Protein AF-A0A813BN35-F1 (afdb_monomer)

pLDDT: mean 71.35, std 24.79, range [21.3, 98.0]

Mean predicted aligned error: 15.93 Å

Organism: NCBI:txid1628268

Radius of gyration: 31.4 Å; Cα contacts (8 Å, |Δi|>4): 1274; chains: 1; bounding box: 65×82×82 Å

Sequence (638 aa):
ERVTLRCAPPQPWHSDVDFDDGDRAEIIQAFVALQDISETHGPTQAKPDPDELKRESLTLEAGALALMAGHAYHRGAGNMSAVPRRLLHFAFMAPGPPPVGFTYHLVNELVQSPVTLDQFPLDLGWRGFKGSRYTTSIPRGSNNTMCSVPWWDDKAGCASHAGKDDGVLEALANWAGDAPRKWFLIAGAMDPPTGSGATSRVRNSGDCGQRSGKFLEGIELDFRHMTRAVGRDLYNRVHDMRLKLHEAKSRICDFFDECKKRECIPMLYYTGHGAEGSGNWCFQDGCLSFSDVCELLPVGTEHLWILADCCFSGHWANQARNMCDKKVEVVAAVPYFMTALDTEHGGEFTMYITGNKRANDLKRPVVCSTRSVKDFPLPPLIRSYSYTQRIKGETSFGNRFVMAQHFHEDCCSMFFARIPGYDAGTGSAKWCIMSTYSSLRTWLEEDCWSKGLNVMHISCSGHRFGAYASQGFGSRQQIFAGTFEHIKSCFENNKWNDGWSITSLCPGIEHDWVAVVTQCQGDYLYGDSKGSQSLRKASSWVELRAQIGEEWKERRNITNLAVANDTWILAAQASPRSQKYRRGPKDGSFPNVRQHFWDKGFDVTLLLKDPSDTRWLLFGTGGLKAVNRGYCTQVAQI

Solvent-accessible surface area (backbone atoms only — not comparable to full-atom values): 36714 Å² total; per-residue (Å²): 117,82,48,75,46,71,61,75,80,87,72,82,82,71,94,86,66,85,86,84,73,94,76,76,69,65,38,38,36,38,44,52,42,78,69,94,73,64,101,86,66,76,69,84,50,78,48,70,64,84,84,66,76,80,55,65,55,54,76,44,50,63,42,32,36,33,68,42,79,50,86,77,82,85,88,77,93,84,80,88,65,103,55,85,58,85,50,83,43,81,57,84,73,70,100,65,83,80,82,90,72,86,84,86,81,91,80,91,80,87,76,86,80,88,86,88,83,90,87,85,89,84,91,81,90,86,84,89,89,86,89,82,91,86,89,85,89,80,88,87,89,80,93,75,88,76,86,84,78,93,88,79,69,90,58,26,29,45,81,36,56,52,32,98,58,39,61,19,60,75,44,47,52,72,71,70,51,91,64,52,61,36,33,39,42,40,42,23,15,38,63,49,46,90,86,63,46,63,44,57,46,40,36,75,52,95,86,51,90,56,62,46,60,64,62,55,78,27,50,62,42,32,51,52,44,46,51,64,61,53,49,86,43,52,73,50,73,46,78,48,49,66,37,37,46,69,57,51,52,50,56,50,34,56,50,41,54,53,22,60,78,67,71,26,44,43,32,41,35,40,36,44,29,6,15,65,92,52,21,23,45,24,15,36,80,40,67,48,44,66,64,59,58,61,69,51,51,55,91,89,66,55,54,40,37,36,38,31,42,16,17,11,14,7,35,43,9,41,52,33,51,72,42,88,90,41,56,42,41,26,40,9,35,13,34,39,56,36,66,20,50,29,44,102,77,12,30,53,45,48,34,38,30,48,62,38,77,74,30,78,77,56,82,74,54,45,15,35,12,76,71,50,63,85,83,43,63,62,36,95,80,68,60,66,66,46,54,67,59,52,48,52,20,46,45,69,50,82,56,22,43,80,47,24,57,32,38,51,67,49,27,38,38,34,27,34,30,22,46,81,94,55,74,55,58,92,88,29,63,51,71,54,77,29,71,44,65,68,58,43,49,50,44,43,52,71,66,22,52,75,71,58,24,28,75,58,43,46,25,31,37,68,64,40,39,41,39,36,25,28,29,79,53,45,80,48,76,51,79,45,72,29,50,73,66,51,50,49,49,54,54,64,71,66,38,65,85,74,18,51,41,74,54,24,41,22,42,32,74,90,34,66,26,33,40,33,34,31,28,33,90,63,50,90,87,67,41,58,39,81,38,63,66,48,79,49,78,25,73,44,72,70,51,41,54,51,50,54,53,50,38,48,75,70,41,24,34,79,60,33,63,32,68,49,93,73,31,36,41,41,30,30,29,31,24,96,52,55,66,50,71,48,74,29,48,83,86,39,45,82,57,67,53,50,84,72,24,48,81,70,54,19,45,65,51,40,47,41,70,39,84,90,65,47,24,30,38,37,32,23,35,30,81,63,74,56,41,77,78,41,60,78,46,77,35,79,33,107

Foldseek 3Di:
DKDKFFDDPADDDDPPDDDDDPDDAWEKEKEAAADDDDPPDAQPDEDDDPVVQPDRMDMDDHSYMYIHGPPHDDDDPDDDDPDHDHDYHYDDDDPDDDDDDDDDDDDDDDDDDDDDDDDDDDDDDDDDDDDDDDDDDDDDDDDDDDDDDAFDDDAQLFQPFAALCRLAVVNVCVVVDPFAAAEEEEEAALAFDPPQQWDAAFEPPPPDRPGDPSGAPQSVLLCVLCCVLCPPRYPDYHPPNQDDPVNVLVVLLVQLVVCVVVVGEYAYEYAHTAHQLFGFGTHHHHTHHLVSSVVSHDPPRQHYEYERRYALQSNSLNVQLRDPRHHYKYKYQHRNLGTWYAYPNHTLSSCSRSVNPVNVVPQAGITMRHDDCVRPPHYPRHDGDPPQSVQLRLCQGDNKHWLEWEDAAFKIKTWIFHFPPDRLDHPFKDKDKAQAPVVVVCCCVVPAVVVQWDWQEWYDHLGIIITMITHPAADDKDKDFADLVRVVVVVVVVDLQQLKDFNYKEQHNVHRIMTMIGRHPADQRFAPSNWDKDKDKDQAPVRVVVVCVVCVVVQWAFNYWYDDPSMIMTMTTRHPWDKDKDKADQVLDADSCCVVAVVVQWAWNYWYQHPVRSIIMTMTIHPRPIDPGGHTDIRNGD

Nearest PDB structures (foldseek):
  4ps1-assembly1_A  TM=6.418E-01  e=6.099E-02  Homo sapiens
  4hva-assembly1_A  TM=5.299E-01  e=2.309E-02  Homo sapiens
  2nn3-assembly1_C  TM=5.202E-01  e=3.862E-02  Spodoptera frugiperda
  4nbk-assembly1_A  TM=5.368E-01  e=9.097E-02  Homo sapiens

Structure (mmCIF, N/CA/C/O backbone):
data_AF-A0A813BN35-F1
#
_entry.id   AF-A0A813BN35-F1
#
loop_
_atom_site.group_PDB
_atom_site.id
_atom_site.type_symbol
_atom_site.label_atom_id
_atom_site.label_alt_id
_atom_site.label_comp_id
_atom_site.label_asym_id
_atom_site.label_entity_id
_atom_site.label_seq_id
_atom_site.pdbx_PDB_ins_code
_atom_site.Cartn_x
_atom_site.Cartn_y
_atom_site.Cartn_z
_atom_site.occupancy
_atom_site.B_iso_or_equiv
_atom_site.auth_seq_id
_atom_site.auth_comp_id
_atom_site.auth_asym_id
_atom_site.auth_atom_id
_atom_site.pdbx_PDB_model_num
ATOM 1 N N . GLU A 1 1 ? -2.855 32.907 -42.927 1.00 49.88 1 GLU A N 1
ATOM 2 C CA . GLU A 1 1 ? -3.934 33.437 -43.807 1.00 49.88 1 GLU A CA 1
ATOM 3 C C . GLU A 1 1 ? -4.511 34.738 -43.226 1.00 49.88 1 GLU A C 1
ATOM 5 O O . GLU A 1 1 ? -4.237 35.024 -42.067 1.00 49.88 1 GLU A O 1
ATOM 10 N N . ARG A 1 2 ? -5.244 35.562 -43.998 1.00 44.28 2 ARG A N 1
ATOM 11 C CA . ARG A 1 2 ? -5.890 36.798 -43.488 1.00 44.28 2 ARG A CA 1
ATOM 12 C C . ARG A 1 2 ? -7.302 36.494 -42.983 1.00 44.28 2 ARG A C 1
ATOM 14 O O . ARG A 1 2 ? -8.081 35.889 -43.713 1.00 44.28 2 ARG A O 1
ATOM 21 N N . VAL A 1 3 ? -7.646 36.953 -41.778 1.00 48.41 3 VAL A N 1
ATOM 22 C CA . VAL A 1 3 ? -8.974 36.744 -41.170 1.00 48.41 3 VAL A CA 1
ATOM 23 C C . VAL A 1 3 ? -9.719 38.076 -41.104 1.00 48.41 3 VAL A C 1
ATOM 25 O O . VAL A 1 3 ? -9.188 39.057 -40.590 1.00 48.41 3 VAL A O 1
ATOM 28 N N . THR A 1 4 ? -10.947 38.123 -41.629 1.00 46.12 4 THR A N 1
ATOM 29 C CA . THR A 1 4 ? -11.810 39.319 -41.585 1.00 46.12 4 THR A CA 1
ATOM 30 C C . THR A 1 4 ? -12.937 39.111 -40.578 1.00 46.12 4 THR A C 1
ATOM 32 O O . THR A 1 4 ? -13.764 38.218 -40.749 1.00 46.12 4 THR A O 1
ATOM 35 N N . LEU A 1 5 ? -12.987 39.943 -39.542 1.00 45.66 5 LEU A N 1
ATOM 36 C CA . LEU A 1 5 ? -14.040 39.967 -38.529 1.00 45.66 5 LEU A CA 1
ATOM 37 C C . LEU A 1 5 ? -15.131 40.947 -38.962 1.00 45.66 5 LEU A C 1
ATOM 39 O O . LEU A 1 5 ? -14.813 42.075 -39.326 1.00 45.66 5 LEU A O 1
ATOM 43 N N . ARG A 1 6 ? -16.407 40.549 -38.907 1.00 43.62 6 ARG A N 1
ATOM 44 C CA . ARG A 1 6 ? -17.546 41.470 -39.063 1.00 43.62 6 ARG A CA 1
ATOM 45 C C . ARG A 1 6 ? -18.108 41.818 -37.689 1.00 43.62 6 ARG A C 1
ATOM 47 O O . ARG A 1 6 ? -18.416 40.919 -36.909 1.00 43.62 6 ARG A O 1
ATOM 54 N N . CYS A 1 7 ? -18.245 43.106 -37.402 1.00 44.00 7 CYS A N 1
ATOM 55 C CA . CYS A 1 7 ? -18.874 43.591 -36.182 1.00 44.00 7 CYS A CA 1
ATOM 56 C C . CYS A 1 7 ? -20.377 43.287 -36.249 1.00 44.00 7 CYS A C 1
ATOM 58 O O . CYS A 1 7 ? -21.036 43.599 -37.241 1.00 44.00 7 CYS A O 1
ATOM 60 N N . ALA A 1 8 ? -20.928 42.654 -35.213 1.00 39.78 8 ALA A N 1
ATOM 61 C CA . ALA A 1 8 ? -22.372 42.464 -35.127 1.00 39.78 8 ALA A CA 1
ATOM 62 C C . ALA A 1 8 ? -23.077 43.806 -34.870 1.00 39.78 8 ALA A C 1
ATOM 64 O O . ALA A 1 8 ? -22.482 44.693 -34.250 1.00 39.78 8 ALA A O 1
ATOM 65 N N . PRO A 1 9 ? -24.336 43.963 -35.313 1.00 40.53 9 PRO A N 1
ATOM 66 C CA . PRO A 1 9 ? -25.105 45.162 -35.022 1.00 40.53 9 PRO A CA 1
ATOM 67 C C . PRO A 1 9 ? -25.267 45.363 -33.503 1.00 40.53 9 PRO A C 1
ATOM 69 O O . PRO A 1 9 ? -25.309 44.377 -32.758 1.00 40.53 9 PRO A O 1
ATOM 72 N N . PRO A 1 10 ? -25.381 46.620 -33.034 1.00 41.38 10 PRO A N 1
ATOM 73 C CA . PRO A 1 10 ? -25.560 46.926 -31.617 1.00 41.38 10 PRO A CA 1
ATOM 74 C C . PRO A 1 10 ? -26.795 46.206 -31.069 1.00 41.38 10 PRO A C 1
ATOM 76 O O . PRO A 1 10 ? -27.880 46.321 -31.642 1.00 41.38 10 PRO A O 1
ATOM 79 N N . GLN A 1 11 ? -26.650 45.468 -29.968 1.00 36.34 11 GLN A N 1
ATOM 80 C CA . GLN A 1 11 ? -27.810 44.891 -29.291 1.00 36.34 11 GLN A CA 1
ATOM 81 C C . GLN A 1 11 ? -28.468 45.929 -28.370 1.00 36.34 11 GLN A C 1
ATOM 83 O O . GLN A 1 11 ? -27.760 46.711 -27.732 1.00 36.34 11 GLN A O 1
ATOM 88 N N . PRO A 1 12 ? -29.809 45.956 -28.282 1.00 38.78 12 PRO A N 1
ATOM 89 C CA . PRO A 1 12 ? -30.507 46.805 -27.327 1.00 38.78 12 PRO A CA 1
ATOM 90 C C . PRO A 1 12 ? -30.248 46.341 -25.886 1.00 38.78 12 PRO A C 1
ATOM 92 O O . PRO A 1 12 ? -30.054 45.154 -25.621 1.00 38.78 12 PRO A O 1
ATOM 95 N N . TRP A 1 13 ? -30.253 47.295 -24.957 1.00 39.88 13 TRP A N 1
ATOM 96 C CA . TRP A 1 13 ? -30.006 47.059 -23.535 1.00 39.88 13 TRP A CA 1
ATOM 97 C C . TRP A 1 13 ? -31.099 46.189 -22.895 1.00 39.88 13 TRP A C 1
ATOM 99 O O . TRP A 1 13 ? -32.269 46.265 -23.271 1.00 39.88 13 TRP A O 1
ATOM 109 N N . HIS A 1 14 ? -30.711 45.364 -21.918 1.00 37.25 14 HIS A N 1
ATOM 110 C CA . HIS A 1 14 ? -31.650 44.574 -21.118 1.00 37.25 14 HIS A CA 1
ATOM 111 C C . HIS A 1 14 ? -32.411 45.485 -20.143 1.00 37.25 14 HIS A C 1
ATOM 113 O O . HIS A 1 14 ? -31.840 46.441 -19.624 1.00 37.25 14 HIS A O 1
ATOM 119 N N . SER A 1 15 ? -33.676 45.170 -19.867 1.00 35.72 15 SER A N 1
ATOM 120 C CA . SER A 1 15 ? -34.611 45.982 -19.067 1.00 35.72 15 SER A CA 1
ATOM 121 C C . SER A 1 15 ? -34.268 46.130 -17.583 1.00 35.72 15 SER A C 1
ATOM 123 O O . SER A 1 15 ? -34.942 46.877 -16.887 1.00 35.72 15 SER A O 1
ATOM 125 N N . ASP A 1 16 ? -33.249 45.424 -17.096 1.00 38.06 16 ASP A N 1
ATOM 126 C CA . ASP A 1 16 ? -33.007 45.237 -15.659 1.00 38.06 16 ASP A CA 1
ATOM 127 C C . ASP A 1 16 ? -31.838 46.108 -15.162 1.00 38.06 16 ASP A C 1
ATOM 129 O O . ASP A 1 16 ? -31.230 45.829 -14.130 1.00 38.06 16 ASP A O 1
ATOM 133 N N . VAL A 1 17 ? -31.480 47.137 -15.935 1.00 42.38 17 VAL A N 1
ATOM 134 C CA . VAL A 1 17 ? -30.418 48.094 -15.614 1.00 42.38 17 VAL A CA 1
ATOM 135 C C . VAL A 1 17 ? -31.073 49.428 -15.269 1.00 42.38 17 VAL A C 1
ATOM 137 O O . VAL A 1 17 ? -31.362 50.233 -16.154 1.00 42.38 17 VAL A O 1
ATOM 140 N N . ASP A 1 18 ? -31.321 49.651 -13.980 1.00 40.03 18 ASP A N 1
ATOM 141 C CA . ASP A 1 18 ? -31.714 50.964 -13.472 1.00 40.03 18 ASP A CA 1
ATOM 142 C C . ASP A 1 18 ? -30.507 51.911 -13.569 1.00 40.03 18 ASP A C 1
ATOM 144 O O . ASP A 1 18 ? -29.455 51.693 -12.967 1.00 40.03 18 ASP A O 1
ATOM 148 N N . PHE A 1 19 ? -30.641 52.945 -14.396 1.00 43.19 19 PHE A N 1
ATOM 149 C CA . PHE A 1 19 ? -29.650 54.003 -14.559 1.00 43.19 19 PHE A CA 1
ATOM 150 C C . PHE A 1 19 ? -29.760 54.999 -13.400 1.00 43.19 19 PHE A C 1
ATOM 152 O O . PHE A 1 19 ? -30.794 55.652 -13.316 1.00 43.19 19 PHE A O 1
ATOM 159 N N . ASP A 1 20 ? -28.703 55.166 -12.591 1.00 43.34 20 ASP A N 1
ATOM 160 C CA . ASP A 1 20 ? -28.147 56.504 -12.271 1.00 43.34 20 ASP A CA 1
ATOM 161 C C . ASP A 1 20 ? -26.788 56.507 -11.528 1.00 43.34 20 ASP A C 1
ATOM 163 O O . ASP A 1 20 ? -26.472 57.468 -10.833 1.00 43.34 20 ASP A O 1
ATOM 167 N N . ASP A 1 21 ? -25.941 55.480 -11.660 1.00 37.16 21 ASP A N 1
ATOM 168 C CA . ASP A 1 21 ? -24.580 55.556 -11.109 1.00 37.16 21 ASP A CA 1
ATOM 169 C C . ASP A 1 21 ? -23.567 55.831 -12.223 1.00 37.16 21 ASP A C 1
ATOM 171 O O . ASP A 1 21 ? -23.431 55.080 -13.191 1.00 37.16 21 ASP A O 1
ATOM 175 N N . GLY A 1 22 ? -22.836 56.941 -12.081 1.00 40.50 22 GLY A N 1
ATOM 176 C CA . GLY A 1 22 ? -21.795 57.431 -12.994 1.00 40.50 22 GLY A CA 1
ATOM 177 C C . GLY A 1 22 ? -20.571 56.518 -13.158 1.00 40.50 22 GLY A C 1
ATOM 178 O O . GLY A 1 22 ? -19.579 56.937 -13.757 1.00 40.50 22 GLY A O 1
ATOM 179 N N . ASP A 1 23 ? -20.640 55.276 -12.687 1.00 36.38 23 ASP A N 1
ATOM 180 C CA . ASP A 1 23 ? -19.561 54.298 -12.719 1.00 36.38 23 ASP A CA 1
ATOM 181 C C . ASP A 1 23 ? -19.714 53.353 -13.913 1.00 36.38 23 ASP A C 1
ATOM 183 O O . ASP A 1 23 ? -20.305 52.274 -13.866 1.00 36.38 23 ASP A O 1
ATOM 187 N N . ARG A 1 24 ? -19.132 53.783 -15.034 1.00 40.75 24 ARG A N 1
ATOM 188 C CA . ARG A 1 24 ? -19.052 52.995 -16.265 1.00 40.75 24 ARG A CA 1
ATOM 189 C C . ARG A 1 24 ? -17.868 52.031 -16.189 1.00 40.75 24 ARG A C 1
ATOM 191 O O . ARG A 1 24 ? -16.723 52.459 -16.060 1.00 40.75 24 ARG A O 1
ATOM 198 N N . ALA A 1 25 ? -18.119 50.733 -16.341 1.00 37.28 25 ALA A N 1
ATOM 199 C CA . ALA A 1 25 ? -17.069 49.759 -16.626 1.00 37.28 25 ALA A CA 1
ATOM 200 C C . ALA A 1 25 ? -16.931 49.579 -18.147 1.00 37.28 25 ALA A C 1
ATOM 202 O O . ALA A 1 25 ? -17.845 49.083 -18.804 1.00 37.28 25 ALA A O 1
ATOM 203 N N . GLU A 1 26 ? -15.786 49.968 -18.713 1.00 37.66 26 GLU A N 1
ATOM 204 C CA . GLU A 1 26 ? -15.423 49.633 -20.094 1.00 37.66 26 GLU A CA 1
ATOM 205 C C . GLU A 1 26 ? -14.731 48.267 -20.122 1.00 37.66 26 GLU A C 1
ATOM 207 O O . GLU A 1 26 ? -13.642 48.078 -19.573 1.00 37.66 26 GLU A O 1
ATOM 212 N N . ILE A 1 27 ? -15.375 47.291 -20.756 1.00 43.16 27 ILE A N 1
ATOM 213 C CA . ILE A 1 27 ? -14.772 45.985 -21.020 1.00 43.16 27 ILE A CA 1
ATOM 214 C C . ILE A 1 27 ? -13.890 46.134 -22.260 1.00 43.16 27 ILE A C 1
ATOM 216 O O . ILE A 1 27 ? -14.354 46.653 -23.269 1.00 43.16 27 ILE A O 1
ATOM 220 N N . ILE A 1 28 ? -12.641 45.665 -22.221 1.00 40.75 28 ILE A N 1
ATOM 221 C CA . ILE A 1 28 ? -11.765 45.616 -23.401 1.00 40.75 28 ILE A CA 1
ATOM 222 C C . ILE A 1 28 ? -11.554 44.145 -23.770 1.00 40.75 28 ILE A C 1
ATOM 224 O O . ILE A 1 28 ? -10.987 43.365 -23.004 1.00 40.75 28 ILE A O 1
ATOM 228 N N . GLN A 1 29 ? -12.036 43.750 -24.944 1.00 50.97 29 GLN A N 1
ATOM 229 C CA . GLN A 1 29 ? -11.874 42.412 -25.502 1.00 50.97 29 GLN A CA 1
ATOM 230 C C . GLN A 1 29 ? -10.644 42.364 -26.408 1.00 50.97 29 GLN A C 1
ATOM 232 O O . GLN A 1 29 ? -10.456 43.232 -27.258 1.00 50.97 29 GLN A O 1
ATOM 237 N N . ALA A 1 30 ? -9.810 41.343 -26.217 1.00 47.97 30 ALA A N 1
ATOM 238 C CA . ALA A 1 30 ? -8.595 41.121 -26.983 1.00 47.97 30 ALA A CA 1
ATOM 239 C C . ALA A 1 30 ? -8.765 39.909 -27.912 1.00 47.97 30 ALA A C 1
ATOM 241 O O . ALA A 1 30 ? -9.050 38.801 -27.451 1.00 47.97 30 ALA A O 1
ATOM 242 N N . PHE A 1 31 ? -8.553 40.110 -29.212 1.00 52.84 31 PHE A N 1
ATOM 243 C CA . PHE A 1 31 ? -8.555 39.053 -30.223 1.00 52.84 31 PHE A CA 1
ATOM 244 C C . PHE A 1 31 ? -7.131 38.825 -30.726 1.00 52.84 31 PHE A C 1
ATOM 246 O O . PHE A 1 31 ? -6.458 39.773 -31.135 1.00 52.84 31 PHE A O 1
ATOM 253 N N . VAL A 1 32 ? -6.678 37.569 -30.714 1.00 49.72 32 VAL A N 1
ATOM 254 C CA . VAL A 1 32 ? -5.359 37.176 -31.231 1.00 49.72 32 VAL 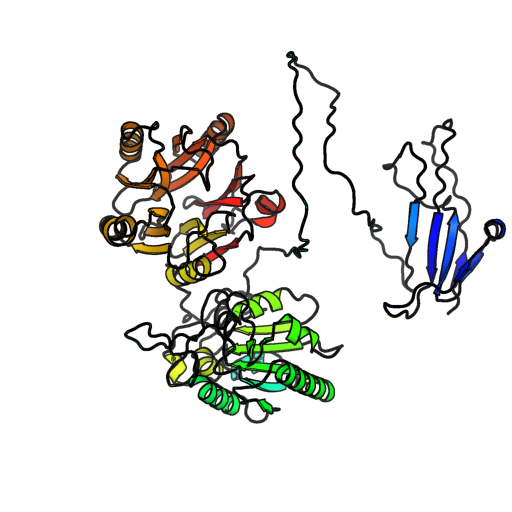A CA 1
ATOM 255 C C . VAL A 1 32 ? -5.550 36.168 -32.354 1.00 49.72 32 VAL A C 1
ATOM 257 O O . VAL A 1 32 ? -6.123 35.099 -32.143 1.00 49.72 32 VAL A O 1
ATOM 260 N N . ALA A 1 33 ? -5.073 36.505 -33.550 1.00 45.81 33 ALA A N 1
ATOM 261 C CA . ALA A 1 33 ? -5.098 35.599 -34.693 1.00 45.81 33 ALA A CA 1
ATOM 262 C C . ALA A 1 33 ? -3.853 34.699 -34.657 1.00 45.81 33 ALA A C 1
ATOM 264 O O . ALA A 1 33 ? -2.748 35.162 -34.937 1.00 45.81 33 ALA A O 1
ATOM 265 N N . LEU A 1 34 ? -4.013 33.423 -34.295 1.00 44.38 34 LEU A N 1
ATOM 266 C CA . LEU A 1 34 ? -2.905 32.471 -34.155 1.00 44.38 34 LEU A CA 1
ATOM 267 C C . LEU A 1 34 ? -2.854 31.489 -35.332 1.00 44.38 34 LEU A C 1
ATOM 269 O O . LEU A 1 34 ? -3.863 30.874 -35.669 1.00 44.38 34 LEU A O 1
ATOM 273 N N . GLN A 1 35 ? -1.664 31.304 -35.908 1.00 37.78 35 GLN A N 1
ATOM 274 C CA . GLN A 1 35 ? -1.324 30.155 -36.753 1.00 37.78 35 GLN A CA 1
ATOM 275 C C . GLN A 1 35 ? 0.178 29.865 -36.566 1.00 37.78 35 GLN A C 1
ATOM 277 O O . GLN A 1 35 ? 0.981 30.782 -36.714 1.00 37.78 35 GLN A O 1
ATOM 282 N N . ASP A 1 36 ? 0.523 28.634 -36.171 1.00 41.88 36 ASP A N 1
ATOM 283 C CA . ASP A 1 36 ? 1.887 28.096 -35.980 1.00 41.88 36 ASP A CA 1
ATOM 284 C C . ASP A 1 36 ? 2.895 29.003 -35.251 1.00 41.88 36 ASP A C 1
ATOM 286 O O . ASP A 1 36 ? 3.874 29.477 -35.827 1.00 41.88 36 ASP A O 1
ATOM 290 N N . ILE A 1 37 ? 2.699 29.202 -33.943 1.00 39.41 37 ILE A N 1
ATOM 291 C CA . ILE A 1 37 ? 3.669 29.903 -33.091 1.00 39.41 37 ILE A CA 1
ATOM 292 C C . ILE A 1 37 ? 4.258 28.905 -32.090 1.00 39.41 37 ILE A C 1
ATOM 294 O O . ILE A 1 37 ? 3.519 28.300 -31.315 1.00 39.41 37 ILE A O 1
ATOM 298 N N . SER A 1 38 ? 5.581 28.706 -32.116 1.00 42.03 38 SER A N 1
ATOM 299 C CA . SER A 1 38 ? 6.275 27.945 -31.068 1.00 42.03 38 SER A CA 1
ATOM 300 C C . SER A 1 38 ? 6.230 28.708 -2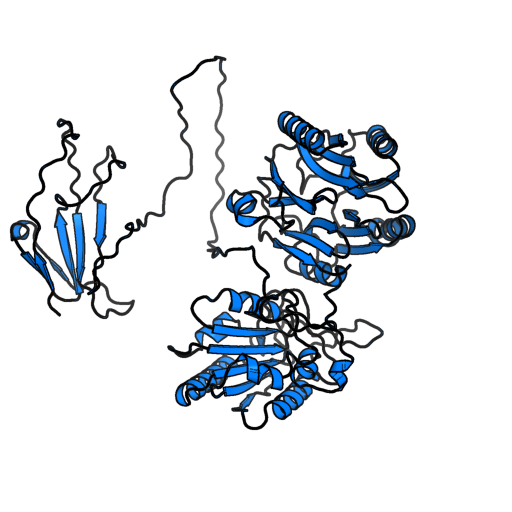9.739 1.00 42.03 38 SER A C 1
ATOM 302 O O . SER A 1 38 ? 6.053 29.927 -29.722 1.00 42.03 38 SER A O 1
ATOM 304 N N . GLU A 1 39 ? 6.421 28.000 -28.622 1.00 36.78 39 GLU A N 1
ATOM 305 C CA . GLU A 1 39 ? 6.273 28.496 -27.239 1.00 36.78 39 GLU A CA 1
ATOM 306 C C . GLU A 1 39 ? 7.098 29.756 -26.881 1.00 36.78 39 GLU A C 1
ATOM 308 O O . GLU A 1 39 ? 6.942 30.303 -25.792 1.00 36.78 39 GLU A O 1
ATOM 313 N N . THR A 1 40 ? 7.967 30.248 -27.771 1.00 37.03 40 THR A N 1
ATOM 314 C CA . THR A 1 40 ? 8.891 31.362 -27.512 1.00 37.03 40 THR A CA 1
ATOM 315 C C . THR A 1 40 ? 8.547 32.689 -28.194 1.00 37.03 40 THR A C 1
ATOM 317 O O . THR A 1 40 ? 9.274 33.659 -27.982 1.00 37.03 40 THR A O 1
ATOM 320 N N . HIS A 1 41 ? 7.468 32.792 -28.978 1.00 39.12 41 HIS A N 1
ATOM 321 C CA . HIS A 1 41 ? 7.132 34.039 -29.683 1.00 39.12 41 HIS A CA 1
ATOM 322 C C . HIS A 1 41 ? 5.783 34.633 -29.245 1.00 39.12 41 HIS A C 1
ATOM 324 O O . HIS A 1 41 ? 4.733 34.009 -29.363 1.00 39.12 41 HIS A O 1
ATOM 330 N N . GLY A 1 42 ? 5.821 35.873 -28.743 1.00 42.12 42 GLY A N 1
ATOM 331 C CA . GLY A 1 42 ? 4.645 36.714 -28.491 1.00 42.12 42 GLY A CA 1
ATOM 332 C C . GLY A 1 42 ? 4.272 37.579 -29.707 1.00 42.12 42 GLY A C 1
ATOM 333 O O . GLY A 1 42 ? 5.045 37.650 -30.666 1.00 42.12 42 GLY A O 1
ATOM 334 N N . PRO A 1 43 ? 3.101 38.246 -29.691 1.00 38.38 43 PRO A N 1
ATOM 335 C CA . PRO A 1 43 ? 2.599 39.004 -30.837 1.00 38.38 43 PRO A CA 1
ATOM 336 C C . PRO A 1 43 ? 3.553 40.144 -31.214 1.00 38.38 43 PRO A C 1
ATOM 338 O O . PRO A 1 43 ? 3.999 40.910 -30.360 1.00 38.38 43 PRO A O 1
ATOM 341 N N . THR A 1 44 ? 3.862 40.264 -32.504 1.00 40.44 44 THR A N 1
ATOM 342 C CA . THR A 1 44 ? 4.884 41.188 -33.026 1.00 40.44 44 THR A CA 1
ATOM 343 C C . THR A 1 44 ? 4.354 42.594 -33.318 1.00 40.44 44 THR A C 1
ATOM 345 O O . THR A 1 44 ? 5.150 43.528 -33.405 1.00 40.44 44 THR A O 1
ATOM 348 N N . GLN A 1 45 ? 3.030 42.785 -33.412 1.00 41.47 45 GLN A N 1
ATOM 349 C CA . GLN A 1 45 ? 2.377 44.100 -33.482 1.00 41.47 45 GLN A CA 1
ATOM 350 C C . GLN A 1 45 ? 0.977 44.091 -32.842 1.00 41.47 45 GLN A C 1
ATOM 352 O O . GLN A 1 45 ? 0.194 43.159 -33.029 1.00 41.47 45 GLN A O 1
ATOM 357 N N . ALA A 1 46 ? 0.646 45.179 -32.140 1.00 39.47 46 ALA A N 1
ATOM 358 C CA . ALA A 1 46 ? -0.698 45.484 -31.648 1.00 39.47 46 ALA A CA 1
ATOM 359 C C . ALA A 1 46 ? -1.323 46.599 -32.506 1.00 39.47 46 ALA A C 1
ATOM 361 O O . ALA A 1 46 ? -0.674 47.620 -32.747 1.00 39.47 46 ALA A O 1
ATOM 362 N N . LYS A 1 47 ? -2.567 46.421 -32.967 1.00 45.84 47 LYS A N 1
ATOM 363 C CA . LYS A 1 47 ? -3.348 47.454 -33.681 1.00 45.84 47 LYS A CA 1
ATOM 364 C C . LYS A 1 47 ? -4.840 47.392 -33.298 1.00 45.84 47 LYS A C 1
ATOM 366 O O . LYS A 1 47 ? -5.311 46.280 -33.087 1.00 45.84 47 LYS A O 1
ATOM 371 N N . PRO A 1 48 ? -5.620 48.499 -33.299 1.00 51.53 48 PRO A N 1
ATOM 372 C CA . PRO A 1 48 ? -5.258 49.871 -33.667 1.00 51.53 48 PRO A CA 1
ATOM 373 C C . PRO A 1 48 ? -5.593 50.950 -32.609 1.00 51.53 48 PRO A C 1
ATOM 375 O O . PRO A 1 48 ? -6.180 50.695 -31.560 1.00 51.53 48 PRO A O 1
ATOM 378 N N . ASP A 1 49 ? -5.172 52.164 -32.964 1.00 49.44 49 ASP A N 1
ATOM 379 C CA . ASP A 1 49 ? -5.606 53.487 -32.502 1.00 49.44 49 ASP A CA 1
ATOM 380 C C . ASP A 1 49 ? -7.129 53.556 -32.204 1.00 49.44 49 ASP A C 1
ATOM 382 O O . ASP A 1 49 ? -7.919 53.096 -33.040 1.00 49.44 49 ASP A O 1
ATOM 386 N N . PRO A 1 50 ? -7.563 54.104 -31.043 1.00 40.97 50 PRO A N 1
ATOM 387 C CA . PRO A 1 50 ? -8.968 54.180 -30.623 1.00 40.97 50 PRO A CA 1
ATOM 388 C C . PRO A 1 50 ? -9.961 54.711 -31.671 1.00 40.97 50 PRO A C 1
ATOM 390 O O . PRO A 1 50 ? -11.136 54.339 -31.635 1.00 40.97 50 PRO A O 1
ATOM 393 N N . ASP A 1 51 ? -9.510 55.529 -32.627 1.00 44.19 51 ASP A N 1
ATOM 394 C CA . ASP A 1 51 ? -10.373 56.138 -33.646 1.00 44.19 51 ASP A CA 1
ATOM 395 C C . ASP A 1 51 ? -10.740 55.202 -34.824 1.00 44.19 51 ASP A C 1
ATOM 397 O O . ASP A 1 51 ? -11.700 55.476 -35.553 1.00 44.19 51 ASP A O 1
ATOM 401 N N . GLU A 1 52 ? -10.069 54.054 -35.005 1.00 43.09 52 GLU A N 1
ATOM 402 C CA . GLU A 1 52 ? -10.392 53.087 -36.079 1.00 43.09 52 GLU A CA 1
ATOM 403 C C . GLU A 1 52 ? -11.538 52.109 -35.736 1.00 43.09 52 GLU A C 1
ATOM 405 O O . GLU A 1 52 ? -12.037 51.399 -36.615 1.00 43.09 52 GLU A O 1
ATOM 410 N N . LEU A 1 53 ? -12.025 52.103 -34.488 1.00 45.81 53 LEU A N 1
ATOM 411 C CA . LEU A 1 53 ? -13.039 51.165 -33.967 1.00 45.81 53 LEU A CA 1
ATOM 412 C C . LEU A 1 53 ? -14.479 51.397 -34.471 1.00 45.81 53 LEU A C 1
ATOM 414 O O . LEU A 1 53 ? -15.392 50.676 -34.074 1.00 45.81 53 LEU A O 1
ATOM 418 N N . LYS A 1 54 ? -14.702 52.365 -35.369 1.00 44.44 54 LYS A N 1
ATOM 419 C CA . LYS A 1 54 ? -16.020 52.645 -35.979 1.00 44.44 54 LYS A CA 1
ATOM 420 C C . LYS A 1 54 ? -16.299 51.884 -37.285 1.00 44.44 54 LYS A C 1
ATOM 422 O O . LYS A 1 54 ? -17.359 52.077 -37.874 1.00 44.44 54 LYS A O 1
ATOM 427 N N . ARG A 1 55 ? -15.375 51.051 -37.781 1.00 48.81 55 ARG A N 1
ATOM 428 C CA . ARG A 1 55 ? -15.575 50.284 -39.028 1.00 48.81 55 ARG A CA 1
ATOM 429 C C . ARG A 1 55 ? -16.378 48.995 -38.784 1.00 48.81 55 ARG A C 1
ATOM 431 O O . ARG A 1 55 ? -16.166 48.301 -37.796 1.00 48.81 55 ARG A O 1
ATOM 438 N N . GLU A 1 56 ? -17.258 48.641 -39.726 1.00 46.00 56 GLU A N 1
ATOM 439 C CA . GLU A 1 56 ? -18.120 47.438 -39.674 1.00 46.00 56 GLU A CA 1
ATOM 440 C C . GLU A 1 56 ? -17.348 46.107 -39.733 1.00 46.00 56 GLU A C 1
ATOM 442 O O . GLU A 1 56 ? -17.900 45.046 -39.438 1.00 46.00 56 GLU A O 1
ATOM 447 N N . SER A 1 57 ? -16.071 46.136 -40.115 1.00 51.25 57 SER A N 1
ATOM 448 C CA . SER A 1 57 ? -15.224 44.948 -40.163 1.00 51.25 57 SER A CA 1
ATOM 449 C C . SER A 1 57 ? -13.748 45.272 -39.950 1.00 51.25 57 SER A C 1
ATOM 451 O O . SER A 1 57 ? -13.267 46.293 -40.445 1.00 51.25 57 SER A O 1
ATOM 453 N N . LEU A 1 58 ? -13.023 44.370 -39.284 1.00 54.56 58 LEU A N 1
ATOM 454 C CA . LEU A 1 58 ? -11.589 44.470 -38.994 1.00 54.56 58 LEU A CA 1
ATOM 455 C C . LEU A 1 58 ? -10.853 43.265 -39.594 1.00 54.56 58 LEU A C 1
ATOM 457 O O . LEU A 1 58 ? -11.236 42.124 -39.350 1.00 54.56 58 LEU A O 1
ATOM 461 N N . THR A 1 59 ? -9.801 43.501 -40.383 1.00 52.53 59 THR A N 1
ATOM 462 C CA . THR A 1 59 ? -8.983 42.425 -40.976 1.00 52.53 59 THR A CA 1
ATOM 463 C C . THR A 1 59 ? -7.658 42.308 -40.237 1.00 52.53 59 THR A C 1
ATOM 465 O O . THR A 1 59 ? -6.946 43.302 -40.111 1.00 52.53 59 THR A O 1
ATOM 468 N N . LEU A 1 60 ? -7.325 41.104 -39.773 1.00 53.16 60 LEU A N 1
ATOM 469 C CA . LEU A 1 60 ? -6.107 40.818 -39.016 1.00 53.16 60 LEU A CA 1
ATOM 470 C C . LEU A 1 60 ? -5.209 39.835 -39.769 1.00 53.16 60 LEU A C 1
ATOM 472 O O . LEU A 1 60 ? -5.677 38.910 -40.443 1.00 53.16 60 LEU A O 1
ATOM 476 N N . GLU A 1 61 ? -3.904 40.055 -39.640 1.00 47.91 61 GLU A N 1
ATOM 477 C CA . GLU A 1 61 ? -2.872 39.132 -40.108 1.00 47.91 61 GLU A CA 1
ATOM 478 C C . GLU A 1 61 ? -2.473 38.165 -38.983 1.00 47.91 61 GLU A C 1
ATOM 480 O O . GLU A 1 61 ? -2.695 38.440 -37.802 1.00 47.91 61 GLU A O 1
ATOM 485 N N . ALA A 1 62 ? -1.901 37.015 -39.342 1.00 47.94 62 ALA A N 1
ATOM 486 C CA . ALA A 1 62 ? -1.450 36.025 -38.366 1.00 47.94 62 ALA A CA 1
ATOM 487 C C . ALA A 1 62 ? -0.371 36.621 -37.441 1.00 47.94 62 ALA A C 1
ATOM 489 O O . ALA A 1 62 ? 0.567 37.266 -37.907 1.00 47.94 62 ALA A O 1
ATOM 490 N N . GLY A 1 63 ? -0.524 36.420 -36.131 1.00 46.09 63 GLY A N 1
ATOM 491 C CA . GLY A 1 63 ? 0.322 37.007 -35.088 1.00 46.09 63 GLY A CA 1
ATOM 492 C C . GLY A 1 63 ? -0.106 38.404 -34.615 1.00 46.09 63 GLY A C 1
ATOM 493 O O . GLY A 1 63 ? 0.503 38.932 -33.684 1.00 46.09 63 GLY A O 1
ATOM 494 N N . ALA A 1 64 ? -1.148 39.005 -35.206 1.00 48.75 64 ALA A N 1
ATOM 495 C CA . ALA A 1 64 ? -1.654 40.312 -34.789 1.00 48.75 64 ALA A CA 1
ATOM 496 C C . ALA 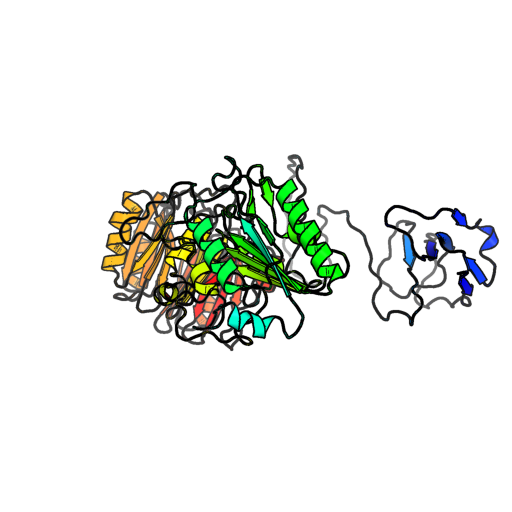A 1 64 ? -2.585 40.223 -33.563 1.00 48.75 64 ALA A C 1
ATOM 498 O O . ALA A 1 64 ? -3.414 39.313 -33.448 1.00 48.75 64 ALA A O 1
ATOM 499 N N . LEU A 1 65 ? -2.470 41.220 -32.678 1.00 48.59 65 LEU A N 1
ATOM 500 C CA . LEU A 1 65 ? -3.361 41.457 -31.538 1.00 48.59 65 LEU A CA 1
ATOM 501 C C . LEU A 1 65 ? -4.259 42.667 -31.823 1.00 48.59 65 LEU A C 1
ATOM 503 O O . LEU A 1 65 ? -3.748 43.756 -32.101 1.00 48.59 65 LEU A O 1
ATOM 507 N N . ALA A 1 66 ? -5.572 42.485 -31.674 1.00 52.31 66 ALA A N 1
ATOM 508 C CA . ALA A 1 66 ? -6.555 43.562 -31.707 1.00 52.31 66 ALA A CA 1
ATOM 509 C C . ALA A 1 66 ? -7.254 43.745 -30.362 1.00 52.31 66 ALA A C 1
ATOM 511 O O . ALA A 1 66 ? -7.672 42.770 -29.740 1.00 52.31 66 ALA A O 1
ATOM 512 N N . LEU A 1 67 ? -7.404 44.999 -29.932 1.00 47.06 67 LEU A N 1
ATOM 513 C CA . LEU A 1 67 ? -8.127 45.387 -28.720 1.00 47.06 67 LEU A CA 1
ATOM 514 C C . LEU A 1 67 ? -9.405 46.132 -29.118 1.00 47.06 67 LEU A C 1
ATOM 516 O O . LEU A 1 67 ? -9.348 47.096 -29.877 1.00 47.06 67 LEU A O 1
ATOM 520 N N . MET A 1 68 ? -10.556 45.691 -28.614 1.00 48.94 68 MET A N 1
ATOM 521 C CA . MET A 1 68 ? -11.865 46.284 -28.899 1.00 48.94 68 MET A CA 1
ATOM 522 C C . MET A 1 68 ? -12.621 46.601 -27.610 1.00 48.94 68 MET A C 1
ATOM 524 O O . MET A 1 68 ? -12.584 45.822 -26.662 1.00 48.94 68 MET A O 1
ATOM 528 N N . ALA A 1 69 ? -13.366 47.706 -27.577 1.00 45.53 69 ALA A N 1
ATOM 529 C CA . ALA A 1 69 ? -14.285 47.999 -26.479 1.00 45.53 69 ALA A CA 1
ATOM 530 C C . ALA A 1 69 ? -15.509 47.063 -26.555 1.00 45.53 69 ALA A C 1
ATOM 532 O O . ALA A 1 69 ? -16.328 47.131 -27.473 1.00 45.53 69 ALA A O 1
ATOM 533 N N . GLY A 1 70 ? -15.614 46.141 -25.604 1.00 46.00 70 GLY A N 1
ATOM 534 C CA . GLY A 1 70 ? -16.647 45.120 -25.491 1.00 46.00 70 GLY A CA 1
ATOM 535 C C . GLY A 1 70 ? -17.963 45.675 -24.961 1.00 46.00 70 GLY A C 1
ATOM 536 O O . GLY A 1 70 ? -18.374 45.333 -23.859 1.00 46.00 70 GLY A O 1
ATOM 537 N N . HIS A 1 71 ? -18.658 46.488 -25.754 1.00 40.03 71 HIS A N 1
ATOM 538 C CA . HIS A 1 71 ? -20.042 46.881 -25.453 1.00 40.03 71 HIS A CA 1
ATOM 539 C C . HIS A 1 71 ? -21.083 45.843 -25.916 1.00 40.03 71 HIS A C 1
ATOM 541 O O . HIS A 1 71 ? -22.272 46.039 -25.698 1.00 40.03 71 HIS A O 1
ATOM 547 N N . ALA A 1 72 ? -20.668 44.744 -26.559 1.00 41.22 72 ALA A N 1
ATOM 548 C CA . ALA A 1 72 ? -21.581 43.925 -27.362 1.00 41.22 72 ALA A CA 1
ATOM 549 C C . ALA A 1 72 ? -21.818 42.478 -26.888 1.00 41.22 72 ALA A C 1
ATOM 551 O O . ALA A 1 72 ? -22.674 41.813 -27.462 1.00 41.22 72 ALA A O 1
ATOM 552 N N . TYR A 1 73 ? -21.119 41.954 -25.872 1.00 40.62 73 TYR A N 1
ATOM 553 C CA . TYR A 1 73 ? -21.218 40.518 -25.563 1.00 40.62 73 TYR A CA 1
ATOM 554 C C . TYR A 1 73 ? -21.015 40.182 -24.084 1.00 40.62 73 TYR A C 1
ATOM 556 O O . TYR A 1 73 ? -19.908 39.837 -23.678 1.00 40.62 73 TYR A O 1
ATOM 564 N N . HIS A 1 74 ? -22.089 40.209 -23.289 1.00 36.44 74 HIS A N 1
ATOM 565 C CA . HIS A 1 74 ? -22.230 39.273 -22.168 1.00 36.44 74 HIS A CA 1
ATOM 566 C C . HIS A 1 74 ? -23.685 39.153 -21.683 1.00 36.44 74 HIS A C 1
ATOM 568 O O . HIS A 1 74 ? -24.346 40.151 -21.411 1.00 36.44 74 HIS A O 1
ATOM 574 N N . ARG A 1 75 ? -24.157 37.911 -21.505 1.00 34.91 75 ARG A N 1
ATOM 575 C CA . ARG A 1 75 ? -25.232 37.556 -20.563 1.00 34.91 75 ARG A CA 1
ATOM 576 C C . ARG A 1 75 ? -24.572 36.926 -19.339 1.00 34.91 75 ARG A C 1
ATOM 578 O O . ARG A 1 75 ? -23.689 36.086 -19.491 1.00 34.91 75 ARG A O 1
ATOM 585 N N . GLY A 1 76 ? -24.982 37.333 -18.145 1.00 36.84 76 GLY A N 1
ATOM 586 C CA . GLY A 1 76 ? -24.496 36.762 -16.889 1.00 36.84 76 GLY A CA 1
ATOM 587 C C . GLY A 1 76 ? -24.498 37.788 -15.766 1.00 36.84 76 GLY A C 1
ATOM 588 O O . GLY A 1 76 ? -23.460 38.359 -15.448 1.00 36.84 76 GLY A O 1
ATOM 589 N N . ALA A 1 77 ? -25.673 38.033 -15.186 1.00 35.97 77 ALA A N 1
ATOM 590 C CA . ALA A 1 77 ? -25.807 38.787 -13.947 1.00 35.97 77 ALA A CA 1
ATOM 591 C C . ALA A 1 77 ? -25.155 37.984 -12.808 1.00 35.97 77 ALA A C 1
ATOM 593 O O . ALA A 1 77 ? -25.562 36.858 -12.530 1.00 35.97 77 ALA A O 1
ATOM 594 N N . GLY A 1 78 ? -24.114 38.535 -12.186 1.00 35.25 78 GLY A N 1
ATOM 595 C CA . GLY A 1 78 ? -23.456 37.882 -11.052 1.00 35.25 78 GLY A CA 1
ATOM 596 C C . GLY A 1 78 ? -22.174 38.536 -10.548 1.00 35.25 78 GLY A C 1
ATOM 597 O O . GLY A 1 78 ? -21.766 38.242 -9.434 1.00 35.25 78 GLY A O 1
ATOM 598 N N . ASN A 1 79 ? -21.559 39.448 -11.306 1.00 36.88 79 ASN A N 1
ATOM 599 C CA . ASN A 1 79 ? -20.337 40.136 -10.885 1.00 36.88 79 ASN A CA 1
ATOM 600 C C . ASN A 1 79 ? -20.486 41.653 -11.017 1.00 36.88 79 ASN A C 1
ATOM 602 O O . ASN A 1 79 ? -19.964 42.261 -11.948 1.00 36.88 79 ASN A O 1
ATOM 606 N N . MET A 1 80 ? -21.191 42.269 -10.070 1.00 36.66 80 MET A N 1
ATOM 607 C CA . MET A 1 80 ? -21.101 43.713 -9.868 1.00 36.66 80 MET A CA 1
ATOM 608 C C . MET A 1 80 ? -19.964 44.006 -8.885 1.00 36.66 80 MET A C 1
ATOM 610 O O . MET A 1 80 ? -19.956 43.520 -7.758 1.00 36.66 80 MET A O 1
ATOM 614 N N . SER A 1 81 ? -18.981 44.784 -9.333 1.00 36.53 81 SER A N 1
ATOM 615 C CA . SER A 1 81 ? -17.874 45.300 -8.522 1.00 36.53 81 SER A CA 1
ATOM 616 C C . SER A 1 81 ? -18.040 46.811 -8.420 1.00 36.53 81 SER A C 1
ATOM 618 O O . SER A 1 81 ? -18.035 47.474 -9.450 1.00 36.53 81 SER A O 1
ATOM 620 N N . ALA A 1 82 ? -18.104 47.362 -7.205 1.00 33.28 82 ALA A N 1
ATOM 621 C CA . ALA A 1 82 ? -18.158 48.810 -6.935 1.00 33.28 82 ALA A CA 1
ATOM 622 C C . ALA A 1 82 ? -16.828 49.550 -7.219 1.00 33.28 82 ALA A C 1
ATOM 624 O O . ALA A 1 82 ? -16.560 50.620 -6.689 1.00 33.28 82 ALA A O 1
ATOM 625 N N . VAL A 1 83 ? -15.937 48.933 -7.992 1.00 33.06 83 VAL A N 1
ATOM 626 C CA . VAL A 1 83 ? -14.618 49.464 -8.335 1.00 33.06 83 VAL A CA 1
ATOM 627 C C . VAL A 1 83 ? -14.442 49.292 -9.840 1.00 33.06 83 VAL A C 1
ATOM 629 O O . VAL A 1 83 ? -14.595 48.153 -10.306 1.00 33.06 83 VAL A O 1
ATOM 632 N N . PRO A 1 84 ? -14.088 50.354 -10.589 1.00 33.97 84 PRO A N 1
ATOM 633 C CA . PRO A 1 84 ? -13.757 50.250 -12.003 1.00 33.97 84 PRO A CA 1
ATOM 634 C C . PRO A 1 84 ? -12.604 49.263 -12.189 1.00 33.97 84 PRO A C 1
ATOM 636 O O . PRO A 1 84 ? -11.518 49.441 -11.634 1.00 33.97 84 PRO A O 1
ATOM 639 N N . ARG A 1 85 ? -12.823 48.197 -12.961 1.00 35.06 85 ARG A N 1
ATOM 640 C CA . ARG A 1 85 ? -11.777 47.226 -13.297 1.00 35.06 85 ARG A CA 1
ATOM 641 C C . ARG A 1 85 ? -11.662 47.111 -14.804 1.00 35.06 85 ARG A C 1
ATOM 643 O O . ARG A 1 85 ? -12.651 46.877 -15.489 1.00 35.06 85 ARG A O 1
ATOM 650 N N . ARG A 1 86 ? -10.433 47.214 -15.308 1.00 32.56 86 ARG A N 1
ATOM 651 C CA . ARG A 1 86 ? -10.108 46.825 -16.681 1.00 32.56 86 ARG A CA 1
ATOM 652 C C . ARG A 1 86 ? -10.042 45.302 -16.722 1.00 32.56 86 ARG A C 1
ATOM 654 O O . ARG A 1 86 ? -9.097 44.710 -16.208 1.00 32.56 86 ARG A O 1
ATOM 661 N N . LEU A 1 87 ? -11.077 44.676 -17.267 1.00 33.97 87 LEU A N 1
ATOM 662 C CA . LEU A 1 87 ? -11.114 43.238 -17.513 1.00 33.97 87 LEU A CA 1
ATOM 663 C C . LEU A 1 87 ? -10.547 42.971 -18.905 1.00 33.97 87 LEU A C 1
ATOM 665 O O . LEU A 1 87 ? -11.095 43.456 -19.891 1.00 33.97 87 LEU A O 1
ATOM 669 N N . LEU A 1 88 ? -9.450 42.214 -18.963 1.00 35.16 88 LEU A N 1
ATOM 670 C CA . LEU A 1 88 ? -8.863 41.743 -20.211 1.00 35.16 88 LEU A CA 1
ATOM 671 C C . LEU A 1 88 ? -9.395 40.336 -20.492 1.00 35.16 88 LEU A C 1
ATOM 673 O O . LEU A 1 88 ? -9.137 39.406 -19.728 1.00 35.16 88 LEU A O 1
ATOM 677 N N . HIS A 1 89 ? -10.169 40.199 -21.563 1.00 39.69 89 HIS A N 1
ATOM 678 C CA . HIS A 1 89 ? -10.790 38.937 -21.959 1.00 39.69 89 HIS A CA 1
ATOM 679 C C . HIS A 1 89 ? -10.126 38.414 -23.235 1.00 39.69 89 HIS A C 1
ATOM 681 O O . HIS A 1 89 ? -10.022 39.157 -24.212 1.00 39.69 89 HIS A O 1
ATOM 687 N N . PHE A 1 90 ? -9.686 37.153 -23.226 1.00 38.00 90 PHE A N 1
ATOM 688 C CA . PHE A 1 90 ? -9.056 36.499 -24.375 1.00 38.00 90 PHE A CA 1
ATOM 689 C C . PHE A 1 90 ? -10.032 35.508 -25.007 1.00 38.00 90 PHE A C 1
ATOM 691 O O . PHE A 1 90 ? -10.555 34.632 -24.321 1.00 38.00 90 PHE A O 1
ATOM 698 N N . ALA A 1 91 ? -10.250 35.623 -26.315 1.00 42.38 91 ALA A N 1
ATOM 699 C CA . ALA A 1 91 ? -10.983 34.634 -27.096 1.00 42.38 91 ALA A CA 1
ATOM 700 C C . ALA A 1 91 ? -10.055 34.042 -28.163 1.00 42.38 91 ALA A C 1
ATOM 702 O O . ALA A 1 91 ? -9.482 34.772 -28.972 1.00 42.38 91 ALA A O 1
ATOM 703 N N . PHE A 1 92 ? -9.908 32.717 -28.157 1.00 39.56 92 PHE A N 1
ATOM 704 C CA . PHE A 1 92 ? -9.120 31.981 -29.143 1.00 39.56 92 PHE A CA 1
ATOM 705 C C . PHE A 1 92 ? -10.059 31.409 -30.202 1.00 39.56 92 PHE A C 1
ATOM 707 O O . PHE A 1 92 ? -11.057 30.775 -29.859 1.00 39.56 92 PHE A O 1
ATOM 714 N N . MET A 1 93 ? -9.753 31.622 -31.482 1.00 40.59 93 MET A N 1
ATOM 715 C CA . MET A 1 93 ? -10.521 31.033 -32.580 1.00 40.59 93 MET A CA 1
ATOM 716 C C . MET A 1 93 ? -9.689 29.971 -33.295 1.00 40.59 93 MET A C 1
ATOM 718 O O . MET A 1 93 ? -8.573 30.249 -33.726 1.00 40.59 93 MET A O 1
ATOM 722 N N . ALA A 1 94 ? -10.257 28.777 -33.449 1.00 35.88 94 ALA A N 1
ATOM 723 C CA . ALA A 1 94 ? -9.767 27.735 -34.344 1.00 35.88 94 ALA A CA 1
ATOM 724 C C . ALA A 1 94 ? -10.730 27.613 -35.542 1.00 35.88 94 ALA A C 1
ATOM 726 O O . ALA A 1 94 ? -11.930 27.847 -35.371 1.00 35.88 94 ALA A O 1
ATOM 727 N N . PRO A 1 95 ? -10.255 27.262 -36.749 1.00 29.97 95 PRO A N 1
ATOM 728 C CA . PRO A 1 95 ? -11.127 27.051 -37.900 1.00 29.97 95 PRO A CA 1
ATOM 729 C C . PRO A 1 95 ? -11.967 25.779 -37.687 1.00 29.97 95 PRO A C 1
ATOM 731 O O . PRO A 1 95 ? -11.491 24.662 -37.857 1.00 29.97 95 PRO A O 1
ATOM 734 N N . GLY A 1 96 ? -13.220 25.949 -37.267 1.00 42.91 96 GLY A N 1
ATOM 735 C CA . GLY A 1 96 ? -14.171 24.872 -36.984 1.00 42.91 96 GLY A CA 1
ATOM 736 C C . GLY A 1 96 ? -15.483 25.417 -36.400 1.00 42.91 96 GLY A C 1
ATOM 737 O O . GLY A 1 96 ? -15.568 26.614 -36.116 1.00 42.91 96 GLY A O 1
ATOM 738 N N . PRO A 1 97 ? -16.534 24.587 -36.244 1.00 30.56 97 PRO A N 1
ATOM 739 C CA . PRO A 1 97 ? -17.776 25.028 -35.616 1.00 30.56 97 PRO A CA 1
ATOM 740 C C . PRO A 1 97 ? -17.524 25.484 -34.164 1.00 30.56 97 PRO A C 1
ATOM 742 O O . PRO A 1 97 ? -16.683 24.897 -33.479 1.00 30.56 97 PRO A O 1
ATOM 745 N N . PRO A 1 98 ? -18.230 26.528 -33.690 1.00 33.59 98 PRO A N 1
ATOM 746 C CA . PRO A 1 98 ? -17.971 27.143 -32.393 1.00 33.59 98 PRO A CA 1
ATOM 747 C C . PRO A 1 98 ? -18.146 26.130 -31.250 1.00 33.59 98 PRO A C 1
ATOM 749 O O . PRO A 1 98 ? -19.118 25.368 -31.257 1.00 33.59 98 PRO A O 1
ATOM 752 N N . PRO A 1 99 ? -17.246 26.116 -30.250 1.00 33.12 99 PRO A N 1
ATOM 753 C CA . PRO A 1 99 ? -17.398 25.242 -29.098 1.00 33.12 99 PRO A CA 1
ATOM 754 C C . PRO A 1 99 ? -18.642 25.643 -28.295 1.00 33.12 99 PRO A C 1
ATOM 756 O O . PRO A 1 99 ? -18.806 26.796 -27.900 1.00 33.12 99 PRO A O 1
ATOM 759 N N . VAL A 1 100 ? -19.519 24.673 -28.033 1.00 29.30 100 VAL A N 1
ATOM 760 C CA . VAL A 1 100 ? -20.629 24.819 -27.086 1.00 29.30 100 VAL A CA 1
ATOM 761 C C . VAL A 1 100 ? -20.102 24.422 -25.706 1.00 29.30 100 VAL A C 1
ATOM 763 O O . VAL A 1 100 ? -19.989 23.239 -25.399 1.00 29.30 100 VAL A O 1
ATOM 766 N N . GLY A 1 101 ? -19.727 25.405 -24.886 1.00 28.09 101 GLY A N 1
ATOM 767 C CA . GLY A 1 101 ? -19.203 25.171 -23.538 1.00 28.09 101 GLY A CA 1
ATOM 768 C C . GLY A 1 101 ? -18.676 26.439 -22.862 1.00 28.09 101 GLY A C 1
ATOM 769 O O . GLY A 1 101 ? -18.369 27.423 -23.529 1.00 28.09 101 GLY A O 1
ATOM 770 N N . PHE A 1 102 ? -18.615 26.420 -21.528 1.00 23.98 102 PHE A N 1
ATOM 771 C CA . PHE A 1 102 ? -18.254 27.569 -20.692 1.00 23.98 102 PHE A CA 1
ATOM 772 C C . PHE A 1 102 ? -16.804 28.040 -20.894 1.00 23.98 102 PHE A C 1
ATOM 774 O O . PHE A 1 102 ? -15.873 27.239 -20.943 1.00 23.98 102 PHE A O 1
ATOM 781 N N . THR A 1 103 ? -16.632 29.361 -20.939 1.00 28.11 103 THR A N 1
ATOM 782 C CA . THR A 1 103 ? -15.353 30.081 -20.967 1.00 28.11 103 THR A CA 1
ATOM 783 C C . THR A 1 103 ? -14.590 29.898 -19.648 1.00 28.11 103 THR A C 1
ATOM 785 O O . THR A 1 103 ? -15.166 30.040 -18.569 1.00 28.11 103 THR A O 1
ATOM 788 N N . TYR A 1 104 ? -13.289 29.604 -19.710 1.00 23.73 104 TYR A N 1
ATOM 789 C CA . TYR A 1 104 ? -12.432 29.483 -18.525 1.00 23.73 104 TYR A CA 1
ATOM 790 C C . TYR A 1 104 ? -11.949 30.860 -18.040 1.00 23.73 104 TYR A C 1
ATOM 792 O O . TYR A 1 104 ? -11.453 31.663 -18.828 1.00 23.73 104 TYR A O 1
ATOM 800 N N . HIS A 1 105 ? -12.026 31.106 -16.728 1.00 26.14 105 HIS A N 1
ATOM 801 C CA . HIS A 1 105 ? -11.387 32.244 -16.061 1.00 26.14 105 HIS A CA 1
ATOM 802 C C . HIS A 1 105 ? -10.115 31.782 -15.336 1.00 26.14 105 HIS A C 1
ATOM 804 O O . HIS A 1 105 ? -10.168 30.885 -14.498 1.00 26.14 105 HIS A O 1
ATOM 810 N N . LEU A 1 106 ? -8.981 32.429 -15.612 1.00 25.02 106 LEU A N 1
ATOM 811 C CA . LEU A 1 106 ? -7.765 32.324 -14.804 1.00 25.02 106 LEU A CA 1
ATOM 812 C C . LEU A 1 106 ? -7.705 33.521 -13.853 1.00 25.02 106 LEU A C 1
ATOM 814 O O . LEU A 1 106 ? -7.364 34.624 -14.268 1.00 25.02 106 LEU A O 1
ATOM 818 N N . VAL A 1 107 ? -8.012 33.301 -12.575 1.00 26.27 107 VAL A N 1
ATOM 819 C CA . VAL A 1 107 ? -7.591 34.207 -11.498 1.00 26.27 107 VAL A CA 1
ATOM 820 C C . VAL A 1 107 ? -7.113 33.355 -10.326 1.00 26.27 107 VAL A C 1
ATOM 822 O O . VAL A 1 107 ? -7.915 32.832 -9.559 1.00 26.27 107 VAL A O 1
ATOM 825 N N . ASN A 1 108 ? -5.796 33.212 -10.196 1.00 24.14 108 ASN A N 1
ATOM 826 C CA . ASN A 1 108 ? -5.165 32.877 -8.926 1.00 24.14 108 ASN A CA 1
ATOM 827 C C . ASN A 1 108 ? -4.640 34.185 -8.340 1.00 24.14 108 ASN A C 1
ATOM 829 O O . ASN A 1 108 ? -3.730 34.772 -8.913 1.00 24.14 108 ASN A O 1
ATOM 833 N N . GLU A 1 109 ? -5.244 34.628 -7.238 1.00 25.91 109 GLU A N 1
ATOM 834 C CA . GLU A 1 109 ? -4.606 35.161 -6.022 1.00 25.91 109 GLU A CA 1
ATOM 835 C C . GLU A 1 109 ? -5.541 36.124 -5.276 1.00 25.91 109 GLU A C 1
ATOM 837 O O . GLU A 1 109 ? -6.286 36.887 -5.884 1.00 25.91 109 GLU A O 1
ATOM 842 N N . LEU A 1 110 ? -5.422 36.089 -3.940 1.00 23.89 110 LEU A N 1
ATOM 843 C CA . LEU A 1 110 ? -6.228 36.744 -2.896 1.00 23.89 110 LEU A CA 1
ATOM 844 C C . LEU A 1 110 ? -7.480 35.915 -2.543 1.00 23.89 110 LEU A C 1
ATOM 846 O O . LEU A 1 110 ? -8.344 35.672 -3.368 1.00 23.89 110 LEU A O 1
ATOM 850 N N . VAL A 1 111 ? -7.654 35.409 -1.322 1.00 26.98 111 VAL A N 1
ATOM 851 C CA . VAL A 1 111 ? -7.534 36.131 -0.052 1.00 26.98 111 VAL A CA 1
ATOM 852 C C . VAL A 1 111 ? -7.274 35.135 1.091 1.00 26.98 111 VAL A C 1
ATOM 854 O O . VAL A 1 111 ? -8.001 34.158 1.269 1.00 26.98 111 VAL A O 1
ATOM 857 N N . GLN A 1 112 ? -6.253 35.425 1.904 1.00 25.94 112 GLN A N 1
ATOM 858 C CA . GLN A 1 112 ? -6.201 35.007 3.306 1.00 25.94 112 GLN A CA 1
ATOM 859 C C . GLN A 1 112 ? -7.398 35.647 4.033 1.00 25.94 112 GLN A C 1
ATOM 861 O O . GLN A 1 112 ? -7.513 36.867 4.036 1.00 25.94 112 GLN A O 1
ATOM 866 N N . SER A 1 113 ? -8.296 34.838 4.602 1.00 25.84 113 SER A N 1
ATOM 867 C CA . SER A 1 113 ? -9.484 35.253 5.382 1.00 25.84 113 SER A CA 1
ATOM 868 C C . SER A 1 113 ? -9.149 36.261 6.510 1.00 25.84 113 SER A C 1
ATOM 870 O O . SER A 1 113 ? -7.969 36.346 6.858 1.00 25.84 113 SER A O 1
ATOM 872 N N . PRO A 1 114 ? -10.114 36.937 7.192 1.00 37.75 114 PRO A N 1
ATOM 873 C CA . PRO A 1 114 ? -11.573 36.698 7.227 1.00 37.75 114 PRO A CA 1
ATOM 874 C C . PRO A 1 114 ? -12.472 37.964 7.287 1.00 37.75 114 PRO A C 1
ATOM 876 O O . PRO A 1 114 ? -12.116 38.952 7.920 1.00 37.75 114 PRO A O 1
ATOM 879 N N . VAL A 1 115 ? -13.708 37.904 6.771 1.00 23.70 115 VAL A N 1
ATOM 880 C CA . VAL A 1 115 ? -14.804 38.779 7.246 1.00 23.70 115 VAL A CA 1
ATOM 881 C C . VAL A 1 115 ? -16.121 37.999 7.249 1.00 23.70 115 VAL A C 1
ATOM 883 O O . VAL A 1 115 ? -16.571 37.507 6.220 1.00 23.70 115 VAL A O 1
ATOM 886 N N . THR A 1 116 ? -16.711 37.882 8.434 1.00 30.67 116 THR A N 1
ATOM 887 C CA . THR A 1 116 ? -18.103 37.496 8.709 1.00 30.67 116 THR A CA 1
ATOM 888 C C . THR A 1 116 ? -19.009 38.723 8.677 1.00 30.67 116 THR A C 1
ATOM 890 O O . THR A 1 116 ? -18.631 39.736 9.265 1.00 30.67 116 THR A O 1
ATOM 893 N N . LEU A 1 117 ? -20.224 38.595 8.132 1.00 23.66 117 LEU A N 1
ATOM 894 C CA . LEU A 1 117 ? -21.439 39.194 8.704 1.00 23.66 117 LEU A CA 1
ATOM 895 C C . LEU A 1 117 ? -22.698 38.602 8.053 1.00 23.66 117 LEU A C 1
ATOM 897 O O . LEU A 1 117 ? -22.923 38.749 6.855 1.00 23.66 117 LEU A O 1
ATOM 901 N N . ASP A 1 118 ? -23.480 37.923 8.891 1.00 26.34 118 ASP A N 1
ATOM 902 C CA . ASP A 1 118 ? -24.862 37.501 8.663 1.00 26.34 118 ASP A CA 1
ATOM 903 C C . ASP A 1 118 ? -25.824 38.693 8.712 1.00 26.34 118 ASP A C 1
ATOM 905 O O . ASP A 1 118 ? -25.574 39.622 9.483 1.00 26.34 118 ASP A O 1
ATOM 909 N N . GLN A 1 119 ? -26.948 38.583 7.982 1.00 30.23 119 GLN A N 1
ATOM 910 C CA . GLN A 1 119 ? -28.346 38.867 8.394 1.00 30.23 119 GLN A CA 1
ATOM 911 C C . GLN A 1 119 ? -29.254 38.978 7.143 1.00 30.23 119 GLN A C 1
ATOM 913 O O . GLN A 1 119 ? -28.837 39.586 6.165 1.00 30.23 119 GLN A O 1
ATOM 918 N N . PHE A 1 120 ? -30.480 38.430 7.035 1.00 24.75 120 PHE A N 1
ATOM 919 C CA . PHE A 1 120 ? -31.546 38.008 7.982 1.00 24.75 120 PHE A CA 1
ATOM 920 C C . PHE A 1 120 ? -32.603 37.123 7.237 1.00 24.75 120 PHE A C 1
ATOM 922 O O . PHE A 1 120 ? -32.537 37.078 6.007 1.00 24.75 120 PHE A O 1
ATOM 929 N N . PRO A 1 121 ? -33.665 36.553 7.876 1.00 36.47 121 PRO A N 1
ATOM 930 C CA . PRO A 1 121 ? -33.901 36.319 9.312 1.00 36.47 121 PRO A CA 1
ATOM 931 C C . PRO A 1 121 ? -34.409 34.906 9.702 1.00 36.47 121 PRO A C 1
ATOM 933 O O . PRO A 1 121 ? -35.068 34.233 8.915 1.00 36.47 121 PRO A O 1
ATOM 936 N N . LEU A 1 122 ? -34.190 34.518 10.974 1.00 26.98 122 LEU A N 1
ATOM 937 C CA . LEU A 1 122 ? -35.252 34.214 11.962 1.00 26.98 122 LEU A CA 1
ATOM 938 C C . LEU A 1 122 ? -34.673 33.942 13.376 1.00 26.98 122 LEU A C 1
ATOM 940 O O . LEU A 1 122 ? -33.672 33.252 13.538 1.00 26.98 122 LEU A O 1
ATOM 944 N N . ASP A 1 123 ? -35.332 34.563 14.356 1.00 26.59 123 ASP A N 1
ATOM 945 C CA . ASP A 1 123 ? -35.180 34.608 15.821 1.00 26.59 123 ASP A CA 1
ATOM 946 C C . ASP A 1 123 ? -34.433 33.491 16.581 1.00 26.59 123 ASP A C 1
ATOM 948 O O . ASP A 1 123 ? -34.756 32.311 16.483 1.00 26.59 123 ASP A O 1
ATOM 952 N N . LEU A 1 124 ? -33.543 33.901 17.499 1.00 27.44 124 LEU A N 1
ATOM 953 C CA . LEU A 1 124 ? -33.730 33.861 18.968 1.00 27.44 124 LEU A CA 1
ATOM 954 C C . LEU A 1 124 ? -32.425 34.328 19.649 1.00 27.44 124 LEU A C 1
ATOM 956 O O . LEU A 1 124 ? -31.330 33.890 19.306 1.00 27.44 124 LEU A O 1
ATOM 960 N N . GLY A 1 125 ? -32.541 35.291 20.569 1.00 28.02 125 GLY A N 1
ATOM 961 C CA . GLY A 1 125 ? -31.420 36.077 21.097 1.00 28.02 125 GLY A CA 1
ATOM 962 C C . GLY A 1 125 ? -30.389 35.316 21.939 1.00 28.02 125 GLY A C 1
ATOM 963 O O . GLY A 1 125 ? -30.618 34.183 22.331 1.00 28.02 125 GLY A O 1
ATOM 964 N N . TRP A 1 126 ? -29.260 35.976 22.227 1.00 25.91 126 TRP A N 1
ATOM 965 C CA . TRP A 1 126 ? -28.592 36.082 23.540 1.00 25.91 126 TRP A CA 1
ATOM 966 C C . TRP A 1 126 ? -27.277 36.893 23.410 1.00 25.91 126 TRP A C 1
ATOM 968 O O . TRP A 1 126 ? -26.683 36.988 22.339 1.00 25.91 126 TRP A O 1
ATOM 978 N N . ARG A 1 127 ? -26.878 37.574 24.495 1.00 26.41 127 ARG A N 1
ATOM 979 C CA . ARG A 1 127 ? -25.902 38.686 24.550 1.00 26.41 127 ARG A CA 1
ATOM 980 C C . ARG A 1 127 ? -24.432 38.246 24.715 1.00 26.41 127 ARG A C 1
ATOM 982 O O . ARG A 1 127 ? -24.136 37.503 25.637 1.00 26.41 127 ARG A O 1
ATOM 989 N N . GLY A 1 128 ? -23.544 38.870 23.925 1.00 26.28 128 GLY A N 1
ATOM 990 C CA . GLY A 1 128 ? -22.287 39.551 24.317 1.00 26.28 128 GLY A CA 1
ATOM 991 C C . GLY A 1 128 ? -21.074 38.760 24.845 1.00 26.28 128 GLY A C 1
ATOM 992 O O . GLY A 1 128 ? -21.186 38.088 25.855 1.00 26.28 128 GLY A O 1
ATOM 993 N N . PHE A 1 129 ? -19.881 38.979 24.255 1.00 24.56 129 PHE A N 1
ATOM 994 C CA . PHE A 1 129 ? -18.647 39.436 24.945 1.00 24.56 129 PHE A CA 1
ATOM 995 C C . PHE A 1 129 ? -17.474 39.715 23.967 1.00 24.56 129 PHE A C 1
ATOM 997 O O . PHE A 1 129 ? -17.439 39.198 22.854 1.00 24.56 129 PHE A O 1
ATOM 1004 N N . LYS A 1 130 ? -16.544 40.588 24.395 1.00 25.16 130 LYS A N 1
ATOM 1005 C CA . LYS A 1 130 ? -15.412 41.214 23.666 1.00 25.16 130 LYS A CA 1
ATOM 1006 C C . LYS A 1 130 ? -14.061 40.479 23.836 1.00 25.16 130 LYS A C 1
ATOM 1008 O O . LYS A 1 130 ? -13.813 39.931 24.902 1.00 25.16 130 LYS A O 1
ATOM 1013 N N . GLY A 1 131 ? -13.140 40.713 22.883 1.00 25.44 131 GLY A N 1
ATOM 1014 C CA . GLY A 1 131 ? -11.661 40.678 23.040 1.00 25.44 131 GLY A CA 1
ATOM 1015 C C . GLY A 1 131 ? -10.985 39.426 22.456 1.00 25.44 131 GLY A C 1
ATOM 1016 O O . GLY A 1 131 ? -11.585 38.366 22.464 1.00 25.44 131 GLY A O 1
ATOM 1017 N N . SER A 1 132 ? -9.759 39.409 21.920 1.00 24.98 132 SER A N 1
ATOM 1018 C CA . SER A 1 132 ? -8.684 40.393 21.697 1.00 24.98 132 SER A CA 1
ATOM 1019 C C . SER A 1 132 ? -7.626 39.748 20.771 1.00 24.98 132 SER A C 1
ATOM 1021 O O . SER A 1 132 ? -7.492 38.527 20.738 1.00 24.98 132 SER A O 1
ATOM 1023 N N . ARG A 1 133 ? -6.881 40.570 20.019 1.00 24.47 133 ARG A N 1
ATOM 1024 C CA . ARG A 1 133 ? -5.834 40.197 19.042 1.00 24.47 133 ARG A CA 1
ATOM 1025 C C . ARG A 1 133 ? -4.590 39.568 19.688 1.00 24.47 133 ARG A C 1
ATOM 1027 O O . ARG A 1 133 ? -4.134 40.097 20.691 1.00 24.47 133 ARG A O 1
ATOM 1034 N N . TYR A 1 134 ? -3.963 38.603 19.006 1.00 25.58 134 TYR A N 1
ATOM 1035 C CA . TYR A 1 134 ? -2.500 38.444 18.945 1.00 25.58 134 TYR A CA 1
ATOM 1036 C C . TYR A 1 134 ? -2.089 37.875 17.578 1.00 25.58 134 TYR A C 1
ATOM 1038 O O . TYR A 1 134 ? -2.590 36.844 17.138 1.00 25.58 134 TYR A O 1
ATOM 1046 N N . THR A 1 135 ? -1.184 38.583 16.906 1.00 23.56 135 THR A N 1
ATOM 1047 C CA . THR A 1 135 ? -0.510 38.207 15.656 1.00 23.56 135 THR A CA 1
ATOM 1048 C C . THR A 1 135 ? 0.927 37.804 15.964 1.00 23.56 135 THR A C 1
ATOM 1050 O O . THR A 1 135 ? 1.645 38.588 16.583 1.00 23.56 135 THR A O 1
ATOM 1053 N N . THR A 1 136 ? 1.375 36.658 15.457 1.00 25.08 136 THR A N 1
ATOM 1054 C CA . THR A 1 136 ? 2.800 36.351 15.273 1.00 25.08 136 THR A CA 1
ATOM 1055 C C . THR A 1 136 ? 3.015 35.705 13.906 1.00 25.08 136 THR A C 1
ATOM 1057 O O . THR A 1 136 ? 2.319 34.775 13.503 1.00 25.08 136 THR A O 1
ATOM 1060 N N . SER A 1 137 ? 3.956 36.281 13.167 1.00 23.67 137 SER A N 1
ATOM 1061 C CA . SER A 1 137 ? 4.410 35.915 11.830 1.00 23.67 137 SER A CA 1
ATOM 1062 C C . SER A 1 137 ? 5.472 34.810 11.888 1.00 23.67 137 SER A C 1
ATOM 1064 O O . SER A 1 137 ? 6.338 34.826 12.758 1.00 23.67 137 SER A O 1
ATOM 1066 N N . ILE A 1 138 ? 5.440 33.877 10.928 1.00 25.53 138 ILE A N 1
ATOM 1067 C CA . ILE A 1 138 ? 6.519 32.912 10.633 1.00 25.53 138 ILE A CA 1
ATOM 1068 C C . ILE A 1 138 ? 6.668 32.820 9.094 1.00 25.53 138 ILE A C 1
ATOM 1070 O O . ILE A 1 138 ? 5.652 32.930 8.399 1.00 25.53 138 ILE A O 1
ATOM 1074 N N . PRO A 1 139 ? 7.888 32.670 8.530 1.00 27.44 139 PRO A N 1
ATOM 1075 C CA . PRO A 1 139 ? 8.155 32.886 7.107 1.00 27.44 139 PRO A CA 1
ATOM 1076 C C . PRO A 1 139 ? 7.763 31.704 6.210 1.00 27.44 139 PRO A C 1
ATOM 1078 O O . PRO A 1 139 ? 7.820 30.540 6.605 1.00 27.44 139 PRO A O 1
ATOM 1081 N N . ARG A 1 140 ? 7.418 32.038 4.960 1.00 25.33 140 ARG A N 1
ATOM 1082 C CA . ARG A 1 140 ? 7.194 31.120 3.833 1.00 25.33 140 ARG A CA 1
ATOM 1083 C C . ARG A 1 140 ? 8.523 30.584 3.288 1.00 25.33 140 ARG A C 1
ATOM 1085 O O . ARG A 1 140 ? 9.471 31.348 3.140 1.00 25.33 140 ARG A O 1
ATOM 1092 N N . GLY A 1 141 ? 8.535 29.316 2.876 1.00 22.55 141 GLY A N 1
ATOM 1093 C CA . GLY A 1 141 ? 9.608 28.751 2.058 1.00 22.55 141 GLY A CA 1
ATOM 1094 C C . GLY A 1 141 ? 9.405 27.278 1.699 1.00 22.55 141 GLY A C 1
ATOM 1095 O O . GLY A 1 141 ? 9.835 26.407 2.445 1.00 22.55 141 GLY A O 1
ATOM 1096 N N . SER A 1 142 ? 8.739 27.023 0.567 1.00 23.39 142 SER A N 1
ATOM 1097 C CA . SER A 1 142 ? 8.998 25.974 -0.448 1.00 23.39 142 SER A CA 1
ATOM 1098 C C . SER A 1 142 ? 7.692 25.536 -1.128 1.00 23.39 142 SER A C 1
ATOM 1100 O O . SER A 1 142 ? 6.793 24.960 -0.518 1.00 23.39 142 SER A O 1
ATOM 1102 N N . ASN A 1 143 ? 7.589 25.872 -2.415 1.00 24.30 143 ASN A N 1
ATOM 1103 C CA . ASN A 1 143 ? 6.517 25.462 -3.313 1.00 24.30 143 ASN A CA 1
ATOM 1104 C C . ASN A 1 143 ? 6.759 24.011 -3.741 1.00 24.30 143 ASN A C 1
ATOM 1106 O O . ASN A 1 143 ? 7.728 23.747 -4.444 1.00 24.30 143 ASN A O 1
ATOM 1110 N N . ASN A 1 144 ? 5.861 23.099 -3.368 1.00 23.69 144 ASN A N 1
ATOM 1111 C CA . ASN A 1 144 ? 5.704 21.810 -4.038 1.00 23.69 144 ASN A CA 1
ATOM 1112 C C . ASN A 1 144 ? 4.274 21.729 -4.574 1.00 23.69 144 ASN A C 1
ATOM 1114 O O . ASN A 1 144 ? 3.312 21.548 -3.827 1.00 23.69 144 ASN A O 1
ATOM 1118 N N . THR A 1 145 ? 4.144 21.891 -5.885 1.00 21.89 145 THR A N 1
ATOM 1119 C CA . THR A 1 145 ? 2.930 21.661 -6.665 1.00 21.89 145 THR A CA 1
ATOM 1120 C C . THR A 1 145 ? 2.630 20.160 -6.692 1.00 21.89 145 THR A C 1
ATOM 1122 O O . THR A 1 145 ? 3.192 19.406 -7.480 1.00 21.89 145 THR A O 1
ATOM 1125 N N . MET A 1 146 ? 1.745 19.695 -5.804 1.00 22.09 146 MET A N 1
ATOM 1126 C CA . MET A 1 146 ? 1.201 18.335 -5.871 1.00 22.09 146 MET A CA 1
ATOM 1127 C C . MET A 1 146 ? 0.147 18.256 -6.981 1.00 22.09 146 MET A C 1
ATOM 1129 O O . MET A 1 146 ? -0.942 18.813 -6.849 1.00 22.09 146 MET A O 1
ATOM 1133 N N . CYS A 1 147 ? 0.455 17.524 -8.055 1.00 21.41 147 CYS A N 1
ATOM 1134 C CA . CYS A 1 147 ? -0.551 17.058 -9.007 1.00 21.41 147 CYS A CA 1
ATOM 1135 C C . CYS A 1 147 ? -1.580 16.167 -8.297 1.00 21.41 147 CYS A C 1
ATOM 1137 O O . CYS A 1 147 ? -1.243 15.270 -7.522 1.00 21.41 147 CYS A O 1
ATOM 1139 N N . SER A 1 148 ? -2.854 16.432 -8.568 1.00 21.30 148 SER A N 1
ATOM 1140 C CA . SER A 1 148 ? -3.997 15.763 -7.954 1.00 21.30 148 SER A CA 1
ATOM 1141 C C . SER A 1 148 ? -4.511 14.644 -8.875 1.00 21.30 148 SER A C 1
ATOM 1143 O O . SER A 1 148 ? -4.688 14.870 -10.065 1.00 21.30 148 SER A O 1
ATOM 1145 N N . VAL A 1 149 ? -4.735 13.431 -8.351 1.00 23.33 149 VAL A N 1
ATOM 1146 C CA . VAL A 1 149 ? -5.058 12.214 -9.144 1.00 23.33 149 VAL A CA 1
ATOM 1147 C C . VAL A 1 149 ? -6.276 11.497 -8.535 1.00 23.33 149 VAL A C 1
ATOM 1149 O O . VAL A 1 149 ? -6.418 11.569 -7.324 1.00 23.33 149 VAL A O 1
ATOM 1152 N N . PRO A 1 150 ? -7.199 10.843 -9.268 1.00 22.70 150 PRO A N 1
ATOM 1153 C CA . PRO A 1 150 ? -8.360 10.127 -8.705 1.00 22.70 150 PRO A CA 1
ATOM 1154 C C . PRO A 1 150 ? -7.941 8.781 -8.071 1.00 22.70 150 PRO A C 1
ATOM 1156 O O . PRO A 1 150 ? -7.090 8.078 -8.611 1.00 22.70 150 PRO A O 1
ATOM 1159 N N . TRP A 1 151 ? -8.487 8.415 -6.900 1.00 31.75 151 TRP A N 1
ATOM 1160 C CA . TRP A 1 151 ? -7.862 7.414 -6.002 1.00 31.75 151 TRP A CA 1
ATOM 1161 C C . TRP A 1 151 ? -8.721 6.203 -5.628 1.00 31.75 151 TRP A C 1
ATOM 1163 O O . TRP A 1 151 ? -8.508 5.627 -4.566 1.00 31.75 151 TRP A O 1
ATOM 1173 N N . TRP A 1 152 ? -9.648 5.792 -6.489 1.00 24.59 152 TRP A N 1
ATOM 1174 C CA . TRP A 1 152 ? -10.501 4.629 -6.254 1.00 24.59 152 TRP A CA 1
ATOM 1175 C C . TRP A 1 152 ? -10.754 3.849 -7.534 1.00 24.59 152 TRP A C 1
ATOM 1177 O O . TRP A 1 152 ? -11.720 4.125 -8.228 1.00 24.59 152 TRP A O 1
ATOM 1187 N N . ASP A 1 153 ? -9.833 2.942 -7.850 1.00 31.55 153 ASP A N 1
ATOM 1188 C CA . ASP A 1 153 ? -10.088 1.745 -8.655 1.00 31.55 153 ASP A CA 1
ATOM 1189 C C . ASP A 1 153 ? -8.812 0.895 -8.688 1.00 31.55 153 ASP A C 1
ATOM 1191 O O . ASP A 1 153 ? -7.728 1.450 -8.892 1.00 31.55 153 ASP A O 1
ATOM 1195 N N . ASP A 1 154 ? -8.945 -0.412 -8.452 1.00 36.44 154 ASP A N 1
ATOM 1196 C CA . ASP A 1 154 ? -7.984 -1.514 -8.648 1.00 36.44 154 ASP A CA 1
ATOM 1197 C C . ASP A 1 154 ? -6.595 -1.119 -9.168 1.00 36.44 154 ASP A C 1
ATOM 1199 O O . ASP A 1 154 ? -6.305 -1.329 -10.344 1.00 36.44 154 ASP A O 1
ATOM 1203 N N . LYS A 1 155 ? -5.718 -0.517 -8.349 1.00 42.50 155 LYS A N 1
ATOM 1204 C CA . LYS A 1 155 ? -4.430 -0.002 -8.845 1.00 42.50 155 LYS A CA 1
ATOM 1205 C C . LYS A 1 155 ? -3.461 -1.120 -9.212 1.00 42.50 155 LYS A C 1
ATOM 1207 O O . LYS A 1 155 ? -3.059 -1.921 -8.367 1.00 42.50 155 LYS A O 1
ATOM 1212 N N . ALA A 1 156 ? -2.989 -1.061 -10.450 1.00 39.53 156 ALA A N 1
ATOM 1213 C CA . ALA A 1 156 ? -1.744 -1.660 -10.888 1.00 39.53 156 ALA A CA 1
ATOM 1214 C C . ALA A 1 156 ? -0.581 -1.181 -10.016 1.00 39.53 156 ALA A C 1
ATOM 1216 O O . ALA A 1 156 ? -0.389 0.020 -9.868 1.00 39.53 156 ALA A O 1
ATOM 1217 N N . GLY A 1 157 ? 0.152 -2.108 -9.402 1.00 37.12 157 GLY A N 1
ATOM 1218 C CA . GLY A 1 157 ? 1.023 -1.821 -8.256 1.00 37.12 157 GLY A CA 1
ATOM 1219 C C . GLY A 1 157 ? 0.687 -2.702 -7.049 1.00 37.12 157 GLY A C 1
ATOM 1220 O O . GLY A 1 157 ? 1.565 -3.018 -6.246 1.00 37.12 157 GLY A O 1
ATOM 1221 N N . CYS A 1 158 ? -0.575 -3.126 -6.940 1.00 39.75 158 CYS A N 1
ATOM 1222 C CA . CYS A 1 158 ? -0.972 -4.325 -6.201 1.00 39.75 158 CYS A CA 1
ATOM 1223 C C . CYS A 1 158 ? -0.635 -5.560 -7.058 1.00 39.75 158 CYS A C 1
ATOM 1225 O O . CYS A 1 158 ? -0.443 -5.401 -8.261 1.00 39.75 158 CYS A O 1
ATOM 1227 N N . ALA A 1 159 ? -0.533 -6.767 -6.482 1.00 37.16 159 ALA A N 1
ATOM 1228 C CA . ALA A 1 159 ? -0.405 -7.994 -7.286 1.00 37.16 159 ALA A CA 1
ATOM 1229 C C . ALA A 1 159 ? -1.559 -8.069 -8.301 1.00 37.16 159 ALA A C 1
ATOM 1231 O O . ALA A 1 159 ? -2.668 -8.473 -7.961 1.00 37.16 159 ALA A O 1
ATOM 1232 N N . SER A 1 160 ? -1.322 -7.650 -9.538 1.00 41.41 160 SER A N 1
ATOM 1233 C CA . SER A 1 160 ? -2.189 -7.955 -10.669 1.00 41.41 160 SER A CA 1
ATOM 1234 C C . SER A 1 160 ? -1.790 -9.346 -11.120 1.00 41.41 160 SER A C 1
ATOM 1236 O O . SER A 1 160 ? -0.608 -9.604 -11.338 1.00 41.41 160 SER A O 1
ATOM 1238 N N . HIS A 1 161 ? -2.742 -10.261 -11.166 1.00 44.03 161 HIS A N 1
ATOM 1239 C CA . HIS A 1 161 ? -2.396 -11.659 -11.278 1.00 44.03 161 HIS A CA 1
ATOM 1240 C C . HIS A 1 161 ? -2.049 -11.984 -12.735 1.00 44.03 161 HIS A C 1
ATOM 1242 O O . HIS A 1 161 ? -2.715 -11.526 -13.656 1.00 44.03 161 HIS A O 1
ATOM 1248 N N . ALA A 1 162 ? -0.989 -12.754 -12.928 1.00 40.22 162 ALA A N 1
ATOM 1249 C CA . ALA A 1 162 ? -0.535 -13.246 -14.214 1.00 40.22 162 ALA A CA 1
ATOM 1250 C C . ALA A 1 162 ? -0.618 -14.779 -14.167 1.00 40.22 162 ALA A C 1
ATOM 1252 O O . ALA A 1 162 ? -0.091 -15.361 -13.223 1.00 40.22 162 ALA A O 1
ATOM 1253 N N . GLY A 1 163 ? -1.366 -15.397 -15.090 1.00 40.91 163 GLY A N 1
ATOM 1254 C CA . GLY A 1 163 ? -1.520 -16.829 -15.367 1.00 40.91 163 GLY A CA 1
ATOM 1255 C C . GLY A 1 163 ? -0.366 -17.748 -14.975 1.00 40.91 163 GLY A C 1
ATOM 1256 O O . GLY A 1 163 ? 0.782 -17.332 -14.880 1.00 40.91 163 GLY A O 1
ATOM 1257 N N . LYS A 1 164 ? -0.630 -19.059 -14.874 1.00 39.78 164 LYS A N 1
ATOM 1258 C CA . LYS A 1 164 ? 0.475 -20.039 -14.878 1.00 39.78 164 LYS A CA 1
ATOM 1259 C C . LYS A 1 164 ? 1.378 -19.842 -16.111 1.00 39.78 164 LYS A C 1
ATOM 1261 O O . LYS A 1 164 ? 2.584 -20.022 -16.001 1.00 39.78 164 LYS A O 1
ATOM 1266 N N . ASP A 1 165 ? 0.776 -19.391 -17.214 1.00 47.28 165 ASP A N 1
ATOM 1267 C CA . ASP A 1 165 ? 1.450 -19.085 -18.474 1.00 47.28 165 ASP A CA 1
ATOM 1268 C C . ASP A 1 165 ? 1.358 -17.589 -18.865 1.00 47.28 165 ASP A C 1
ATOM 1270 O O . ASP A 1 165 ? 2.106 -17.133 -19.733 1.00 47.28 165 ASP A O 1
ATOM 1274 N N . ASP A 1 166 ? 0.496 -16.787 -18.219 1.00 45.59 166 ASP A N 1
ATOM 1275 C CA . ASP A 1 166 ? 0.405 -15.350 -18.509 1.00 45.59 166 ASP A CA 1
ATOM 1276 C C . ASP A 1 166 ? 1.547 -14.637 -17.796 1.00 45.59 166 ASP A C 1
ATOM 1278 O O . ASP A 1 166 ? 1.663 -14.696 -16.581 1.00 45.59 166 ASP A O 1
ATOM 1282 N N . GLY A 1 167 ? 2.401 -13.964 -18.554 1.00 50.94 167 GLY A N 1
ATOM 1283 C CA . GLY A 1 167 ? 3.629 -13.368 -18.042 1.00 50.94 167 GLY A CA 1
ATOM 1284 C C . GLY A 1 167 ? 4.871 -14.031 -18.606 1.00 50.94 167 GLY A C 1
ATOM 1285 O O . GLY A 1 167 ? 5.909 -13.393 -18.580 1.00 50.94 167 GLY A O 1
ATOM 1286 N N . VAL A 1 168 ? 4.772 -15.221 -19.206 1.00 67.00 168 VAL A N 1
ATOM 1287 C CA . VAL A 1 168 ? 5.830 -15.730 -20.086 1.00 67.00 168 VAL A CA 1
ATOM 1288 C C . VAL A 1 168 ? 5.872 -14.850 -21.344 1.00 67.00 168 VAL A C 1
ATOM 1290 O O . VAL A 1 168 ? 4.828 -14.431 -21.844 1.00 67.00 168 VAL A O 1
ATOM 1293 N N . LEU A 1 169 ? 7.060 -14.557 -21.882 1.00 73.94 169 LEU A N 1
ATOM 1294 C CA . LEU A 1 169 ? 7.239 -13.763 -23.107 1.00 73.94 169 LEU A CA 1
ATOM 1295 C C . LEU A 1 169 ? 6.365 -14.257 -24.275 1.00 73.94 169 LEU A C 1
ATOM 1297 O O . LEU A 1 169 ? 5.927 -13.457 -25.099 1.00 73.94 169 LEU A O 1
ATOM 1301 N N . GLU A 1 170 ? 6.062 -15.553 -24.321 1.00 70.38 170 GLU A N 1
ATOM 1302 C CA . GLU A 1 170 ? 5.144 -16.139 -25.301 1.00 70.38 170 GLU A CA 1
ATOM 1303 C C . GLU A 1 170 ? 3.711 -15.598 -25.157 1.00 70.38 170 GLU A C 1
ATOM 1305 O O . GLU A 1 170 ? 3.076 -15.267 -26.154 1.00 70.38 170 GLU A O 1
ATOM 1310 N N . ALA A 1 171 ? 3.210 -15.407 -23.934 1.00 66.12 171 ALA A N 1
ATOM 1311 C CA . ALA A 1 171 ? 1.901 -14.800 -23.694 1.00 66.12 171 ALA A CA 1
ATOM 1312 C C . ALA A 1 171 ? 1.902 -13.285 -23.963 1.00 66.12 171 ALA A C 1
ATOM 1314 O O . ALA A 1 171 ? 0.895 -12.740 -24.415 1.00 66.12 171 ALA A O 1
ATOM 1315 N N . LEU A 1 172 ? 3.042 -12.607 -23.774 1.00 65.62 172 LEU A N 1
ATOM 1316 C CA . LEU A 1 172 ? 3.215 -11.195 -24.142 1.00 65.62 172 LEU A CA 1
ATOM 1317 C C . LEU A 1 172 ? 3.015 -10.956 -25.647 1.00 65.62 172 LEU A C 1
ATOM 1319 O O . LEU A 1 172 ? 2.599 -9.863 -26.045 1.00 65.62 172 LEU A O 1
ATOM 1323 N N . ALA A 1 173 ? 3.265 -11.960 -26.499 1.00 63.53 173 ALA A N 1
ATOM 1324 C CA . ALA A 1 173 ? 2.901 -11.931 -27.920 1.00 63.53 173 ALA A CA 1
ATOM 1325 C C . ALA A 1 173 ? 1.406 -11.638 -28.113 1.00 63.53 173 ALA A C 1
ATOM 1327 O O . ALA A 1 173 ? 1.040 -10.770 -28.897 1.00 63.53 173 ALA A O 1
ATOM 1328 N N . ASN A 1 174 ? 0.543 -12.226 -27.294 1.00 66.88 174 ASN A N 1
ATOM 1329 C CA . ASN A 1 174 ? -0.894 -11.984 -27.378 1.00 66.88 174 ASN A CA 1
ATOM 1330 C C . ASN A 1 174 ? -1.294 -10.602 -26.832 1.00 66.88 174 ASN A C 1
ATOM 1332 O O . ASN A 1 174 ? -2.366 -10.094 -27.148 1.00 66.88 174 ASN A O 1
ATOM 1336 N N . TRP A 1 175 ? -0.455 -9.969 -26.004 1.00 63.34 175 TRP A N 1
ATOM 1337 C CA . TRP A 1 175 ? -0.832 -8.741 -25.298 1.00 63.34 175 TRP A CA 1
ATOM 1338 C C . TRP A 1 175 ? -0.603 -7.462 -26.093 1.00 63.34 175 TRP A C 1
ATOM 1340 O O . TRP A 1 175 ? -1.386 -6.525 -25.931 1.00 63.34 175 TRP A O 1
ATOM 1350 N N . ALA A 1 176 ? 0.455 -7.401 -26.902 1.00 64.31 176 ALA A N 1
ATOM 1351 C CA . ALA A 1 176 ? 0.800 -6.200 -27.669 1.00 64.31 176 ALA A CA 1
ATOM 1352 C C . ALA A 1 176 ? 0.264 -6.214 -29.116 1.00 64.31 176 ALA A C 1
ATOM 1354 O O . ALA A 1 176 ? 0.570 -5.305 -29.883 1.00 64.31 176 ALA A O 1
ATOM 1355 N N . GLY A 1 177 ? -0.544 -7.220 -29.478 1.00 74.25 177 GLY A N 1
ATOM 1356 C CA . GLY A 1 177 ? -1.101 -7.390 -30.825 1.00 74.25 177 GLY A CA 1
ATOM 1357 C C . GLY A 1 177 ? -0.057 -7.776 -31.880 1.00 74.25 177 GLY A C 1
ATOM 1358 O O . GLY A 1 177 ? 1.083 -8.114 -31.552 1.00 74.25 177 GLY A O 1
ATOM 1359 N N . ASP A 1 178 ? -0.444 -7.701 -33.153 1.00 81.94 178 ASP A N 1
ATOM 1360 C CA . ASP A 1 178 ? 0.368 -8.168 -34.291 1.00 81.94 178 ASP A CA 1
ATOM 1361 C C . ASP A 1 178 ? 1.466 -7.183 -34.733 1.00 81.94 178 ASP A C 1
ATOM 1363 O O . ASP A 1 178 ? 2.225 -7.460 -35.662 1.00 81.94 178 ASP A O 1
ATOM 1367 N N . ALA A 1 179 ? 1.561 -6.017 -34.089 1.00 84.44 179 ALA A N 1
ATOM 1368 C CA . ALA A 1 179 ? 2.552 -5.009 -34.442 1.00 84.44 179 ALA A CA 1
ATOM 1369 C C . ALA A 1 179 ? 3.988 -5.533 -34.219 1.00 84.44 179 ALA A C 1
ATOM 1371 O O . ALA A 1 179 ? 4.260 -6.173 -33.191 1.00 84.44 179 ALA A O 1
ATOM 1372 N N . PRO A 1 180 ? 4.927 -5.248 -35.146 1.00 90.75 180 PRO A N 1
ATOM 1373 C CA . PRO A 1 180 ? 6.312 -5.682 -35.024 1.00 90.75 180 PRO A CA 1
ATOM 1374 C C . PRO A 1 180 ? 6.963 -5.043 -33.799 1.00 90.75 180 PRO A C 1
ATOM 1376 O O . PRO A 1 180 ? 6.627 -3.930 -33.396 1.00 90.75 180 PRO A O 1
ATOM 1379 N N . ARG A 1 181 ? 7.922 -5.747 -33.197 1.00 90.69 181 ARG A N 1
ATOM 1380 C CA . ARG A 1 181 ? 8.514 -5.372 -31.908 1.00 90.69 181 ARG A CA 1
ATOM 1381 C C . ARG A 1 181 ? 10.017 -5.427 -31.991 1.00 90.69 181 ARG A C 1
ATOM 1383 O O . ARG A 1 181 ? 10.573 -6.228 -32.740 1.00 90.69 181 ARG A O 1
ATOM 1390 N N . LYS A 1 182 ? 10.672 -4.625 -31.162 1.00 95.00 182 LYS A N 1
ATOM 1391 C CA . LYS A 1 182 ? 12.100 -4.781 -30.915 1.00 95.00 182 LYS A CA 1
ATOM 1392 C C . LYS A 1 182 ? 12.416 -4.665 -29.448 1.00 95.00 182 LYS A C 1
ATOM 1394 O O . LYS A 1 182 ? 11.803 -3.883 -28.732 1.00 95.00 182 LYS A O 1
ATOM 1399 N N . TRP A 1 183 ? 13.402 -5.444 -29.034 1.00 95.56 183 TRP A N 1
ATOM 1400 C CA . TRP A 1 183 ? 13.818 -5.538 -27.648 1.00 95.56 183 TRP A CA 1
ATOM 1401 C C . TRP A 1 183 ? 15.155 -4.864 -27.409 1.00 95.56 183 TRP A C 1
ATOM 1403 O O . TRP A 1 183 ? 16.104 -5.050 -28.173 1.00 95.56 183 TRP A O 1
ATOM 1413 N N . PHE A 1 184 ? 15.244 -4.155 -26.293 1.00 97.31 184 PHE A N 1
ATOM 1414 C CA . PHE A 1 184 ? 16.482 -3.606 -25.770 1.00 97.31 184 PHE A CA 1
ATOM 1415 C C . PHE A 1 184 ? 16.648 -4.011 -24.309 1.00 97.31 184 PHE A C 1
ATOM 1417 O O . PHE A 1 184 ? 15.788 -3.735 -23.471 1.00 97.31 184 PHE A O 1
ATOM 1424 N N . LEU A 1 185 ? 17.754 -4.699 -24.023 1.00 96.94 185 LEU A N 1
ATOM 1425 C CA . LEU A 1 185 ? 18.077 -5.193 -22.686 1.00 96.94 185 LEU A CA 1
ATOM 1426 C C . LEU A 1 185 ? 19.166 -4.306 -22.079 1.00 96.94 185 LEU A C 1
ATOM 1428 O O . LEU A 1 185 ? 20.223 -4.134 -22.691 1.00 96.94 185 LEU A O 1
ATOM 1432 N N . ILE A 1 186 ? 18.950 -3.777 -20.878 1.00 96.81 186 ILE A N 1
ATOM 1433 C CA . ILE A 1 186 ? 19.899 -2.878 -20.212 1.00 96.81 186 ILE A CA 1
ATOM 1434 C C . ILE A 1 186 ? 20.119 -3.264 -18.746 1.00 96.81 186 ILE A C 1
ATOM 1436 O O . ILE A 1 186 ? 19.176 -3.516 -17.997 1.00 96.81 186 ILE A O 1
ATOM 1440 N N . ALA A 1 187 ? 21.392 -3.352 -18.356 1.00 94.88 187 ALA A N 1
ATOM 1441 C CA . ALA A 1 187 ? 21.810 -3.666 -17.000 1.00 94.88 187 ALA A CA 1
ATOM 1442 C C . ALA A 1 187 ? 21.967 -2.377 -16.194 1.00 94.88 187 ALA A C 1
ATOM 1444 O O . ALA A 1 187 ? 22.482 -1.376 -16.696 1.00 94.88 187 ALA A O 1
ATOM 1445 N N . GLY A 1 188 ? 21.552 -2.417 -14.932 1.00 91.62 188 GLY A N 1
ATOM 1446 C CA . GLY A 1 188 ? 21.948 -1.420 -13.946 1.00 91.62 188 GLY A CA 1
ATOM 1447 C C . GLY A 1 188 ? 23.400 -1.584 -13.501 1.00 91.62 188 GLY A C 1
ATOM 1448 O O . GLY A 1 188 ? 24.070 -2.566 -13.819 1.00 91.62 188 GLY A O 1
ATOM 1449 N N . ALA A 1 189 ? 23.875 -0.630 -12.702 1.00 87.06 189 ALA A N 1
ATOM 1450 C CA . ALA A 1 189 ? 25.186 -0.759 -12.074 1.00 87.06 189 ALA A CA 1
ATOM 1451 C C . ALA A 1 189 ? 25.198 -1.907 -11.052 1.00 87.06 189 ALA A C 1
ATOM 1453 O O . ALA A 1 189 ? 24.267 -2.024 -10.261 1.00 87.06 189 ALA A O 1
ATOM 1454 N N . MET A 1 190 ? 26.266 -2.712 -11.017 1.00 82.56 190 MET A N 1
ATOM 1455 C CA . MET A 1 190 ? 26.444 -3.749 -9.978 1.00 82.56 190 MET A CA 1
ATOM 1456 C C . MET A 1 190 ? 26.792 -3.170 -8.602 1.00 82.56 190 MET A C 1
ATOM 1458 O O . MET A 1 190 ? 26.605 -3.836 -7.589 1.00 82.56 190 MET A O 1
ATOM 1462 N N . ASP A 1 191 ? 27.357 -1.964 -8.567 1.00 81.12 191 ASP A N 1
ATOM 1463 C CA . ASP A 1 191 ? 27.633 -1.231 -7.332 1.00 81.12 191 ASP A CA 1
ATOM 1464 C C . ASP A 1 191 ? 27.232 0.235 -7.534 1.00 81.12 191 ASP A C 1
ATOM 1466 O O . ASP A 1 191 ? 28.034 1.056 -7.989 1.00 81.12 191 ASP A O 1
ATOM 1470 N N . PRO A 1 192 ? 25.949 0.560 -7.315 1.00 76.88 192 PRO A N 1
ATOM 1471 C CA . PRO A 1 192 ? 25.447 1.909 -7.500 1.00 76.88 192 PRO A CA 1
ATOM 1472 C C . PRO A 1 192 ? 26.032 2.856 -6.440 1.00 76.88 192 PRO A C 1
ATOM 1474 O O . PRO A 1 192 ? 26.342 2.439 -5.313 1.00 76.88 192 PRO A O 1
ATOM 1477 N N . PRO A 1 193 ? 26.149 4.155 -6.765 1.00 75.44 193 PRO A N 1
ATOM 1478 C CA . PRO A 1 193 ? 26.840 5.116 -5.925 1.00 75.44 193 PRO A CA 1
ATOM 1479 C C . PRO A 1 193 ? 26.148 5.241 -4.568 1.00 75.44 193 PRO A C 1
ATOM 1481 O O . PRO A 1 193 ? 24.917 5.178 -4.451 1.00 75.44 193 PRO A O 1
ATOM 1484 N N . THR A 1 194 ? 26.944 5.419 -3.515 1.00 75.38 194 THR A N 1
ATOM 1485 C CA . THR A 1 194 ? 26.435 5.619 -2.155 1.00 75.38 194 THR A CA 1
ATOM 1486 C C . THR A 1 194 ? 25.519 6.844 -2.118 1.00 75.38 194 THR A C 1
ATOM 1488 O O . THR A 1 194 ? 25.890 7.909 -2.598 1.00 75.38 194 THR A O 1
ATOM 1491 N N . GLY A 1 195 ? 24.315 6.693 -1.558 1.00 72.75 195 GLY A N 1
ATOM 1492 C CA . GLY A 1 195 ? 23.319 7.772 -1.486 1.00 72.75 195 GLY A CA 1
ATOM 1493 C C . GLY A 1 195 ? 22.304 7.810 -2.636 1.00 72.75 195 GLY A C 1
ATOM 1494 O O . GLY A 1 195 ? 21.350 8.572 -2.556 1.00 72.75 195 GLY A O 1
ATOM 1495 N N . SER A 1 196 ? 22.424 6.942 -3.647 1.00 69.69 196 SER A N 1
ATOM 1496 C CA . SER A 1 196 ? 21.424 6.787 -4.726 1.00 69.69 196 SER A CA 1
ATOM 1497 C C . SER A 1 196 ? 20.069 6.217 -4.273 1.00 69.69 196 SER A C 1
ATOM 1499 O O . SER A 1 196 ? 19.151 6.079 -5.080 1.00 69.69 196 SER A O 1
ATOM 1501 N N . GLY A 1 197 ? 19.949 5.825 -3.000 1.00 73.50 197 GLY A N 1
ATOM 1502 C CA . GLY A 1 197 ? 18.815 5.048 -2.497 1.00 73.50 197 GLY A CA 1
ATOM 1503 C C . GLY A 1 197 ? 18.771 3.622 -3.053 1.00 73.50 197 GLY A C 1
ATOM 1504 O O . GLY A 1 197 ? 17.765 2.940 -2.895 1.00 73.50 197 GLY A O 1
ATOM 1505 N N . ALA A 1 198 ? 19.824 3.156 -3.731 1.00 74.50 198 ALA A N 1
ATOM 1506 C CA . ALA A 1 198 ? 19.856 1.812 -4.280 1.00 74.50 198 ALA A CA 1
ATOM 1507 C C . ALA A 1 198 ? 19.774 0.748 -3.181 1.00 74.50 198 ALA A C 1
ATOM 1509 O O . ALA A 1 198 ? 20.502 0.788 -2.186 1.00 74.50 198 ALA A O 1
ATOM 1510 N N . THR A 1 199 ? 18.914 -0.243 -3.402 1.00 67.56 199 THR A N 1
ATOM 1511 C CA . THR A 1 199 ? 18.724 -1.361 -2.475 1.00 67.56 199 THR A CA 1
ATOM 1512 C C . THR A 1 199 ? 19.224 -2.661 -3.078 1.00 67.56 199 THR A C 1
ATOM 1514 O O . THR A 1 199 ? 18.957 -2.958 -4.243 1.00 67.56 199 THR A O 1
ATOM 1517 N N . SER A 1 200 ? 19.940 -3.462 -2.287 1.00 67.00 200 SER A N 1
ATOM 1518 C CA . SER A 1 200 ? 20.298 -4.827 -2.682 1.00 67.00 200 SER A CA 1
ATOM 1519 C C . SER A 1 200 ? 19.043 -5.678 -2.844 1.00 67.00 200 SER A C 1
ATOM 1521 O O . SER A 1 200 ? 18.138 -5.605 -2.009 1.00 67.00 200 SER A O 1
ATOM 1523 N N . ARG A 1 201 ? 19.018 -6.527 -3.877 1.00 67.81 201 ARG A N 1
ATOM 1524 C CA . ARG A 1 201 ? 18.040 -7.616 -3.961 1.00 67.81 201 ARG A CA 1
ATOM 1525 C C . ARG A 1 201 ? 18.203 -8.550 -2.759 1.00 67.81 201 ARG A C 1
ATOM 1527 O O . ARG A 1 201 ? 19.290 -8.669 -2.189 1.00 67.81 201 ARG A O 1
ATOM 1534 N N . VAL A 1 202 ? 17.118 -9.200 -2.351 1.00 64.06 202 VAL A N 1
ATOM 1535 C CA . VAL A 1 202 ? 17.175 -10.206 -1.281 1.00 64.06 202 VAL A CA 1
ATOM 1536 C C . VAL A 1 202 ? 17.413 -11.567 -1.928 1.00 64.06 202 VAL A C 1
ATOM 1538 O O . VAL A 1 202 ? 16.619 -11.982 -2.772 1.00 64.06 202 VAL A O 1
ATOM 1541 N N . ARG A 1 203 ? 18.484 -12.268 -1.533 1.00 62.34 203 ARG A N 1
ATOM 1542 C CA . ARG A 1 203 ? 18.683 -13.665 -1.932 1.00 62.34 203 ARG A CA 1
ATOM 1543 C C . ARG A 1 203 ? 17.723 -14.555 -1.160 1.00 62.34 203 ARG A C 1
ATOM 1545 O O . ARG A 1 203 ? 17.657 -14.491 0.066 1.00 62.34 203 ARG A O 1
ATOM 1552 N N . ASN A 1 204 ? 16.995 -15.399 -1.879 1.00 56.28 204 ASN A N 1
ATOM 1553 C CA . ASN A 1 204 ? 16.099 -16.388 -1.291 1.00 56.28 204 ASN A CA 1
ATOM 1554 C C . ASN A 1 204 ? 16.887 -17.651 -0.879 1.00 56.28 204 ASN A C 1
ATOM 1556 O O . ASN A 1 204 ? 16.625 -18.748 -1.359 1.00 56.28 204 ASN A O 1
ATOM 1560 N N . SER A 1 205 ? 17.920 -17.499 -0.042 1.00 51.75 205 SER A N 1
ATOM 1561 C CA . SER A 1 205 ? 18.629 -18.635 0.558 1.00 51.75 205 SER A CA 1
ATOM 1562 C C . SER A 1 205 ? 17.811 -19.119 1.749 1.00 51.75 205 SER A C 1
ATOM 1564 O O . SER A 1 205 ? 17.751 -18.424 2.762 1.00 51.75 205 SER A O 1
ATOM 1566 N N . GLY A 1 206 ? 17.156 -20.271 1.604 1.00 46.78 206 GLY A N 1
ATOM 1567 C CA . GLY A 1 206 ? 16.066 -20.781 2.446 1.00 46.78 206 GLY A CA 1
ATOM 1568 C C . GLY A 1 206 ? 16.253 -20.884 3.968 1.00 46.78 206 GLY A C 1
ATOM 1569 O O . GLY A 1 206 ? 15.354 -21.423 4.592 1.00 46.78 206 GLY A O 1
ATOM 1570 N N . ASP A 1 207 ? 17.321 -20.359 4.578 1.00 40.19 207 ASP A N 1
ATOM 1571 C CA . ASP A 1 207 ? 17.536 -20.436 6.034 1.00 40.19 207 ASP A CA 1
ATOM 1572 C C . ASP A 1 207 ? 18.105 -19.189 6.727 1.00 40.19 207 ASP A C 1
ATOM 1574 O O . ASP A 1 207 ? 18.236 -19.156 7.948 1.00 40.19 207 ASP A O 1
ATOM 1578 N N . CYS A 1 208 ? 18.396 -18.099 6.026 1.00 39.84 208 CYS A N 1
ATOM 1579 C CA . CYS A 1 208 ? 18.704 -16.842 6.706 1.00 39.84 208 CYS A CA 1
ATOM 1580 C C . CYS A 1 208 ? 18.543 -15.692 5.727 1.00 39.84 208 CYS A C 1
ATOM 1582 O O . CYS A 1 208 ? 19.006 -15.769 4.595 1.00 39.84 208 CYS A O 1
ATOM 1584 N N . GLY A 1 209 ? 17.901 -14.603 6.153 1.00 50.19 209 GLY A N 1
ATOM 1585 C CA . GLY A 1 209 ? 17.751 -13.373 5.371 1.00 50.19 209 GLY A CA 1
ATOM 1586 C C . GLY A 1 209 ? 19.071 -12.628 5.131 1.00 50.19 209 GLY A C 1
ATOM 1587 O O . GLY A 1 209 ? 19.111 -11.406 5.283 1.00 50.19 209 GLY A O 1
ATOM 1588 N N . GLN A 1 210 ? 20.151 -13.342 4.801 1.00 47.16 210 GLN A N 1
ATOM 1589 C CA . GLN A 1 210 ? 21.400 -12.777 4.331 1.00 47.16 210 GLN A CA 1
ATOM 1590 C C . GLN A 1 210 ? 21.106 -11.995 3.057 1.00 47.16 210 GLN A C 1
ATOM 1592 O O . GLN A 1 210 ? 20.845 -12.536 1.983 1.00 47.16 210 GLN A O 1
ATOM 1597 N N . ARG A 1 211 ? 21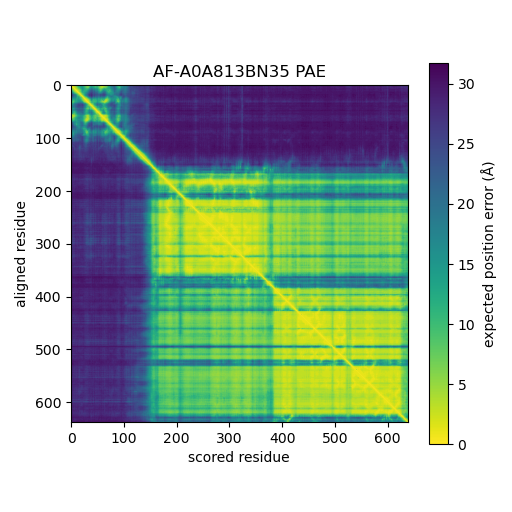.132 -10.671 3.199 1.00 52.47 211 ARG A N 1
ATOM 1598 C CA . ARG A 1 211 ? 21.226 -9.774 2.057 1.00 52.47 211 ARG A CA 1
ATOM 1599 C C . ARG A 1 211 ? 22.490 -10.184 1.310 1.00 52.47 211 ARG A C 1
ATOM 1601 O O . ARG A 1 211 ? 23.568 -10.179 1.907 1.00 52.47 211 ARG A O 1
ATOM 1608 N N . SER A 1 212 ? 22.375 -10.533 0.030 1.00 50.03 212 SER A N 1
ATOM 1609 C CA . SER A 1 212 ? 23.559 -10.496 -0.820 1.00 50.03 212 SER A CA 1
ATOM 1610 C C . SER A 1 212 ? 24.151 -9.099 -0.707 1.00 50.03 212 SER A C 1
ATOM 1612 O O . SER A 1 212 ? 23.413 -8.119 -0.535 1.00 50.03 212 SER A O 1
ATOM 1614 N N . GLY A 1 213 ? 25.476 -8.988 -0.767 1.00 56.59 213 GLY A N 1
ATOM 1615 C CA . GLY A 1 213 ? 26.115 -7.683 -0.912 1.00 56.59 213 GLY A CA 1
ATOM 1616 C C . GLY A 1 213 ? 25.498 -6.893 -2.076 1.00 56.59 213 GLY A C 1
ATOM 1617 O O . GLY A 1 213 ? 24.658 -7.392 -2.825 1.00 56.59 213 GLY A O 1
ATOM 1618 N N . LYS A 1 214 ? 25.902 -5.635 -2.256 1.00 58.16 214 LYS A N 1
ATOM 1619 C CA . LYS A 1 214 ? 25.425 -4.828 -3.396 1.00 58.16 214 LYS A CA 1
ATOM 1620 C C . LYS A 1 214 ? 25.645 -5.515 -4.752 1.00 58.16 214 LYS A C 1
ATOM 1622 O O . LYS A 1 214 ? 24.896 -5.275 -5.678 1.00 58.16 214 LYS A O 1
ATOM 1627 N N . PHE A 1 215 ? 26.601 -6.434 -4.825 1.00 64.44 215 PHE A N 1
ATOM 1628 C CA . PHE A 1 215 ? 26.902 -7.227 -6.004 1.00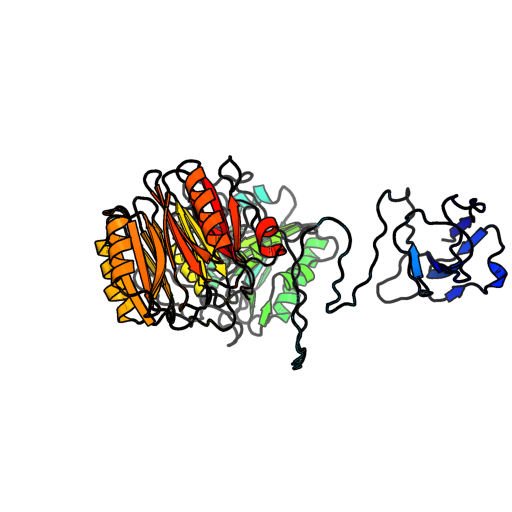 64.44 215 PHE A CA 1
ATOM 1629 C C . PHE A 1 215 ? 25.747 -8.158 -6.433 1.00 64.44 215 PHE A C 1
ATOM 1631 O O . PHE A 1 215 ? 25.365 -9.081 -5.707 1.00 64.44 215 PHE A O 1
ATOM 1638 N N . LEU A 1 216 ? 25.218 -7.931 -7.639 1.00 69.50 216 LEU A N 1
ATOM 1639 C CA . LEU A 1 216 ? 24.120 -8.695 -8.240 1.00 69.50 216 LEU A CA 1
ATOM 1640 C C . LEU A 1 216 ? 24.626 -9.682 -9.308 1.00 69.50 216 LEU A C 1
ATOM 1642 O O . LEU A 1 216 ? 24.483 -9.449 -10.505 1.00 69.50 216 LEU A O 1
ATOM 1646 N N . GLU A 1 217 ? 25.178 -10.820 -8.875 1.00 73.81 217 GLU A N 1
ATOM 1647 C CA . GLU A 1 217 ? 25.602 -11.922 -9.773 1.00 73.81 217 GLU A CA 1
ATOM 1648 C C . GLU A 1 217 ? 24.474 -12.428 -10.687 1.00 73.81 217 GLU A C 1
ATOM 1650 O O . GLU A 1 217 ? 24.732 -12.907 -11.791 1.00 73.81 217 GLU A O 1
ATOM 1655 N N . GLY A 1 218 ? 23.219 -12.289 -10.246 1.00 84.56 218 GLY A N 1
ATOM 1656 C CA . GLY A 1 218 ? 22.036 -12.719 -10.986 1.00 84.56 218 GLY A CA 1
ATOM 1657 C C . GLY A 1 218 ? 21.805 -11.969 -12.300 1.00 84.56 218 GLY A C 1
ATOM 1658 O O . GLY A 1 218 ? 21.204 -12.540 -13.206 1.00 84.56 218 GLY A O 1
ATOM 1659 N N . ILE A 1 219 ? 22.340 -10.749 -12.469 1.00 88.31 219 ILE A N 1
ATOM 1660 C CA . ILE A 1 219 ? 22.105 -9.937 -13.678 1.00 88.31 219 ILE A CA 1
ATOM 1661 C C . ILE A 1 219 ? 22.612 -10.648 -14.941 1.00 88.31 219 ILE A C 1
ATOM 1663 O O . ILE A 1 219 ? 21.955 -10.612 -15.981 1.00 88.31 219 ILE A O 1
ATOM 1667 N N . GLU A 1 220 ? 23.762 -11.323 -14.883 1.00 88.75 220 GLU A N 1
ATOM 1668 C CA . GLU A 1 220 ? 24.286 -12.020 -16.066 1.00 88.75 220 GLU A CA 1
ATOM 1669 C C . GLU A 1 220 ? 23.360 -13.172 -16.488 1.00 88.75 220 GLU A C 1
ATOM 1671 O O . GLU A 1 220 ? 23.104 -13.397 -17.677 1.00 88.75 220 GLU A O 1
ATOM 1676 N N . LEU A 1 221 ? 22.823 -13.893 -15.502 1.00 90.94 221 LEU A N 1
ATOM 1677 C CA . LEU A 1 221 ? 21.871 -14.976 -15.722 1.00 90.94 221 LEU A CA 1
ATOM 1678 C C . LEU A 1 221 ? 20.557 -14.432 -16.279 1.00 90.94 221 LEU A C 1
ATOM 1680 O O . LEU A 1 221 ? 20.042 -14.982 -17.251 1.00 90.94 221 LEU A O 1
ATOM 1684 N N . ASP A 1 222 ? 20.083 -13.308 -15.747 1.00 92.25 222 ASP A N 1
ATOM 1685 C CA . ASP A 1 222 ? 18.906 -12.599 -16.236 1.00 92.25 222 ASP A CA 1
ATOM 1686 C C . ASP A 1 222 ? 19.038 -12.242 -17.720 1.00 92.25 222 ASP A C 1
ATOM 1688 O O . ASP A 1 222 ? 18.174 -12.567 -18.539 1.00 92.25 222 ASP A O 1
ATOM 1692 N N . PHE A 1 223 ? 20.168 -11.640 -18.100 1.00 90.81 223 PHE A N 1
ATOM 1693 C CA . PHE A 1 223 ? 20.470 -11.327 -19.495 1.00 90.81 223 PHE A CA 1
ATOM 1694 C C . PHE A 1 223 ? 20.509 -12.569 -20.370 1.00 90.81 223 PHE A C 1
ATOM 1696 O O . PHE A 1 223 ? 20.029 -12.533 -21.504 1.00 90.81 223 PHE A O 1
ATOM 1703 N N . ARG A 1 224 ? 21.092 -13.663 -19.878 1.00 90.75 224 ARG A N 1
ATOM 1704 C CA . ARG A 1 224 ? 21.177 -14.923 -20.618 1.00 90.75 224 ARG A CA 1
ATOM 1705 C C . ARG A 1 224 ? 19.790 -15.504 -20.875 1.00 90.75 224 ARG A C 1
ATOM 1707 O O . ARG A 1 224 ? 19.512 -15.891 -22.011 1.00 90.75 224 ARG A O 1
ATOM 1714 N N . HIS A 1 225 ? 18.928 -15.526 -19.859 1.00 91.31 225 HIS A N 1
ATOM 1715 C CA . HIS A 1 225 ? 17.549 -15.998 -19.982 1.00 91.31 225 HIS A CA 1
ATOM 1716 C C . HIS A 1 225 ? 16.754 -15.119 -20.947 1.00 91.31 225 HIS A C 1
ATOM 1718 O O . HIS A 1 225 ? 16.178 -15.641 -21.900 1.00 91.31 225 HIS A O 1
ATOM 1724 N N . MET A 1 226 ? 16.798 -13.793 -20.780 1.00 92.69 226 MET A N 1
ATOM 1725 C CA . MET A 1 226 ? 16.077 -12.861 -21.655 1.00 92.69 226 MET A CA 1
ATOM 1726 C C . MET A 1 226 ? 16.596 -12.880 -23.090 1.00 92.69 226 MET A C 1
ATOM 1728 O O . MET A 1 226 ? 15.801 -12.925 -24.020 1.00 92.69 226 MET A O 1
ATOM 1732 N N . THR A 1 227 ? 17.915 -12.916 -23.300 1.00 92.25 227 THR A N 1
ATOM 1733 C CA . THR A 1 227 ? 18.502 -13.018 -24.649 1.00 92.25 227 THR A CA 1
ATOM 1734 C C . THR A 1 227 ? 18.019 -14.287 -25.347 1.00 92.25 227 THR A C 1
ATOM 1736 O O . THR A 1 227 ? 17.652 -14.248 -26.519 1.00 92.25 227 THR A O 1
ATOM 1739 N N . ARG A 1 228 ? 18.003 -15.418 -24.630 1.00 91.12 228 ARG A N 1
ATOM 1740 C CA . ARG A 1 228 ? 17.525 -16.692 -25.172 1.00 91.12 228 ARG A CA 1
ATOM 1741 C C . ARG A 1 228 ? 16.040 -16.635 -25.522 1.00 91.12 228 ARG A C 1
ATOM 1743 O O . ARG A 1 228 ? 15.664 -17.157 -26.565 1.00 91.12 228 ARG A O 1
ATOM 1750 N N . ALA A 1 229 ? 15.229 -16.044 -24.651 1.00 89.31 229 ALA A N 1
ATOM 1751 C CA . ALA A 1 229 ? 13.782 -16.020 -24.803 1.00 89.31 229 ALA A CA 1
ATOM 1752 C C . ALA A 1 229 ? 13.316 -15.012 -25.874 1.00 89.31 229 ALA A C 1
ATOM 1754 O O . ALA A 1 229 ? 12.403 -15.310 -26.632 1.00 89.31 229 ALA A O 1
ATOM 1755 N N . VAL A 1 230 ? 13.985 -13.862 -25.996 1.00 90.19 230 VAL A N 1
ATOM 1756 C CA . VAL A 1 230 ? 13.714 -12.848 -27.032 1.00 90.19 230 VAL A CA 1
ATOM 1757 C C . VAL A 1 230 ? 14.236 -13.276 -28.410 1.00 90.19 230 VAL A C 1
ATOM 1759 O O . VAL A 1 230 ? 13.630 -12.980 -29.438 1.00 90.19 230 VAL A O 1
ATOM 1762 N N . GLY A 1 231 ? 15.378 -13.967 -28.462 1.00 90.56 231 GLY A N 1
ATOM 1763 C CA . GLY A 1 231 ? 15.925 -14.500 -29.706 1.00 90.56 231 GLY A CA 1
ATOM 1764 C C . GLY A 1 231 ? 16.243 -13.420 -30.747 1.00 90.56 231 GLY A C 1
ATOM 1765 O O . GLY A 1 231 ? 17.080 -12.547 -30.521 1.00 90.56 231 GLY A O 1
ATOM 1766 N N . ARG A 1 232 ? 15.623 -13.520 -31.929 1.00 85.75 232 ARG A N 1
ATOM 1767 C CA . ARG A 1 232 ? 15.952 -12.690 -33.107 1.00 85.75 232 ARG A CA 1
ATOM 1768 C C . ARG A 1 232 ? 15.417 -11.258 -33.034 1.00 85.75 232 ARG A C 1
ATOM 1770 O O . ARG A 1 232 ? 15.906 -10.413 -33.778 1.00 85.75 232 ARG A O 1
ATOM 1777 N N . ASP A 1 233 ? 14.483 -10.977 -32.129 1.00 84.62 233 ASP A N 1
ATOM 1778 C CA . ASP A 1 233 ? 13.874 -9.647 -31.980 1.00 84.62 233 ASP A CA 1
ATOM 1779 C C . ASP A 1 233 ? 14.724 -8.696 -31.117 1.00 84.62 233 ASP A C 1
ATOM 1781 O O . ASP A 1 233 ? 14.364 -7.536 -30.887 1.00 84.62 233 ASP A O 1
ATOM 1785 N N . LEU A 1 234 ? 15.875 -9.176 -30.639 1.00 90.06 234 LEU A N 1
ATOM 1786 C CA . LEU A 1 234 ? 16.836 -8.400 -29.872 1.00 90.06 234 LEU A CA 1
ATOM 1787 C C . LEU A 1 234 ? 17.548 -7.383 -30.772 1.00 90.06 234 LEU A C 1
ATOM 1789 O O . LEU A 1 234 ? 18.325 -7.749 -31.652 1.00 90.06 234 LEU A O 1
ATOM 1793 N N . TYR A 1 235 ? 17.327 -6.093 -30.513 1.00 88.00 235 TYR A N 1
ATOM 1794 C CA . TYR A 1 235 ? 18.094 -5.018 -31.139 1.00 88.00 235 TYR A CA 1
ATOM 1795 C C . TYR A 1 235 ? 19.513 -4.967 -30.581 1.00 88.00 235 TYR A C 1
ATOM 1797 O O . TYR A 1 235 ? 20.489 -5.032 -31.326 1.00 88.00 235 TYR A O 1
ATOM 1805 N N . ASN A 1 236 ? 19.618 -4.819 -29.261 1.00 87.94 236 ASN A N 1
ATOM 1806 C CA . ASN A 1 236 ? 20.890 -4.665 -28.580 1.00 87.94 236 ASN A CA 1
ATOM 1807 C C . ASN A 1 236 ? 20.763 -5.050 -27.101 1.00 87.94 236 ASN A C 1
ATOM 1809 O O . ASN A 1 236 ? 19.673 -5.044 -26.523 1.00 87.94 236 ASN A O 1
ATOM 1813 N N . ARG A 1 237 ? 21.904 -5.362 -26.491 1.00 87.88 237 ARG A N 1
ATOM 1814 C CA . ARG A 1 237 ? 22.042 -5.614 -25.062 1.00 87.88 237 ARG A CA 1
ATOM 1815 C C . ARG A 1 237 ? 23.204 -4.793 -24.510 1.00 87.88 237 ARG A C 1
ATOM 1817 O O . ARG A 1 237 ? 24.324 -4.890 -25.006 1.00 87.88 237 ARG A O 1
ATOM 1824 N N . VAL A 1 238 ? 22.949 -4.006 -23.473 1.00 88.56 238 VAL A N 1
ATOM 1825 C CA . VAL A 1 238 ? 23.979 -3.240 -22.766 1.00 88.56 238 VAL A CA 1
ATOM 1826 C C . VAL A 1 238 ? 24.220 -3.902 -21.419 1.00 88.56 238 VAL A C 1
ATOM 1828 O O . VAL A 1 238 ? 23.469 -3.708 -20.469 1.00 88.56 238 VAL A O 1
ATOM 1831 N N . HIS A 1 239 ? 25.272 -4.716 -21.374 1.00 86.81 239 HIS A N 1
ATOM 1832 C CA . HIS A 1 239 ? 25.703 -5.475 -20.196 1.00 86.81 239 HIS A CA 1
ATOM 1833 C C . HIS A 1 239 ? 26.857 -4.774 -19.450 1.00 86.81 239 HIS A C 1
ATOM 1835 O O . HIS A 1 239 ? 27.638 -5.405 -18.739 1.00 86.81 239 HIS A O 1
ATOM 1841 N N . ASP A 1 240 ? 27.022 -3.466 -19.661 1.00 86.50 240 ASP A N 1
ATOM 1842 C CA . ASP A 1 240 ? 28.023 -2.694 -18.936 1.00 86.50 240 ASP A CA 1
ATOM 1843 C C . ASP A 1 240 ? 27.533 -2.427 -17.510 1.00 86.50 240 ASP A C 1
ATOM 1845 O O . ASP A 1 240 ? 26.693 -1.569 -17.255 1.00 86.50 240 ASP A O 1
ATOM 1849 N N . MET A 1 241 ? 28.092 -3.170 -16.561 1.00 83.00 241 MET A N 1
ATOM 1850 C CA . MET A 1 241 ? 27.762 -3.079 -15.138 1.00 83.00 241 MET A CA 1
ATOM 1851 C C . MET A 1 241 ? 28.276 -1.805 -14.457 1.00 83.00 241 MET A C 1
ATOM 1853 O O . MET A 1 241 ? 28.134 -1.647 -13.240 1.00 83.00 241 MET A O 1
ATOM 1857 N N . ARG A 1 242 ? 28.926 -0.922 -15.216 1.00 88.31 242 ARG A N 1
ATOM 1858 C CA . ARG A 1 242 ? 29.369 0.411 -14.805 1.00 88.31 242 ARG A CA 1
ATOM 1859 C C . ARG A 1 242 ? 28.802 1.492 -15.725 1.00 88.31 242 ARG A C 1
ATOM 1861 O O . ARG A 1 242 ? 29.315 2.604 -15.715 1.00 88.31 242 ARG A O 1
ATOM 1868 N N . LEU A 1 243 ? 27.746 1.181 -16.479 1.00 92.69 243 LEU A N 1
ATOM 1869 C CA . LEU A 1 243 ? 27.100 2.136 -17.367 1.00 92.69 243 LEU A CA 1
ATOM 1870 C C . LEU A 1 243 ? 26.693 3.392 -16.593 1.00 92.69 243 LEU A C 1
ATOM 1872 O O . LEU A 1 243 ? 26.058 3.312 -15.532 1.00 92.69 243 LEU A O 1
ATOM 1876 N N . LYS A 1 244 ? 27.056 4.552 -17.135 1.00 94.94 244 LYS A N 1
ATOM 1877 C CA . LYS A 1 244 ? 26.644 5.844 -16.589 1.00 94.94 244 LYS A CA 1
ATOM 1878 C C . LYS A 1 244 ? 25.251 6.214 -17.076 1.00 94.94 244 LYS A C 1
ATOM 1880 O O . LYS A 1 244 ? 24.813 5.808 -18.150 1.00 94.94 244 LYS A O 1
ATOM 1885 N N . LEU A 1 245 ? 24.552 7.042 -16.311 1.00 95.38 245 LEU A N 1
ATOM 1886 C CA . LEU A 1 245 ? 23.188 7.475 -16.590 1.00 95.38 245 LEU A CA 1
ATOM 1887 C C . LEU A 1 245 ? 23.068 8.155 -17.959 1.00 95.38 245 LEU A C 1
ATOM 1889 O O . LEU A 1 245 ? 22.141 7.865 -18.710 1.00 95.38 245 LEU A O 1
ATOM 1893 N N . HIS A 1 246 ? 23.996 9.050 -18.304 1.00 96.56 246 HIS A N 1
ATOM 1894 C CA . HIS A 1 246 ? 23.952 9.750 -19.592 1.00 96.56 246 HIS A CA 1
ATOM 1895 C C . HIS A 1 246 ? 24.181 8.797 -20.778 1.00 96.56 246 HIS A C 1
ATOM 1897 O O . HIS A 1 246 ? 23.530 8.937 -21.812 1.00 96.56 246 HIS A O 1
ATOM 1903 N N . GLU A 1 247 ? 25.042 7.790 -20.610 1.00 96.94 247 GLU A N 1
ATOM 1904 C CA . GLU A 1 247 ? 25.261 6.737 -21.604 1.00 96.94 247 GLU A CA 1
ATOM 1905 C C . GLU A 1 247 ? 24.001 5.878 -21.743 1.00 96.94 247 GLU A C 1
ATOM 1907 O O . GLU A 1 247 ? 23.546 5.642 -22.859 1.00 96.94 247 GLU A O 1
ATOM 1912 N N . ALA A 1 248 ? 23.378 5.482 -20.628 1.00 97.00 248 ALA A N 1
ATOM 1913 C CA . ALA A 1 248 ? 22.108 4.760 -20.627 1.00 97.00 248 ALA A CA 1
ATOM 1914 C C . ALA A 1 248 ? 21.011 5.531 -21.380 1.00 97.00 248 ALA A C 1
ATOM 1916 O O . ALA A 1 248 ? 20.365 4.963 -22.261 1.00 97.00 248 ALA A O 1
ATOM 1917 N N . LYS A 1 249 ? 20.847 6.833 -21.094 1.00 97.81 249 LYS A N 1
ATOM 1918 C CA . LYS A 1 249 ? 19.899 7.711 -21.803 1.00 97.81 249 LYS A CA 1
ATOM 1919 C C . LYS A 1 249 ? 20.183 7.750 -23.303 1.00 97.81 249 LYS A C 1
ATOM 1921 O O . LYS A 1 249 ? 19.261 7.559 -24.089 1.00 97.81 249 LYS A O 1
ATOM 1926 N N . SER A 1 250 ? 21.446 7.932 -23.694 1.00 97.50 250 SER A N 1
ATOM 1927 C CA . SER A 1 250 ? 21.853 7.933 -25.105 1.00 97.50 250 SER A CA 1
ATOM 1928 C C . SER A 1 250 ? 21.490 6.618 -25.798 1.00 97.50 250 SER A C 1
ATOM 1930 O O . SER A 1 250 ? 20.879 6.643 -26.859 1.00 97.50 250 SER A O 1
ATOM 1932 N N . ARG A 1 251 ? 21.791 5.464 -25.186 1.00 97.62 251 ARG A N 1
ATOM 1933 C CA . ARG A 1 251 ? 21.493 4.148 -25.779 1.00 97.62 251 ARG A CA 1
ATOM 1934 C C . ARG A 1 251 ? 19.995 3.877 -25.911 1.00 97.62 251 ARG A C 1
ATOM 1936 O O . ARG A 1 251 ? 19.580 3.252 -26.884 1.00 97.62 251 ARG A O 1
ATOM 1943 N N . ILE A 1 252 ? 19.199 4.320 -24.937 1.00 97.69 252 ILE A N 1
ATOM 1944 C CA . ILE A 1 252 ? 17.736 4.209 -24.982 1.00 97.69 252 ILE A CA 1
ATOM 1945 C C . ILE A 1 252 ? 17.171 5.114 -26.084 1.00 97.69 252 ILE A C 1
ATOM 1947 O O . ILE A 1 252 ? 16.311 4.668 -26.839 1.00 97.69 252 ILE A O 1
ATOM 1951 N N . CYS A 1 253 ? 17.688 6.339 -26.217 1.00 97.50 253 CYS A N 1
ATOM 1952 C CA . CYS A 1 253 ? 17.309 7.262 -27.287 1.00 97.50 253 CYS A CA 1
ATOM 1953 C C . CYS A 1 253 ? 17.583 6.651 -28.670 1.00 97.50 253 CYS A C 1
ATOM 1955 O O . CYS A 1 253 ? 16.660 6.523 -29.471 1.00 97.50 253 CYS A O 1
ATOM 1957 N N . ASP A 1 254 ? 18.808 6.156 -28.901 1.00 97.25 254 ASP A N 1
ATOM 1958 C CA . ASP A 1 254 ? 19.192 5.499 -30.160 1.00 97.25 254 ASP A CA 1
ATOM 1959 C C . ASP A 1 254 ? 18.266 4.316 -30.493 1.00 97.25 254 ASP A C 1
ATOM 1961 O O . ASP A 1 254 ? 17.900 4.083 -31.647 1.00 97.25 254 ASP A O 1
ATOM 1965 N N . PHE A 1 255 ? 17.887 3.536 -29.475 1.00 97.75 255 PHE A N 1
ATOM 1966 C CA . PHE A 1 255 ? 16.968 2.413 -29.630 1.00 97.75 255 PHE A CA 1
ATOM 1967 C C . PHE A 1 255 ? 15.557 2.866 -30.016 1.00 97.75 255 PHE A C 1
ATOM 1969 O O . PHE A 1 255 ? 14.941 2.261 -30.897 1.00 97.75 255 PHE A O 1
ATOM 1976 N N . PHE A 1 256 ? 15.035 3.912 -29.379 1.00 97.44 256 PHE A N 1
ATOM 1977 C CA . PHE A 1 256 ? 13.714 4.429 -29.709 1.00 97.44 256 PHE A CA 1
ATOM 1978 C C . PHE A 1 256 ? 13.661 5.042 -31.110 1.00 97.44 256 PHE A C 1
ATOM 1980 O O . PHE A 1 256 ? 12.691 4.800 -31.830 1.00 97.44 256 PHE A O 1
ATOM 1987 N N . ASP A 1 257 ? 14.704 5.756 -31.532 1.00 96.25 257 ASP A N 1
ATOM 1988 C CA . ASP A 1 257 ? 14.803 6.294 -32.892 1.00 96.25 257 ASP A CA 1
ATOM 1989 C C . ASP A 1 257 ? 14.814 5.176 -33.941 1.00 96.25 257 ASP A C 1
ATOM 1991 O O . ASP A 1 257 ? 14.101 5.247 -34.948 1.00 96.25 257 ASP A O 1
ATOM 1995 N N . GLU A 1 258 ? 15.553 4.094 -33.684 1.00 96.12 258 GLU A N 1
ATOM 1996 C CA . GLU A 1 258 ? 15.543 2.914 -34.549 1.00 96.12 258 GLU A CA 1
ATOM 1997 C C . GLU A 1 258 ? 14.163 2.238 -34.578 1.00 96.12 258 GLU A C 1
ATOM 1999 O O . GLU A 1 258 ? 13.723 1.782 -35.638 1.00 96.12 258 GLU A O 1
ATOM 2004 N N . CYS A 1 259 ? 13.457 2.188 -33.443 1.00 96.12 259 CYS A N 1
ATOM 2005 C CA . CYS A 1 259 ? 12.109 1.630 -33.395 1.00 96.12 259 CYS A CA 1
ATOM 2006 C C . CYS A 1 259 ? 11.121 2.454 -34.217 1.00 96.12 259 CYS A C 1
ATOM 2008 O O . CYS A 1 259 ? 10.379 1.894 -35.023 1.00 96.12 259 CYS A O 1
ATOM 2010 N N . LYS A 1 260 ? 11.168 3.782 -34.078 1.00 95.06 260 LYS A N 1
ATOM 2011 C CA . LYS A 1 260 ? 10.357 4.705 -34.874 1.00 95.06 260 LYS A CA 1
ATOM 2012 C C . LYS A 1 260 ? 10.649 4.563 -36.365 1.00 95.06 260 LYS A C 1
ATOM 2014 O O . LYS A 1 260 ? 9.720 4.463 -37.157 1.00 95.06 260 LYS A O 1
ATOM 2019 N N . LYS A 1 261 ? 11.926 4.488 -36.751 1.00 95.50 261 LYS A N 1
ATOM 2020 C CA . LYS A 1 261 ? 12.344 4.305 -38.150 1.00 95.50 261 LYS A CA 1
ATOM 2021 C C . LYS A 1 261 ? 11.804 3.014 -38.775 1.00 95.50 261 LYS A C 1
ATOM 2023 O O . LYS A 1 261 ? 11.602 2.965 -39.984 1.00 95.50 261 LYS A O 1
ATOM 2028 N N . ARG A 1 262 ? 11.621 1.965 -37.972 1.00 94.50 262 ARG A N 1
ATOM 2029 C CA . ARG A 1 262 ? 11.114 0.657 -38.416 1.00 94.50 262 ARG A CA 1
ATOM 2030 C C . ARG A 1 262 ? 9.640 0.424 -38.107 1.00 94.50 262 ARG A C 1
ATOM 2032 O O . ARG A 1 262 ? 9.177 -0.693 -38.316 1.00 94.50 262 ARG A O 1
ATOM 2039 N N . GLU A 1 263 ? 8.949 1.435 -37.585 1.00 93.31 263 GLU A N 1
ATOM 2040 C CA . GLU A 1 263 ? 7.544 1.350 -37.178 1.00 93.31 263 GLU A CA 1
ATOM 2041 C C . GLU A 1 263 ? 7.268 0.165 -36.232 1.00 93.31 263 GLU A C 1
ATOM 2043 O O . GLU A 1 263 ? 6.250 -0.515 -36.335 1.00 93.31 263 GLU A O 1
ATOM 2048 N N . CYS A 1 264 ? 8.192 -0.113 -35.304 1.00 93.56 264 CYS A N 1
ATOM 2049 C CA . CYS A 1 264 ? 8.040 -1.195 -34.334 1.00 93.56 264 CYS A CA 1
ATOM 2050 C C . CYS A 1 264 ? 7.806 -0.680 -32.912 1.00 93.56 264 CYS A C 1
ATOM 2052 O O . CYS A 1 264 ? 8.303 0.376 -32.521 1.00 93.56 264 CYS A O 1
ATOM 2054 N N . ILE A 1 265 ? 7.095 -1.472 -32.110 1.00 93.31 265 ILE A N 1
ATOM 2055 C CA . ILE A 1 265 ? 6.849 -1.182 -30.698 1.00 93.31 265 ILE A CA 1
ATOM 2056 C C . ILE A 1 265 ? 8.152 -1.390 -29.905 1.00 93.31 265 ILE A C 1
ATOM 2058 O O . ILE A 1 265 ? 8.713 -2.496 -29.938 1.00 93.31 265 ILE A O 1
ATOM 2062 N N . PRO A 1 266 ? 8.637 -0.368 -29.174 1.00 96.38 266 PRO A N 1
ATOM 2063 C CA . PRO A 1 266 ? 9.803 -0.510 -28.319 1.00 96.38 266 PRO A CA 1
ATOM 2064 C C . PRO A 1 266 ? 9.479 -1.347 -27.072 1.00 96.38 266 PRO A C 1
ATOM 2066 O O . PRO A 1 266 ? 8.554 -1.037 -26.317 1.00 96.38 266 PRO A O 1
ATOM 2069 N N . MET A 1 267 ? 10.285 -2.386 -26.840 1.00 95.25 267 MET A N 1
ATOM 2070 C CA . MET A 1 267 ? 10.260 -3.234 -25.647 1.00 95.25 267 MET A CA 1
ATOM 2071 C C . MET A 1 267 ? 11.559 -3.033 -24.853 1.00 95.25 267 MET A C 1
ATOM 2073 O O . MET A 1 267 ? 12.634 -3.472 -25.270 1.00 95.25 267 MET A O 1
ATOM 2077 N N . LEU A 1 268 ? 11.474 -2.374 -23.702 1.00 96.94 268 LEU A N 1
ATOM 2078 C CA . LEU A 1 268 ? 12.586 -2.221 -22.770 1.00 96.94 268 LEU A CA 1
ATOM 2079 C C . LEU A 1 268 ? 12.557 -3.328 -21.727 1.00 96.94 268 LEU A C 1
ATOM 2081 O O . LEU A 1 268 ? 11.520 -3.609 -21.135 1.00 96.94 268 LEU A O 1
ATOM 2085 N N . TYR A 1 269 ? 13.717 -3.901 -21.444 1.00 96.88 269 TYR A N 1
ATOM 2086 C CA . TYR A 1 269 ? 13.920 -4.759 -20.291 1.00 96.88 269 TYR A CA 1
ATOM 2087 C C . TYR A 1 269 ? 15.101 -4.244 -19.474 1.00 96.88 269 TYR A C 1
ATOM 2089 O O . TYR A 1 269 ? 16.204 -4.074 -19.999 1.00 96.88 269 TYR A O 1
ATOM 2097 N N . TYR A 1 270 ? 14.863 -4.020 -18.188 1.00 97.31 270 TYR A N 1
ATOM 2098 C CA . TYR A 1 270 ? 15.880 -3.633 -17.224 1.00 97.31 270 TYR A CA 1
ATOM 2099 C C . TYR A 1 270 ? 16.041 -4.699 -16.156 1.00 97.31 270 TYR A C 1
ATOM 2101 O O . TYR A 1 270 ? 15.052 -5.187 -15.612 1.00 97.31 270 TYR A O 1
ATOM 2109 N N . THR A 1 271 ? 17.290 -4.984 -15.801 1.00 95.38 271 THR A N 1
ATOM 2110 C CA . THR A 1 271 ? 17.632 -5.753 -14.603 1.00 95.38 271 THR A CA 1
ATOM 2111 C C . THR A 1 271 ? 18.741 -5.054 -13.830 1.00 95.38 271 THR A C 1
ATOM 2113 O O . THR A 1 271 ? 19.735 -4.596 -14.399 1.00 95.38 271 THR A O 1
ATOM 2116 N N . GLY A 1 272 ? 18.552 -4.918 -12.522 1.00 93.88 272 GLY A N 1
ATOM 2117 C CA . GLY A 1 272 ? 19.504 -4.257 -11.640 1.00 93.88 272 GLY A CA 1
ATOM 2118 C C . GLY A 1 272 ? 18.871 -3.782 -10.339 1.00 93.88 272 GLY A C 1
ATOM 2119 O O . GLY A 1 272 ? 17.880 -4.342 -9.852 1.00 93.88 272 GLY A O 1
ATOM 2120 N N . HIS A 1 273 ? 19.454 -2.734 -9.761 1.00 92.94 273 HIS A N 1
ATOM 2121 C CA . HIS A 1 273 ? 18.915 -2.099 -8.564 1.00 92.94 273 HIS A CA 1
ATOM 2122 C C . HIS A 1 273 ? 17.786 -1.132 -8.901 1.00 92.94 273 HIS A C 1
ATOM 2124 O O . HIS A 1 273 ? 17.841 -0.380 -9.870 1.00 92.94 273 HIS A O 1
ATOM 2130 N N . GLY A 1 274 ? 16.781 -1.117 -8.033 1.00 93.38 274 GLY A N 1
ATOM 2131 C CA . GLY A 1 274 ? 15.785 -0.059 -8.013 1.00 93.38 274 GLY A CA 1
ATOM 2132 C C . GLY A 1 274 ? 15.992 0.821 -6.789 1.00 93.38 274 GLY A C 1
ATOM 2133 O O . GLY A 1 274 ? 16.234 0.317 -5.682 1.00 93.38 274 GLY A O 1
ATOM 2134 N N . ALA A 1 275 ? 15.915 2.131 -6.996 1.00 91.62 275 ALA A N 1
ATOM 2135 C CA . ALA A 1 275 ? 16.035 3.109 -5.930 1.00 91.62 275 ALA A CA 1
ATOM 2136 C C . ALA A 1 275 ? 14.815 3.054 -4.999 1.00 91.62 275 ALA A C 1
ATOM 2138 O O . ALA A 1 275 ? 13.660 3.012 -5.437 1.00 91.62 275 ALA A O 1
ATOM 2139 N N . GLU A 1 276 ? 15.079 3.073 -3.699 1.00 85.69 276 GLU A N 1
ATOM 2140 C CA . GLU A 1 276 ? 14.079 3.034 -2.640 1.00 85.69 276 GLU A CA 1
ATOM 2141 C C . GLU A 1 276 ? 13.029 4.140 -2.795 1.00 85.69 276 GLU A C 1
ATOM 2143 O O . GLU A 1 276 ? 13.348 5.295 -3.077 1.00 85.69 276 GLU A O 1
ATOM 2148 N N . GLY A 1 277 ? 11.753 3.768 -2.660 1.00 81.38 277 GLY A N 1
ATOM 2149 C CA . GLY A 1 277 ? 10.615 4.690 -2.749 1.00 81.38 277 GLY A CA 1
ATOM 2150 C C . GLY A 1 277 ? 10.278 5.221 -4.150 1.00 81.38 277 GLY A C 1
ATOM 2151 O O . GLY A 1 277 ? 9.338 6.006 -4.275 1.00 81.38 277 GLY A O 1
ATOM 2152 N N . SER A 1 278 ? 11.011 4.819 -5.195 1.00 88.06 278 SER A N 1
ATOM 2153 C CA . SER A 1 278 ? 10.749 5.253 -6.579 1.00 88.06 278 SER A CA 1
ATOM 2154 C C . SER A 1 278 ? 10.815 4.139 -7.622 1.00 88.06 278 SER A C 1
ATOM 2156 O O . SER A 1 278 ? 10.191 4.264 -8.671 1.00 88.06 278 SER A O 1
ATOM 2158 N N . GLY A 1 279 ? 11.571 3.067 -7.368 1.00 92.12 279 GLY A N 1
ATOM 2159 C CA . GLY A 1 279 ? 11.856 2.034 -8.367 1.00 92.12 279 GLY A CA 1
ATOM 2160 C C . GLY A 1 279 ? 12.761 2.508 -9.507 1.00 92.12 279 GLY A C 1
ATOM 2161 O O . GLY A 1 279 ? 12.929 1.779 -10.480 1.00 92.12 279 GLY A O 1
ATOM 2162 N N . ASN A 1 280 ? 13.340 3.713 -9.409 1.00 95.94 280 ASN A N 1
ATOM 2163 C CA . ASN A 1 280 ? 14.196 4.272 -10.453 1.00 95.94 280 ASN A CA 1
ATOM 2164 C C . ASN A 1 280 ? 15.412 3.378 -10.697 1.00 95.94 280 ASN A C 1
ATOM 2166 O O . ASN A 1 280 ? 16.018 2.870 -9.753 1.00 95.94 280 ASN A O 1
ATOM 2170 N N . TRP A 1 281 ? 15.773 3.212 -11.962 1.00 96.94 281 TRP A N 1
ATOM 2171 C CA . TRP A 1 281 ? 16.856 2.334 -12.383 1.00 96.94 281 TRP A CA 1
ATOM 2172 C C . TRP A 1 281 ? 18.197 2.936 -11.996 1.00 96.94 281 TRP A C 1
ATOM 2174 O O . TRP A 1 281 ? 18.518 4.050 -12.412 1.00 96.94 281 TRP A O 1
ATOM 2184 N N . CYS A 1 282 ? 18.980 2.222 -11.193 1.00 94.94 282 CYS A N 1
ATOM 2185 C CA . CYS A 1 282 ? 20.263 2.726 -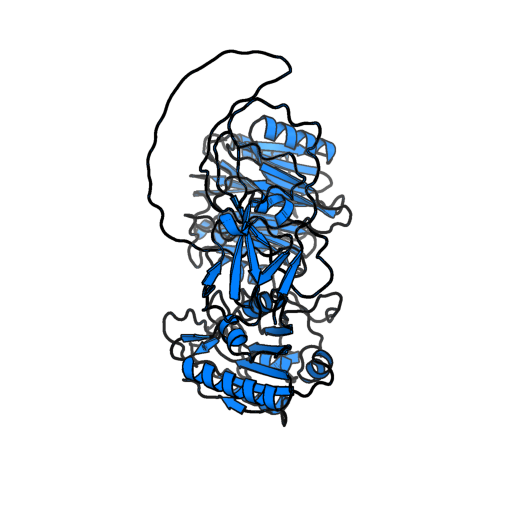10.719 1.00 94.94 282 CYS A CA 1
ATOM 2186 C C . CYS A 1 282 ? 21.394 2.410 -11.708 1.00 94.94 282 CYS A C 1
ATOM 2188 O O . CYS A 1 282 ? 21.574 1.265 -12.135 1.00 94.94 282 CYS A O 1
ATOM 2190 N N . PHE A 1 283 ? 22.189 3.434 -11.997 1.00 94.69 283 PHE A N 1
ATOM 2191 C CA . PHE A 1 283 ? 23.396 3.421 -12.822 1.00 94.69 283 PHE A CA 1
ATOM 2192 C C . PHE A 1 283 ? 24.594 3.920 -11.998 1.00 94.69 283 PHE A C 1
ATOM 2194 O O . PHE A 1 283 ? 24.451 4.232 -10.814 1.00 94.69 283 PHE A O 1
ATOM 2201 N N . GLN A 1 284 ? 25.792 3.960 -12.589 1.00 93.25 284 GLN A N 1
ATOM 2202 C CA . GLN A 1 284 ? 27.030 4.219 -11.842 1.00 93.25 284 GLN A CA 1
ATOM 2203 C C . GLN A 1 284 ? 27.076 5.609 -11.182 1.00 93.25 284 GLN A C 1
ATOM 2205 O O . GLN A 1 284 ? 27.670 5.770 -10.117 1.00 93.25 284 GLN A O 1
ATOM 2210 N N . ASP A 1 285 ? 26.478 6.616 -11.810 1.00 93.00 285 ASP A N 1
ATOM 2211 C CA . ASP A 1 285 ? 26.553 8.027 -11.412 1.00 93.00 285 ASP A CA 1
ATOM 2212 C C . ASP A 1 285 ? 25.174 8.658 -11.151 1.00 93.00 285 ASP A C 1
ATOM 2214 O O . ASP A 1 285 ? 25.081 9.858 -10.897 1.00 93.00 285 ASP A O 1
ATOM 2218 N N . GLY A 1 286 ? 24.096 7.869 -11.171 1.00 94.00 286 GLY A N 1
ATOM 2219 C CA . GLY A 1 286 ? 22.751 8.383 -10.942 1.00 94.00 286 GLY A CA 1
ATOM 2220 C C . GLY A 1 286 ? 21.649 7.349 -11.128 1.00 94.00 286 GLY A C 1
ATOM 2221 O O . GLY A 1 286 ? 21.905 6.162 -11.326 1.00 94.00 286 GLY A O 1
ATOM 2222 N N . CYS A 1 287 ? 20.404 7.815 -11.069 1.00 96.12 287 CYS A N 1
ATOM 2223 C CA . CYS A 1 287 ? 19.219 6.997 -11.301 1.00 96.12 287 CYS A CA 1
ATOM 2224 C C . CYS A 1 287 ? 18.427 7.548 -12.489 1.00 96.12 287 CYS A C 1
ATOM 2226 O O . CYS A 1 287 ? 18.292 8.761 -12.629 1.00 96.12 287 CYS A O 1
ATOM 2228 N N . LEU A 1 288 ? 17.880 6.658 -13.315 1.00 96.94 288 LEU A N 1
ATOM 2229 C CA . LEU A 1 288 ? 16.946 6.992 -14.387 1.00 96.94 288 LEU A CA 1
ATOM 2230 C C . LEU A 1 288 ? 15.522 6.804 -13.871 1.00 96.94 288 LEU A C 1
ATOM 2232 O O . LEU A 1 288 ? 15.195 5.728 -13.370 1.00 96.94 288 LEU A O 1
ATOM 2236 N N . SER A 1 289 ? 14.685 7.831 -13.961 1.00 96.88 289 SER A N 1
ATOM 2237 C CA . SER A 1 289 ? 13.280 7.748 -13.568 1.00 96.88 289 SER A CA 1
ATOM 2238 C C . SER A 1 289 ? 12.377 7.279 -14.707 1.00 96.88 289 SER A C 1
ATOM 2240 O O . SER A 1 289 ? 12.745 7.314 -15.880 1.00 96.88 289 SER A O 1
ATOM 2242 N N . PHE A 1 290 ? 11.153 6.883 -14.364 1.00 95.56 290 PHE A N 1
ATOM 2243 C CA . PHE A 1 290 ? 10.119 6.582 -15.353 1.00 95.56 290 PHE A CA 1
ATOM 2244 C C . PHE A 1 290 ? 9.816 7.781 -16.274 1.00 95.56 290 PHE A C 1
ATOM 2246 O O . PHE A 1 290 ? 9.638 7.597 -17.478 1.00 95.56 290 PHE A O 1
ATOM 2253 N N . SER A 1 291 ? 9.798 9.007 -15.724 1.00 94.88 291 SER A N 1
ATOM 2254 C CA . SER A 1 291 ? 9.595 10.238 -16.510 1.00 94.88 291 SER A CA 1
ATOM 2255 C C . SER A 1 291 ? 10.724 10.431 -17.512 1.00 94.88 291 SER A C 1
ATOM 2257 O O . SER A 1 291 ? 10.447 10.637 -18.688 1.00 94.88 291 SER A O 1
ATOM 2259 N N . ASP A 1 292 ? 11.979 10.243 -17.078 1.00 96.69 292 ASP A N 1
ATOM 2260 C CA . ASP A 1 292 ? 13.137 10.340 -17.970 1.00 96.69 292 ASP A CA 1
ATOM 2261 C C . ASP A 1 292 ? 12.994 9.392 -19.171 1.00 96.69 292 ASP A C 1
ATOM 2263 O O . ASP A 1 292 ? 13.233 9.796 -20.302 1.00 96.69 292 ASP A O 1
ATOM 2267 N N . VAL A 1 293 ? 12.573 8.138 -18.954 1.00 96.88 293 VAL A N 1
ATOM 2268 C CA . VAL A 1 293 ? 12.353 7.178 -20.053 1.00 96.88 293 VAL A CA 1
ATOM 2269 C C . VAL A 1 293 ? 11.241 7.652 -20.992 1.00 96.88 293 VAL A C 1
ATOM 2271 O O . VAL A 1 293 ? 11.382 7.563 -22.210 1.00 96.88 293 VAL A O 1
ATOM 2274 N N . CYS A 1 294 ? 10.141 8.172 -20.448 1.00 94.81 294 CYS A N 1
ATOM 2275 C CA . CYS A 1 294 ? 9.008 8.646 -21.244 1.00 94.81 294 CYS A CA 1
ATOM 2276 C C . CYS A 1 294 ? 9.305 9.932 -22.031 1.00 94.81 294 CYS A C 1
ATOM 2278 O O . CYS A 1 294 ? 8.685 10.153 -23.075 1.00 94.81 294 CYS A O 1
ATOM 2280 N N . GLU A 1 295 ? 10.211 10.772 -21.531 1.00 95.12 295 GLU A N 1
ATOM 2281 C CA . GLU A 1 295 ? 10.707 11.988 -22.186 1.00 95.12 295 GLU A CA 1
ATOM 2282 C C . GLU A 1 295 ? 11.660 11.670 -23.342 1.00 95.12 295 GLU A C 1
ATOM 2284 O O . GLU A 1 295 ? 11.699 12.411 -24.319 1.00 95.12 295 GLU A O 1
ATOM 2289 N N . LEU A 1 296 ? 12.376 10.542 -23.274 1.00 96.44 296 LEU A N 1
ATOM 2290 C CA . LEU A 1 296 ? 13.216 10.061 -24.375 1.00 96.44 296 LEU A CA 1
ATOM 2291 C C . LEU A 1 296 ? 12.404 9.506 -25.555 1.00 96.44 296 LEU A C 1
ATOM 2293 O O . LEU A 1 296 ? 12.963 9.320 -26.633 1.00 96.44 296 LEU A O 1
ATOM 2297 N N . LEU A 1 297 ? 11.109 9.211 -25.378 1.00 94.56 297 LEU A N 1
ATOM 2298 C CA . LEU A 1 297 ? 10.275 8.674 -26.455 1.00 94.56 297 LEU A CA 1
ATOM 2299 C C . LEU A 1 297 ? 10.122 9.695 -27.596 1.00 94.56 297 LEU A C 1
ATOM 2301 O O . LEU A 1 297 ? 9.616 10.796 -27.358 1.00 94.56 297 LEU A O 1
ATOM 2305 N N . PRO A 1 298 ? 10.435 9.321 -28.849 1.00 93.31 298 PRO A N 1
ATOM 2306 C CA . PRO A 1 298 ? 10.234 10.181 -30.001 1.00 93.31 298 PRO A CA 1
ATOM 2307 C C . PRO A 1 298 ? 8.775 10.622 -30.137 1.00 93.31 298 PRO A C 1
ATOM 2309 O O . PRO A 1 298 ? 7.848 9.828 -29.938 1.00 93.31 298 PRO A O 1
ATOM 2312 N N . VAL A 1 299 ? 8.565 11.871 -30.563 1.00 90.75 299 VAL A N 1
ATOM 2313 C CA . VAL A 1 299 ? 7.228 12.410 -30.864 1.00 90.75 299 VAL A CA 1
ATOM 2314 C C . VAL A 1 299 ? 6.497 11.487 -31.845 1.00 90.75 299 VAL A C 1
ATOM 2316 O O . VAL A 1 299 ? 7.079 11.069 -32.852 1.00 90.75 299 VAL A O 1
ATOM 2319 N N . GLY A 1 300 ? 5.235 11.174 -31.543 1.00 85.88 300 GLY A N 1
ATOM 2320 C CA . GLY A 1 300 ? 4.396 10.251 -32.317 1.00 85.88 300 GLY A CA 1
ATOM 2321 C C . GLY A 1 300 ? 4.492 8.780 -31.894 1.00 85.88 300 GLY A C 1
ATOM 2322 O O . GLY A 1 300 ? 3.779 7.952 -32.446 1.00 85.88 300 GLY A O 1
ATOM 2323 N N . THR A 1 301 ? 5.334 8.431 -30.915 1.00 87.69 301 THR A N 1
ATOM 2324 C CA . THR A 1 301 ? 5.363 7.065 -30.367 1.00 87.69 301 THR A CA 1
ATOM 2325 C C . THR A 1 301 ? 4.178 6.855 -29.424 1.00 87.69 301 THR A C 1
ATOM 2327 O O . THR A 1 301 ? 4.153 7.407 -28.324 1.00 87.69 301 THR A O 1
ATOM 2330 N N . GLU A 1 302 ? 3.199 6.053 -29.846 1.00 85.25 302 GLU A N 1
ATOM 2331 C CA . GLU A 1 302 ? 1.970 5.807 -29.073 1.00 85.25 302 GLU A CA 1
ATOM 2332 C C . GLU A 1 302 ? 2.118 4.712 -28.006 1.00 85.25 302 GLU A C 1
ATOM 2334 O O . GLU A 1 302 ? 1.385 4.712 -27.015 1.00 85.25 302 GLU A O 1
ATOM 2339 N N . HIS A 1 303 ? 3.062 3.785 -28.202 1.00 90.44 303 HIS A N 1
ATOM 2340 C CA . HIS A 1 303 ? 3.186 2.553 -27.426 1.00 90.44 303 HIS A CA 1
ATOM 2341 C C . HIS A 1 303 ? 4.611 2.339 -26.901 1.00 90.44 303 HIS A C 1
ATOM 2343 O O . HIS A 1 303 ? 5.577 2.493 -27.645 1.00 90.44 303 HIS A O 1
ATOM 2349 N N . LEU A 1 304 ? 4.741 1.920 -25.640 1.00 92.94 304 LEU A N 1
ATOM 2350 C CA . LEU A 1 304 ? 6.004 1.500 -25.022 1.00 92.94 304 LEU A CA 1
ATOM 2351 C C . LEU A 1 304 ? 5.739 0.353 -24.049 1.00 92.94 304 LEU A C 1
ATOM 2353 O O . LEU A 1 304 ? 4.799 0.429 -23.264 1.00 92.94 304 LEU A O 1
ATOM 2357 N N . TRP A 1 305 ? 6.604 -0.658 -24.050 1.00 92.44 305 TRP A N 1
ATOM 2358 C CA . TRP A 1 305 ? 6.616 -1.706 -23.032 1.00 92.44 305 TRP A CA 1
ATOM 2359 C C . TRP A 1 305 ? 7.897 -1.659 -22.210 1.00 92.44 305 TRP A C 1
ATOM 2361 O O . TRP A 1 305 ? 8.989 -1.512 -22.754 1.00 92.44 305 TRP A O 1
ATOM 2371 N N . ILE A 1 306 ? 7.765 -1.831 -20.899 1.00 94.38 306 ILE A N 1
ATOM 2372 C CA . ILE A 1 306 ? 8.868 -1.855 -19.945 1.00 94.38 306 ILE A CA 1
ATOM 2373 C C . ILE A 1 306 ? 8.727 -3.083 -19.050 1.00 94.38 306 ILE A C 1
ATOM 2375 O O . ILE A 1 306 ? 7.753 -3.221 -18.319 1.00 94.38 306 ILE A O 1
ATOM 2379 N N . LEU A 1 307 ? 9.724 -3.955 -19.053 1.00 93.81 307 LEU A N 1
ATOM 2380 C CA . LEU A 1 307 ? 9.874 -5.037 -18.090 1.00 93.81 307 LEU A CA 1
ATOM 2381 C C . LEU A 1 307 ? 10.962 -4.621 -17.096 1.00 93.81 307 LEU A C 1
ATOM 2383 O O . LEU A 1 307 ? 12.114 -4.428 -17.480 1.00 93.81 307 LEU A O 1
ATOM 2387 N N . ALA A 1 308 ? 10.598 -4.441 -15.831 1.00 94.50 308 ALA A N 1
ATOM 2388 C CA . ALA A 1 308 ? 11.484 -3.910 -14.801 1.00 94.50 308 ALA A CA 1
ATOM 2389 C C . ALA A 1 308 ? 11.784 -4.972 -13.735 1.00 94.50 308 ALA A C 1
ATOM 2391 O O . ALA A 1 308 ? 11.051 -5.103 -12.748 1.00 94.50 308 ALA A O 1
ATOM 2392 N N . ASP A 1 309 ? 12.894 -5.692 -13.913 1.00 94.12 309 ASP A N 1
ATOM 2393 C CA . ASP A 1 309 ? 13.465 -6.567 -12.893 1.00 94.12 309 ASP A CA 1
ATOM 2394 C C . ASP A 1 309 ? 14.296 -5.768 -11.889 1.00 94.12 309 ASP A C 1
ATOM 2396 O O . ASP A 1 309 ? 15.526 -5.714 -11.937 1.00 94.12 309 ASP A O 1
ATOM 2400 N N . CYS A 1 310 ? 13.630 -5.069 -10.979 1.00 93.38 310 CYS A N 1
ATOM 2401 C CA . CYS A 1 310 ? 14.318 -4.338 -9.925 1.00 93.38 310 CYS A CA 1
ATOM 2402 C C . CYS A 1 310 ? 13.434 -4.096 -8.705 1.00 93.38 310 CYS A C 1
ATOM 2404 O O . CYS A 1 310 ? 12.207 -4.236 -8.738 1.00 93.38 310 CYS A O 1
ATOM 2406 N N . CYS A 1 311 ? 14.082 -3.744 -7.596 1.00 91.06 311 CYS A N 1
ATOM 2407 C CA . CYS A 1 311 ? 13.420 -3.386 -6.348 1.00 91.06 311 CYS A CA 1
ATOM 2408 C C . CYS A 1 311 ? 12.452 -2.221 -6.566 1.00 91.06 311 CYS A C 1
ATOM 2410 O O . CYS A 1 311 ? 12.772 -1.267 -7.263 1.00 91.06 311 CYS A O 1
ATOM 2412 N N . PHE A 1 312 ? 11.274 -2.279 -5.949 1.00 87.81 312 PHE A N 1
ATOM 2413 C CA . PHE A 1 312 ? 10.274 -1.210 -6.000 1.00 87.81 312 PHE A CA 1
ATOM 2414 C C . PHE A 1 312 ? 9.765 -0.856 -7.408 1.00 87.81 312 PHE A C 1
ATOM 2416 O O . PHE A 1 312 ? 9.098 0.165 -7.579 1.00 87.81 312 PHE A O 1
ATOM 2423 N N . SER A 1 313 ? 10.020 -1.707 -8.406 1.00 91.62 313 SER A N 1
ATOM 2424 C CA . SER A 1 313 ? 9.595 -1.536 -9.805 1.00 91.62 313 SER A CA 1
ATOM 2425 C C . SER A 1 313 ? 8.092 -1.283 -9.962 1.00 91.62 313 SER A C 1
ATOM 2427 O O . SER A 1 313 ? 7.671 -0.594 -10.889 1.00 91.62 313 SER A O 1
ATOM 2429 N N . GLY A 1 314 ? 7.258 -1.739 -9.022 1.00 87.62 314 GLY A N 1
ATOM 2430 C CA . GLY A 1 314 ? 5.825 -1.446 -9.007 1.00 87.62 314 GLY A CA 1
ATOM 2431 C C . GLY A 1 314 ? 5.481 0.049 -8.918 1.00 87.62 314 GLY A C 1
ATOM 2432 O O . GLY A 1 314 ? 4.351 0.425 -9.224 1.00 87.62 314 GLY A O 1
ATOM 2433 N N . HIS A 1 315 ? 6.415 0.929 -8.535 1.00 86.00 315 HIS A N 1
ATOM 2434 C CA . HIS A 1 315 ? 6.221 2.379 -8.664 1.00 86.00 315 HIS A CA 1
ATOM 2435 C C . HIS A 1 315 ? 6.050 2.805 -10.122 1.00 86.00 315 HIS A C 1
ATOM 2437 O O . HIS A 1 315 ? 5.155 3.595 -10.414 1.00 86.00 315 HIS A O 1
ATOM 2443 N N . TRP A 1 316 ? 6.838 2.241 -11.036 1.00 92.12 316 TRP A N 1
ATOM 2444 C CA . TRP A 1 316 ? 6.736 2.549 -12.461 1.00 92.12 316 TRP A CA 1
ATOM 2445 C C . TRP A 1 316 ? 5.417 2.040 -13.036 1.00 92.12 316 TRP A C 1
ATOM 2447 O O . TRP A 1 316 ? 4.775 2.742 -13.810 1.00 92.12 316 TRP A O 1
ATOM 2457 N N . ALA A 1 317 ? 4.946 0.874 -12.580 1.00 86.88 317 ALA A N 1
ATOM 2458 C CA . ALA A 1 317 ? 3.632 0.370 -12.969 1.00 86.88 317 ALA A CA 1
ATOM 2459 C C . ALA A 1 317 ? 2.492 1.301 -12.524 1.00 86.88 317 ALA A C 1
ATOM 2461 O O . ALA A 1 317 ? 1.598 1.610 -13.313 1.00 86.88 317 ALA A O 1
ATOM 2462 N N . ASN A 1 318 ? 2.565 1.819 -11.293 1.00 80.44 318 ASN A N 1
ATOM 2463 C CA . ASN A 1 318 ? 1.631 2.837 -10.814 1.00 80.44 318 ASN A CA 1
ATOM 2464 C C . ASN A 1 318 ? 1.694 4.124 -11.656 1.00 80.44 318 ASN A C 1
ATOM 2466 O O . ASN A 1 318 ? 0.656 4.735 -11.897 1.00 80.44 318 ASN A O 1
ATOM 2470 N N . GLN A 1 319 ? 2.891 4.572 -12.053 1.00 86.88 319 GLN A N 1
ATOM 2471 C CA . GLN A 1 319 ? 3.078 5.796 -12.838 1.00 86.88 319 GLN A CA 1
ATOM 2472 C C . GLN A 1 319 ? 2.516 5.651 -14.254 1.00 86.88 319 GLN A C 1
ATOM 2474 O O . GLN A 1 319 ? 1.726 6.497 -14.668 1.00 86.88 319 GLN A O 1
ATOM 2479 N N . ALA A 1 320 ? 2.846 4.558 -14.943 1.00 87.38 320 ALA A N 1
ATOM 2480 C CA . ALA A 1 320 ? 2.385 4.275 -16.298 1.00 87.38 320 ALA A CA 1
ATOM 2481 C C . ALA A 1 320 ? 0.857 4.235 -16.408 1.00 87.38 320 ALA A C 1
ATOM 2483 O O . ALA A 1 320 ? 0.291 4.816 -17.326 1.00 87.38 320 ALA A O 1
ATOM 2484 N N . ARG A 1 321 ? 0.169 3.657 -15.414 1.00 77.12 321 ARG A N 1
ATOM 2485 C CA . ARG A 1 321 ? -1.301 3.657 -15.353 1.00 77.12 321 ARG A CA 1
ATOM 2486 C C . ARG A 1 321 ? -1.916 5.059 -15.400 1.00 77.12 321 ARG A C 1
ATOM 2488 O O . ARG A 1 321 ? -3.019 5.231 -15.904 1.00 77.12 321 ARG A O 1
ATOM 2495 N N . ASN A 1 322 ? -1.248 6.048 -14.807 1.00 74.75 322 ASN A N 1
ATOM 2496 C CA . ASN A 1 322 ? -1.782 7.407 -14.720 1.00 74.75 322 ASN A CA 1
ATOM 2497 C C . ASN A 1 322 ? -1.457 8.245 -15.966 1.00 74.75 322 ASN A C 1
ATOM 2499 O O . ASN A 1 322 ? -1.808 9.422 -15.998 1.00 74.75 322 ASN A O 1
ATOM 2503 N N . MET A 1 323 ? -0.792 7.674 -16.973 1.00 80.00 323 MET A N 1
ATOM 2504 C CA . MET A 1 323 ? -0.569 8.340 -18.250 1.00 80.00 323 MET A CA 1
ATOM 2505 C C . MET A 1 323 ? -1.787 8.142 -19.153 1.00 80.00 323 MET A C 1
ATOM 2507 O O . MET A 1 323 ? -2.008 7.054 -19.674 1.00 80.00 323 MET A O 1
ATOM 2511 N N . CYS A 1 324 ? -2.582 9.195 -19.345 1.00 64.12 324 CYS A N 1
ATOM 2512 C CA . CYS A 1 324 ? -3.740 9.165 -20.243 1.00 64.12 324 CYS A CA 1
ATOM 2513 C C . CYS A 1 324 ? -3.366 9.291 -21.729 1.00 64.12 324 CYS A C 1
ATOM 2515 O O . CYS A 1 324 ? -4.095 8.778 -22.574 1.00 64.12 324 CYS A O 1
ATOM 2517 N N . ASP A 1 325 ? -2.229 9.921 -22.043 1.00 74.56 325 ASP A N 1
ATOM 2518 C CA . ASP A 1 325 ? -1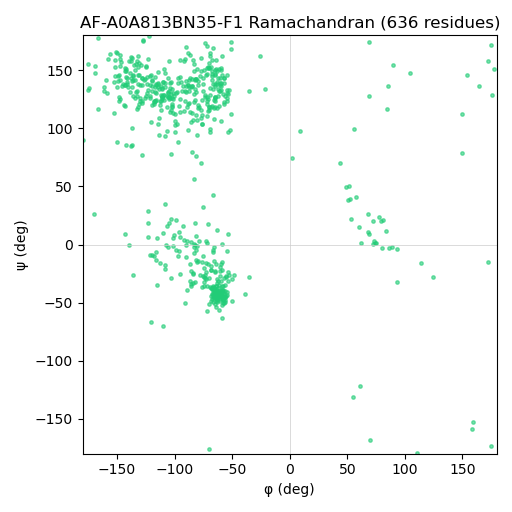.904 10.332 -23.418 1.00 74.56 325 ASP A CA 1
ATOM 2519 C C . ASP A 1 325 ? -0.989 9.350 -24.169 1.00 74.56 325 ASP A C 1
ATOM 2521 O O . ASP A 1 325 ? -0.787 9.486 -25.373 1.00 74.56 325 ASP A O 1
ATOM 2525 N N . LYS A 1 326 ? -0.412 8.358 -23.478 1.00 77.69 326 LYS A N 1
ATOM 2526 C CA . LYS A 1 326 ? 0.462 7.335 -24.077 1.00 77.69 326 LYS A CA 1
ATOM 2527 C C . LYS A 1 326 ? 0.108 5.961 -23.526 1.00 77.69 326 LYS A C 1
ATOM 2529 O O . LYS A 1 326 ? -0.120 5.814 -22.328 1.00 77.69 326 LYS A O 1
ATOM 2534 N N . LYS A 1 327 ? 0.143 4.934 -24.375 1.00 85.56 327 LYS A N 1
ATOM 2535 C CA . LYS A 1 327 ? -0.045 3.541 -23.955 1.00 85.56 327 LYS A CA 1
ATOM 2536 C C . LYS A 1 327 ? 1.294 2.974 -23.486 1.00 85.56 327 LYS A C 1
ATOM 2538 O O . LYS A 1 327 ? 1.998 2.300 -24.239 1.00 85.56 327 LYS A O 1
ATOM 2543 N N . VAL A 1 328 ? 1.662 3.304 -22.248 1.00 89.38 328 VAL A N 1
ATOM 2544 C CA . VAL A 1 328 ? 2.859 2.762 -21.595 1.00 89.38 328 VAL A CA 1
ATOM 2545 C C . VAL A 1 328 ? 2.481 1.569 -20.724 1.00 89.38 328 VAL A C 1
ATOM 2547 O O . VAL A 1 328 ? 1.713 1.672 -19.767 1.00 89.38 328 VAL A O 1
ATOM 2550 N N . GLU A 1 329 ? 3.062 0.429 -21.059 1.00 87.25 329 GLU A N 1
ATOM 2551 C CA . GLU A 1 329 ? 2.874 -0.849 -20.395 1.00 87.25 329 GLU A CA 1
ATOM 2552 C C . GLU A 1 329 ? 4.107 -1.163 -19.555 1.00 87.25 329 GLU A C 1
ATOM 2554 O O . GLU A 1 329 ? 5.229 -1.158 -20.053 1.00 87.25 329 GLU A O 1
ATOM 2559 N N . VAL A 1 330 ? 3.922 -1.432 -18.267 1.00 89.19 330 VAL A N 1
ATOM 2560 C CA . VAL A 1 330 ? 5.001 -1.779 -17.343 1.00 89.19 330 VAL A CA 1
ATOM 2561 C C . VAL A 1 330 ? 4.669 -3.096 -16.679 1.00 89.19 330 VAL A C 1
ATOM 2563 O O . VAL A 1 330 ? 3.606 -3.250 -16.083 1.00 89.19 330 VAL A O 1
ATOM 2566 N N . VAL A 1 331 ? 5.620 -4.017 -16.738 1.00 87.81 331 VAL A N 1
ATOM 2567 C CA . VAL A 1 331 ? 5.624 -5.300 -16.053 1.00 87.81 331 VAL A CA 1
ATOM 2568 C C . VAL A 1 331 ? 6.763 -5.263 -15.033 1.00 87.81 331 VAL A C 1
ATOM 2570 O O . VAL A 1 331 ? 7.940 -5.318 -15.375 1.00 87.81 331 VAL A O 1
ATOM 2573 N N . ALA A 1 332 ? 6.413 -5.094 -13.769 1.00 88.44 332 ALA A N 1
ATOM 2574 C CA . ALA A 1 332 ? 7.314 -4.944 -12.641 1.00 88.44 332 ALA A CA 1
ATOM 2575 C C . ALA A 1 332 ? 7.521 -6.273 -11.905 1.00 88.44 332 ALA A C 1
ATOM 2577 O O . ALA A 1 332 ? 6.566 -7.006 -11.635 1.00 88.44 332 ALA A O 1
ATOM 2578 N N . ALA A 1 333 ? 8.765 -6.543 -11.510 1.00 87.94 333 ALA A N 1
ATOM 2579 C CA . ALA A 1 333 ? 9.128 -7.731 -10.742 1.00 87.94 333 ALA A CA 1
ATOM 2580 C C . ALA A 1 333 ? 8.460 -7.807 -9.370 1.00 87.94 333 ALA A C 1
ATOM 2582 O O . ALA A 1 333 ? 8.224 -8.897 -8.855 1.00 87.94 333 ALA A O 1
ATOM 2583 N N . VAL A 1 334 ? 8.191 -6.654 -8.756 1.00 84.19 334 VAL A N 1
ATOM 2584 C CA . VAL A 1 334 ? 7.634 -6.573 -7.407 1.00 84.19 334 VAL A CA 1
ATOM 2585 C C . VAL A 1 334 ? 6.727 -5.355 -7.239 1.00 84.19 334 VAL A C 1
ATOM 2587 O O . VAL A 1 334 ? 6.851 -4.375 -7.974 1.00 84.19 334 VAL A O 1
ATOM 2590 N N . PRO A 1 335 ? 5.838 -5.356 -6.233 1.00 81.56 335 PRO A N 1
ATOM 2591 C CA . PRO A 1 335 ? 5.075 -4.183 -5.849 1.00 81.56 335 PRO A CA 1
ATOM 2592 C C . PRO A 1 335 ? 5.972 -3.020 -5.446 1.00 81.56 335 PRO A C 1
ATOM 2594 O O . PRO A 1 335 ? 7.129 -3.187 -5.060 1.00 81.56 335 PRO A O 1
ATOM 2597 N N . TYR A 1 336 ? 5.390 -1.825 -5.446 1.00 81.62 336 TYR A N 1
ATOM 2598 C CA . TYR A 1 336 ? 6.107 -0.583 -5.154 1.00 81.62 336 TYR A CA 1
ATOM 2599 C C . TYR A 1 336 ? 6.744 -0.536 -3.750 1.00 81.62 336 TYR A C 1
ATOM 2601 O O . TYR A 1 336 ? 7.653 0.243 -3.514 1.00 81.62 336 TYR A O 1
ATOM 2609 N N . PHE A 1 337 ? 6.289 -1.375 -2.818 1.00 76.81 337 PHE A N 1
ATOM 2610 C CA . PHE A 1 337 ? 6.759 -1.452 -1.430 1.00 76.81 337 PHE A CA 1
ATOM 2611 C C . PHE A 1 337 ? 7.625 -2.696 -1.167 1.00 76.81 337 PHE A C 1
ATOM 2613 O O . PHE A 1 337 ? 7.784 -3.104 -0.020 1.00 76.81 337 PHE A O 1
ATOM 2620 N N . MET A 1 338 ? 8.137 -3.370 -2.199 1.00 81.81 338 MET A N 1
ATOM 2621 C CA . MET A 1 338 ? 8.921 -4.596 -2.034 1.00 81.81 338 MET A CA 1
ATOM 2622 C C . MET A 1 338 ? 10.242 -4.552 -2.787 1.00 81.81 338 MET A C 1
ATOM 2624 O O . MET A 1 338 ? 10.398 -3.887 -3.805 1.00 81.81 338 MET A O 1
ATOM 2628 N N . THR A 1 339 ? 11.192 -5.327 -2.282 1.00 85.56 339 THR A N 1
ATOM 2629 C CA . THR A 1 339 ? 12.482 -5.583 -2.919 1.00 85.56 339 THR A CA 1
ATOM 2630 C C . THR A 1 339 ? 12.364 -6.804 -3.828 1.00 85.56 339 THR A C 1
ATOM 2632 O O . THR A 1 339 ? 11.764 -7.806 -3.426 1.00 85.56 339 THR A O 1
ATOM 2635 N N . ALA A 1 340 ? 12.939 -6.727 -5.031 1.00 86.69 340 ALA A N 1
ATOM 2636 C CA . ALA A 1 340 ? 13.000 -7.857 -5.953 1.00 86.69 340 ALA A CA 1
ATOM 2637 C C . ALA A 1 340 ? 13.855 -8.986 -5.367 1.00 86.69 340 ALA A C 1
ATOM 2639 O O . ALA A 1 340 ? 14.810 -8.738 -4.619 1.00 86.69 340 ALA A O 1
ATOM 2640 N N . LEU A 1 341 ? 13.470 -10.224 -5.677 1.00 84.88 341 LEU A N 1
ATOM 2641 C CA . LEU A 1 341 ? 14.187 -11.409 -5.233 1.00 84.88 341 LEU A CA 1
ATOM 2642 C C . LEU A 1 341 ? 15.132 -11.913 -6.307 1.00 84.88 341 LEU A C 1
ATOM 2644 O O . LEU A 1 341 ? 14.810 -11.906 -7.494 1.00 84.88 341 LEU A O 1
ATOM 2648 N N . ASP A 1 342 ? 16.270 -12.401 -5.838 1.00 85.25 342 ASP A N 1
ATOM 2649 C CA . ASP A 1 342 ? 17.279 -13.037 -6.665 1.00 85.25 342 ASP A CA 1
ATOM 2650 C C . ASP A 1 342 ? 17.596 -14.432 -6.123 1.00 85.25 342 ASP A C 1
ATOM 2652 O O . ASP A 1 342 ? 17.465 -14.714 -4.924 1.00 85.25 342 ASP A O 1
ATOM 2656 N N . THR A 1 343 ? 18.028 -15.305 -7.017 1.00 84.12 343 THR A N 1
ATOM 2657 C CA . THR A 1 343 ? 18.445 -16.672 -6.708 1.00 84.12 343 THR A CA 1
ATOM 2658 C C . THR A 1 343 ? 19.831 -16.917 -7.295 1.00 84.12 343 THR A C 1
ATOM 2660 O O . THR A 1 343 ? 20.371 -16.104 -8.038 1.00 84.12 343 THR A O 1
ATOM 2663 N N . GLU A 1 344 ? 20.416 -18.080 -7.032 1.00 84.56 344 GLU A N 1
ATOM 2664 C CA . GLU A 1 344 ? 21.628 -18.519 -7.741 1.00 84.56 344 GLU A CA 1
ATOM 2665 C C . GLU A 1 344 ? 21.409 -18.776 -9.249 1.00 84.56 344 GLU A C 1
ATOM 2667 O O . GLU A 1 344 ? 22.335 -19.147 -9.969 1.00 84.56 344 GLU A O 1
ATOM 2672 N N . HIS A 1 345 ? 20.181 -18.620 -9.748 1.00 87.31 345 HIS A N 1
ATOM 2673 C CA . HIS A 1 345 ? 19.809 -18.839 -11.143 1.00 87.31 345 HIS A CA 1
ATOM 2674 C C . HIS A 1 345 ? 19.351 -17.565 -11.866 1.00 87.31 345 HIS A C 1
ATOM 2676 O O . HIS A 1 345 ? 18.955 -17.655 -13.031 1.00 87.31 345 HIS A O 1
ATOM 2682 N N . GLY A 1 346 ? 19.447 -16.408 -11.205 1.00 88.88 346 GLY A N 1
ATOM 2683 C CA . GLY A 1 346 ? 18.931 -15.120 -11.666 1.00 88.88 346 GLY A CA 1
ATOM 2684 C C . GLY A 1 346 ? 17.741 -14.637 -10.835 1.00 88.88 346 GLY A C 1
ATOM 2685 O O . GLY A 1 346 ? 17.298 -15.307 -9.891 1.00 88.88 346 GLY A O 1
ATOM 2686 N N . GLY A 1 347 ? 17.221 -13.474 -11.211 1.00 88.88 347 GLY A N 1
ATOM 2687 C CA . GLY A 1 347 ? 16.034 -12.849 -10.660 1.00 88.88 347 GLY A CA 1
ATOM 2688 C C . GLY A 1 347 ? 14.809 -13.739 -10.831 1.00 88.88 347 GLY A C 1
ATOM 2689 O O . GLY A 1 347 ? 14.580 -14.328 -11.893 1.00 88.88 347 GLY A O 1
ATOM 2690 N N . GLU A 1 348 ? 13.993 -13.837 -9.778 1.00 86.69 348 GLU A N 1
ATOM 2691 C CA . GLU A 1 348 ? 12.779 -14.665 -9.817 1.00 86.69 348 GLU A CA 1
ATOM 2692 C C . GLU A 1 348 ? 11.832 -14.216 -10.939 1.00 86.69 348 GLU A C 1
ATOM 2694 O O . GLU A 1 348 ? 11.276 -15.048 -11.657 1.00 86.69 348 GLU A O 1
ATOM 2699 N N . PHE A 1 349 ? 11.715 -12.900 -11.133 1.00 88.12 349 PHE A N 1
ATOM 2700 C CA . PHE A 1 349 ? 10.921 -12.308 -12.203 1.00 88.12 349 PHE A CA 1
ATOM 2701 C C . PHE A 1 349 ? 11.419 -12.724 -13.584 1.00 88.12 349 PHE A C 1
ATOM 2703 O O . PHE A 1 349 ? 10.629 -13.168 -14.414 1.00 88.12 349 PHE A O 1
ATOM 2710 N N . THR A 1 350 ? 12.726 -12.627 -13.821 1.00 90.38 350 THR A N 1
ATOM 2711 C CA . THR A 1 350 ? 13.309 -12.970 -15.117 1.00 90.38 350 THR A CA 1
ATOM 2712 C C . THR A 1 350 ? 13.175 -14.450 -15.439 1.00 90.38 350 THR A C 1
ATOM 2714 O O . THR A 1 350 ? 12.826 -14.822 -16.560 1.00 90.38 350 THR A O 1
ATOM 2717 N N . MET A 1 351 ? 13.393 -15.324 -14.459 1.00 88.00 351 MET A N 1
ATOM 2718 C CA . MET A 1 351 ? 13.145 -16.751 -14.646 1.00 88.00 351 MET A CA 1
ATOM 2719 C C . MET A 1 351 ? 11.679 -17.029 -14.994 1.00 88.00 351 MET A C 1
ATOM 2721 O O . MET A 1 351 ? 11.411 -17.822 -15.895 1.00 88.00 351 MET A O 1
ATOM 2725 N N . TYR A 1 352 ? 10.743 -16.364 -14.318 1.00 84.38 352 TYR A N 1
ATOM 2726 C CA . TYR A 1 352 ? 9.316 -16.516 -14.581 1.00 84.38 352 TYR A CA 1
ATOM 2727 C C . TYR A 1 352 ? 8.928 -16.032 -15.985 1.00 84.38 352 TYR A C 1
ATOM 2729 O O . TYR A 1 352 ? 8.400 -16.815 -16.774 1.00 84.38 352 TYR A O 1
ATOM 2737 N N . ILE A 1 353 ? 9.271 -14.791 -16.348 1.00 83.50 353 ILE A N 1
ATOM 2738 C CA . ILE A 1 353 ? 8.888 -14.199 -17.642 1.00 83.50 353 ILE A CA 1
ATOM 2739 C C . ILE A 1 353 ? 9.522 -14.920 -18.835 1.00 83.50 353 ILE A C 1
ATOM 2741 O O . ILE A 1 353 ? 8.993 -14.897 -19.939 1.00 83.50 353 ILE A O 1
ATOM 2745 N N . THR A 1 354 ? 10.640 -15.612 -18.636 1.00 87.12 354 THR A N 1
ATOM 2746 C CA . THR A 1 354 ? 11.302 -16.385 -19.698 1.00 87.12 354 THR A CA 1
ATOM 2747 C C . THR A 1 354 ? 10.849 -17.844 -19.771 1.00 87.12 354 THR A C 1
ATOM 2749 O O . THR A 1 354 ? 11.393 -18.604 -20.572 1.00 87.12 354 THR A O 1
ATOM 2752 N N . GLY A 1 355 ? 9.872 -18.261 -18.954 1.00 81.44 355 GLY A N 1
ATOM 2753 C CA . GLY A 1 355 ? 9.371 -19.638 -18.939 1.00 81.44 355 GLY A CA 1
ATOM 2754 C C . GLY A 1 355 ? 10.402 -20.646 -18.419 1.00 81.44 355 GLY A C 1
ATOM 2755 O O . GLY A 1 355 ? 10.391 -21.823 -18.793 1.00 81.44 355 GLY A O 1
ATOM 2756 N N . ASN A 1 356 ? 11.344 -20.204 -17.582 1.00 83.12 356 ASN A N 1
ATOM 2757 C CA . ASN A 1 356 ? 12.345 -21.091 -17.008 1.00 83.12 356 ASN A CA 1
ATOM 2758 C C . ASN A 1 356 ? 11.649 -22.149 -16.137 1.00 83.12 356 ASN A C 1
ATOM 2760 O O . ASN A 1 356 ? 10.894 -21.818 -15.231 1.00 83.12 356 ASN A O 1
ATOM 2764 N N . LYS A 1 357 ? 11.933 -23.439 -16.358 1.00 79.50 357 LYS A N 1
ATOM 2765 C CA . LYS A 1 357 ? 11.278 -24.539 -15.623 1.00 79.50 357 LYS A CA 1
ATOM 2766 C C . LYS A 1 357 ? 11.437 -24.446 -14.104 1.00 79.50 357 LYS A C 1
ATOM 2768 O O . LYS A 1 357 ? 10.550 -24.909 -13.394 1.00 79.50 357 LYS A O 1
ATOM 2773 N N . ARG A 1 358 ? 12.534 -23.849 -13.624 1.00 77.50 358 ARG A N 1
ATOM 2774 C CA . ARG A 1 358 ? 12.787 -23.613 -12.192 1.00 77.50 358 ARG A CA 1
ATOM 2775 C C . ARG A 1 358 ? 11.885 -22.525 -11.606 1.00 77.50 358 ARG A C 1
ATOM 2777 O O . ARG A 1 358 ? 11.719 -22.469 -10.395 1.00 77.50 358 ARG A O 1
ATOM 2784 N N . ALA A 1 359 ? 11.261 -21.699 -12.448 1.00 72.56 359 ALA A N 1
ATOM 2785 C CA . ALA A 1 359 ? 10.287 -20.710 -12.011 1.00 72.56 359 ALA A CA 1
ATOM 2786 C C . ALA A 1 359 ? 8.986 -21.332 -11.490 1.00 72.56 359 ALA A C 1
ATOM 2788 O O . ALA A 1 359 ? 8.306 -20.701 -10.691 1.00 72.56 359 ALA A O 1
ATOM 2789 N N . ASN A 1 360 ? 8.669 -22.577 -11.870 1.00 67.25 360 ASN A N 1
ATOM 2790 C CA . ASN A 1 360 ? 7.491 -23.288 -11.358 1.00 67.25 360 ASN A CA 1
ATOM 2791 C C . ASN A 1 360 ? 7.524 -23.486 -9.833 1.00 67.25 360 ASN A C 1
ATOM 2793 O O . ASN A 1 360 ? 6.473 -23.650 -9.216 1.00 67.25 360 ASN A O 1
ATOM 2797 N N . ASP A 1 361 ? 8.717 -23.452 -9.237 1.00 66.69 361 ASP A N 1
ATOM 2798 C CA . ASP A 1 361 ? 8.911 -23.586 -7.794 1.00 66.69 361 ASP A CA 1
ATOM 2799 C C . ASP A 1 361 ? 8.881 -22.224 -7.068 1.00 66.69 361 ASP A C 1
ATOM 2801 O O . ASP A 1 361 ? 8.820 -22.167 -5.834 1.00 66.69 361 ASP A O 1
ATOM 2805 N N . LEU A 1 362 ? 8.903 -21.114 -7.818 1.00 64.19 362 LEU A N 1
ATOM 2806 C CA . LEU A 1 362 ? 8.938 -19.752 -7.289 1.00 64.19 362 LEU A CA 1
ATOM 2807 C C . LEU A 1 362 ? 7.519 -19.257 -7.000 1.00 64.19 362 LEU A C 1
ATOM 2809 O O . LEU A 1 362 ? 6.582 -19.454 -7.768 1.00 64.19 362 LEU A O 1
ATOM 2813 N N . LYS A 1 363 ? 7.344 -18.617 -5.842 1.00 55.94 363 LYS A N 1
ATOM 2814 C CA . LYS A 1 363 ? 6.023 -18.384 -5.233 1.00 55.94 363 LYS A CA 1
ATOM 2815 C C . LYS A 1 363 ? 5.557 -16.925 -5.287 1.00 55.94 363 LYS A C 1
ATOM 2817 O O . LYS A 1 363 ? 4.959 -16.474 -4.308 1.00 55.94 363 LYS A O 1
ATOM 2822 N N . ARG A 1 364 ? 5.862 -16.144 -6.336 1.00 59.28 364 ARG A N 1
ATOM 2823 C CA . ARG A 1 364 ? 5.579 -14.691 -6.318 1.00 59.28 364 ARG A CA 1
ATOM 2824 C C . ARG A 1 364 ? 4.981 -14.126 -7.608 1.00 59.28 364 ARG A C 1
ATOM 2826 O O . ARG A 1 364 ? 5.419 -14.512 -8.685 1.00 59.28 364 ARG A O 1
ATOM 2833 N N . PRO A 1 365 ? 4.013 -13.194 -7.498 1.00 54.22 365 PRO A N 1
ATOM 2834 C CA . PRO A 1 365 ? 3.376 -12.594 -8.657 1.00 54.22 365 PRO A CA 1
ATOM 2835 C C . PRO A 1 365 ? 4.135 -11.377 -9.192 1.00 54.22 365 PRO A C 1
ATOM 2837 O O . PRO A 1 365 ? 4.631 -10.533 -8.446 1.00 54.22 365 PRO A O 1
ATOM 2840 N N . VAL A 1 366 ? 4.121 -11.278 -10.514 1.00 61.22 366 VAL A N 1
ATOM 2841 C CA . VAL A 1 366 ? 4.475 -10.101 -11.309 1.00 61.22 366 VAL A CA 1
ATOM 2842 C C . VAL A 1 366 ? 3.411 -9.008 -11.148 1.00 61.22 366 VAL A C 1
ATOM 2844 O O . VAL A 1 366 ? 2.249 -9.306 -10.893 1.00 61.22 366 VAL A O 1
ATOM 2847 N N . VAL A 1 367 ? 3.781 -7.734 -11.291 1.00 63.34 367 VAL A N 1
ATOM 2848 C CA . VAL A 1 367 ? 2.856 -6.587 -11.243 1.00 63.34 367 VAL A CA 1
ATOM 2849 C C . VAL A 1 367 ? 2.788 -5.913 -12.619 1.00 63.34 367 VAL A C 1
ATOM 2851 O O . VAL A 1 367 ? 3.826 -5.654 -13.204 1.00 63.34 367 VAL A O 1
ATOM 2854 N N . CYS A 1 368 ? 1.606 -5.583 -13.142 1.00 60.78 368 CYS A N 1
ATOM 2855 C CA . CYS A 1 368 ? 1.408 -4.994 -14.476 1.00 60.78 368 CYS A CA 1
ATOM 2856 C C . CYS A 1 368 ? 0.583 -3.689 -14.416 1.00 60.78 368 CYS A C 1
ATOM 2858 O O . CYS A 1 368 ? -0.345 -3.614 -13.614 1.00 60.78 368 CYS A O 1
ATOM 2860 N N . SER A 1 369 ? 0.920 -2.667 -15.227 1.00 59.03 369 SER A N 1
ATOM 2861 C CA . SER A 1 369 ? 0.413 -1.276 -15.142 1.00 59.03 369 SER A CA 1
ATOM 2862 C C . SER A 1 369 ? -1.023 -1.007 -15.611 1.00 59.03 369 SER A C 1
ATOM 2864 O O . SER A 1 369 ? -1.665 -0.108 -15.069 1.00 59.03 369 SER A O 1
ATOM 2866 N N . THR A 1 370 ? -1.559 -1.711 -16.606 1.00 53.25 370 THR A N 1
ATOM 2867 C CA . THR A 1 370 ? -2.747 -1.210 -17.343 1.00 53.25 370 THR A CA 1
ATOM 2868 C C . THR A 1 370 ? -3.996 -2.073 -17.259 1.00 53.25 370 THR A C 1
ATOM 2870 O O . THR A 1 370 ? -5.057 -1.637 -17.700 1.00 53.25 370 THR A O 1
ATOM 2873 N N . ARG A 1 371 ? -3.920 -3.286 -16.717 1.00 56.91 371 ARG A N 1
ATOM 2874 C CA . ARG A 1 371 ? -4.969 -4.285 -16.949 1.00 56.91 371 ARG A CA 1
ATOM 2875 C C . ARG A 1 371 ? -5.783 -4.566 -15.694 1.00 56.91 371 ARG A C 1
ATOM 2877 O O . ARG A 1 371 ? -5.227 -4.852 -14.633 1.00 56.91 371 ARG A O 1
ATOM 2884 N N . SER A 1 372 ? -7.107 -4.423 -15.812 1.00 49.59 372 SER A N 1
ATOM 2885 C CA . SER A 1 372 ? -8.034 -4.732 -14.725 1.00 49.59 372 SER A CA 1
ATOM 2886 C C . SER A 1 372 ? -8.109 -6.246 -14.511 1.00 49.59 372 SER A C 1
ATOM 2888 O O . SER A 1 372 ? -7.942 -7.028 -15.448 1.00 49.59 372 SER A O 1
ATOM 2890 N N . VAL A 1 373 ? -8.425 -6.660 -13.282 1.00 47.34 373 VAL A N 1
ATOM 2891 C CA . VAL A 1 373 ? -8.702 -8.067 -12.928 1.00 47.34 373 VAL A CA 1
ATOM 2892 C C . VAL A 1 373 ? -9.820 -8.662 -13.795 1.00 47.34 373 VAL A C 1
ATOM 2894 O O . VAL A 1 373 ? -9.854 -9.865 -14.037 1.00 47.34 373 VAL A O 1
ATOM 2897 N N . LYS A 1 374 ? -10.739 -7.816 -14.274 1.00 48.97 374 LYS A N 1
ATOM 2898 C CA . LYS A 1 374 ? -11.868 -8.226 -15.107 1.00 48.97 374 LYS A CA 1
ATOM 2899 C C . LYS A 1 374 ? -11.436 -8.617 -16.521 1.00 48.97 374 LYS A C 1
ATOM 2901 O O . LYS A 1 374 ? -12.012 -9.541 -17.085 1.00 48.97 374 LYS A O 1
ATOM 2906 N N . ASP A 1 375 ? -10.439 -7.930 -17.070 1.00 46.66 375 ASP A N 1
ATOM 2907 C CA . ASP A 1 375 ? -9.955 -8.178 -18.431 1.00 46.66 375 ASP A CA 1
ATOM 2908 C C . ASP A 1 375 ? -8.937 -9.329 -18.467 1.00 46.66 375 ASP A C 1
ATOM 2910 O O . ASP A 1 375 ? -8.777 -9.985 -19.494 1.00 46.66 375 ASP A O 1
ATOM 2914 N N . PHE A 1 376 ? -8.270 -9.593 -17.336 1.00 47.91 376 PHE A N 1
ATOM 2915 C CA . PHE A 1 376 ? -7.249 -10.630 -17.184 1.00 47.91 376 PHE A CA 1
ATOM 2916 C C . PHE A 1 376 ? -7.458 -11.348 -15.847 1.00 47.91 376 PHE A C 1
ATOM 2918 O O . PHE A 1 376 ? -6.880 -10.952 -14.827 1.00 47.91 376 PHE A O 1
ATOM 2925 N N . PRO A 1 377 ? -8.344 -12.362 -15.822 1.00 39.34 377 PRO A N 1
ATOM 2926 C CA . PRO A 1 377 ? -8.679 -13.069 -14.604 1.00 39.34 377 PRO A CA 1
ATOM 2927 C C . PRO A 1 377 ? -7.462 -13.805 -14.060 1.00 39.34 377 PRO A C 1
ATOM 2929 O O . PRO A 1 377 ? -6.555 -14.239 -14.764 1.00 39.34 377 PRO A O 1
ATOM 2932 N N . LEU A 1 378 ? -7.470 -13.940 -12.751 1.00 38.91 378 LEU A N 1
ATOM 2933 C CA . LEU A 1 378 ? -6.338 -14.389 -11.977 1.00 38.91 378 LEU A CA 1
ATOM 2934 C C . LEU A 1 378 ? -6.162 -15.902 -12.140 1.00 38.91 378 LEU A C 1
ATOM 2936 O O . LEU A 1 378 ? -7.148 -16.623 -11.958 1.00 38.91 378 LEU A O 1
ATOM 2940 N N . PRO A 1 379 ? -4.964 -16.447 -12.422 1.00 35.38 379 PRO A N 1
ATOM 2941 C CA . PRO A 1 379 ? -4.791 -17.886 -12.317 1.00 35.38 379 PRO A CA 1
ATOM 2942 C C . PRO A 1 379 ? -5.036 -18.365 -10.886 1.00 35.38 379 PRO A C 1
ATOM 2944 O O . PRO A 1 379 ? -4.672 -17.677 -9.927 1.00 35.38 379 PRO A O 1
ATOM 2947 N N . PRO A 1 380 ? -5.493 -19.615 -10.725 1.00 38.00 380 PRO A N 1
ATOM 2948 C CA . PRO A 1 380 ? -5.717 -20.228 -9.415 1.00 38.00 380 PRO A CA 1
ATOM 2949 C C . PRO A 1 380 ? -4.473 -20.314 -8.509 1.00 38.00 380 PRO A C 1
ATOM 2951 O O . PRO A 1 380 ? -4.596 -20.614 -7.326 1.00 38.00 380 PRO A O 1
ATOM 2954 N N . LEU A 1 381 ? -3.269 -20.121 -9.061 1.00 37.75 381 LEU A N 1
ATOM 2955 C CA . LEU A 1 381 ? -1.987 -20.412 -8.408 1.00 37.75 381 LEU A CA 1
ATOM 2956 C C . LEU A 1 381 ? -1.256 -19.184 -7.847 1.00 37.75 381 LEU A C 1
ATOM 2958 O O . LEU A 1 381 ? -0.203 -19.347 -7.227 1.00 37.75 381 LEU A O 1
ATOM 2962 N N . ILE A 1 382 ? -1.790 -17.970 -8.008 1.00 37.62 382 ILE A N 1
ATOM 2963 C CA . ILE A 1 382 ? -1.162 -16.787 -7.413 1.00 37.62 382 ILE A CA 1
ATOM 2964 C C . ILE A 1 382 ? -1.516 -16.688 -5.934 1.00 37.62 382 ILE A C 1
ATOM 2966 O O . ILE A 1 382 ? -2.670 -16.524 -5.549 1.00 37.62 382 ILE A O 1
ATOM 2970 N N . ARG A 1 383 ? -0.481 -16.764 -5.094 1.00 48.66 383 ARG A N 1
ATOM 2971 C CA . ARG A 1 383 ? -0.581 -16.409 -3.681 1.00 48.66 383 ARG A CA 1
ATOM 2972 C C . ARG A 1 383 ? -0.436 -14.902 -3.548 1.00 48.66 383 ARG A C 1
ATOM 2974 O O . ARG A 1 383 ? 0.503 -14.310 -4.082 1.00 48.66 383 ARG A O 1
ATOM 2981 N N . SER A 1 384 ? -1.372 -14.291 -2.837 1.00 52.84 384 SER A N 1
ATOM 2982 C CA . SER A 1 384 ? -1.286 -12.875 -2.506 1.00 52.84 384 SER A CA 1
ATOM 2983 C C . SER A 1 384 ? -0.146 -12.626 -1.502 1.00 52.84 384 SER A C 1
ATOM 2985 O O . SER A 1 384 ? 0.365 -13.552 -0.865 1.00 52.84 384 SER A O 1
ATOM 2987 N N . TYR A 1 385 ? 0.304 -11.375 -1.384 1.00 59.69 385 TYR A N 1
ATOM 2988 C CA . TYR A 1 385 ? 1.323 -11.017 -0.398 1.00 59.69 385 TYR A CA 1
ATOM 2989 C C . TYR A 1 385 ? 0.785 -11.209 1.008 1.00 59.69 385 TYR A C 1
ATOM 2991 O O . TYR A 1 385 ? -0.323 -10.764 1.307 1.00 59.69 385 TYR A O 1
ATOM 2999 N N . SER A 1 386 ? 1.601 -11.787 1.891 1.00 68.31 386 SER A N 1
ATOM 3000 C CA . SER A 1 386 ? 1.216 -11.857 3.292 1.00 68.31 386 SER A CA 1
ATOM 3001 C C . SER A 1 386 ? 1.020 -10.440 3.833 1.00 68.31 386 SER A C 1
ATOM 3003 O O . SER A 1 386 ? 1.822 -9.535 3.571 1.00 68.31 386 SER A O 1
ATOM 3005 N N . TYR A 1 387 ? -0.025 -10.261 4.640 1.00 73.44 387 TYR A N 1
ATOM 3006 C CA . TYR A 1 387 ? -0.268 -9.062 5.452 1.00 73.44 387 TYR A CA 1
ATOM 3007 C C . TYR A 1 387 ? 1.030 -8.493 6.056 1.00 73.44 387 TYR A C 1
ATOM 3009 O O . TYR A 1 387 ? 1.316 -7.297 5.976 1.00 73.44 387 TYR A O 1
ATOM 3017 N N . THR A 1 388 ? 1.878 -9.390 6.556 1.00 76.25 388 THR A N 1
ATOM 3018 C CA . THR A 1 388 ? 3.173 -9.087 7.165 1.00 76.25 388 THR A CA 1
ATOM 3019 C C . THR A 1 388 ? 4.174 -8.424 6.215 1.00 76.25 388 THR A C 1
ATOM 3021 O O . THR A 1 388 ? 4.846 -7.467 6.596 1.00 76.25 388 THR A O 1
ATOM 3024 N N . GLN A 1 389 ? 4.276 -8.887 4.967 1.00 73.94 389 GLN A N 1
ATOM 3025 C CA . GLN A 1 389 ? 5.167 -8.292 3.968 1.00 73.94 389 GLN A CA 1
ATOM 3026 C C . GLN A 1 389 ? 4.676 -6.913 3.538 1.00 73.94 389 GLN A C 1
ATOM 3028 O O . GLN A 1 389 ? 5.491 -6.014 3.326 1.00 73.94 389 GLN A O 1
ATOM 3033 N N . ARG A 1 390 ? 3.352 -6.730 3.447 1.00 75.88 390 ARG A N 1
ATOM 3034 C CA . ARG A 1 390 ? 2.774 -5.438 3.081 1.00 75.88 390 ARG A CA 1
ATOM 3035 C C . ARG A 1 390 ? 3.013 -4.383 4.151 1.00 75.88 390 ARG A C 1
ATOM 3037 O O . ARG A 1 390 ? 3.488 -3.304 3.807 1.00 75.88 390 ARG A O 1
ATOM 3044 N N . ILE A 1 391 ? 2.720 -4.696 5.417 1.00 78.75 391 ILE A N 1
ATOM 3045 C CA . ILE A 1 391 ? 3.005 -3.780 6.529 1.00 78.75 391 ILE A CA 1
ATOM 3046 C C . ILE A 1 391 ? 4.484 -3.454 6.551 1.00 78.75 391 ILE A C 1
ATOM 3048 O O . ILE A 1 391 ? 4.827 -2.279 6.535 1.00 78.75 391 ILE A O 1
ATOM 3052 N N . LYS A 1 392 ? 5.350 -4.477 6.501 1.00 79.81 392 LYS A N 1
ATOM 3053 C CA . LYS A 1 392 ? 6.797 -4.270 6.479 1.00 79.81 392 LYS A CA 1
ATOM 3054 C C . LYS A 1 392 ? 7.196 -3.258 5.424 1.00 79.81 392 LYS A C 1
ATOM 3056 O O . LYS A 1 392 ? 7.978 -2.367 5.727 1.00 79.81 392 LYS A O 1
ATOM 3061 N N . GLY A 1 393 ? 6.683 -3.413 4.206 1.00 75.75 393 GLY A N 1
ATOM 3062 C CA . GLY A 1 393 ? 6.938 -2.469 3.136 1.00 75.75 393 GLY A CA 1
ATOM 3063 C C . GLY A 1 393 ? 6.465 -1.070 3.514 1.00 75.75 393 GLY A C 1
ATOM 3064 O O . GLY A 1 393 ? 7.276 -0.171 3.688 1.00 75.75 393 GLY A O 1
ATOM 3065 N N . GLU A 1 394 ? 5.167 -0.882 3.724 1.00 77.56 394 GLU A N 1
ATOM 3066 C CA . GLU A 1 394 ? 4.600 0.449 3.981 1.00 77.56 394 GLU A CA 1
ATOM 3067 C C . GLU A 1 394 ? 5.207 1.164 5.192 1.00 77.56 394 GLU A C 1
ATOM 3069 O O . GLU A 1 394 ? 5.386 2.375 5.141 1.00 77.56 394 GLU A O 1
ATOM 3074 N N . THR A 1 395 ? 5.563 0.449 6.261 1.00 77.06 395 THR A N 1
ATOM 3075 C CA . THR A 1 395 ? 6.150 1.066 7.460 1.00 77.06 395 THR A CA 1
ATOM 3076 C C . THR A 1 395 ? 7.657 1.246 7.371 1.00 77.06 395 THR A C 1
ATOM 3078 O O . THR A 1 395 ? 8.208 2.097 8.062 1.00 77.06 395 THR A O 1
ATOM 3081 N N . SER A 1 396 ? 8.344 0.474 6.522 1.00 73.06 396 SER A N 1
ATOM 3082 C CA . SER A 1 396 ? 9.758 0.733 6.223 1.00 73.06 396 SER A CA 1
ATOM 3083 C C . SER A 1 396 ? 9.915 1.931 5.285 1.00 73.06 396 SER A C 1
ATOM 3085 O O . SER A 1 396 ? 10.938 2.607 5.342 1.00 73.06 396 SER A O 1
ATOM 3087 N N . PHE A 1 397 ? 8.907 2.226 4.451 1.00 64.81 397 PHE A N 1
ATOM 3088 C CA . PHE A 1 397 ? 8.993 3.264 3.423 1.00 64.81 397 PHE A CA 1
ATOM 3089 C C . PHE A 1 397 ? 8.232 4.544 3.801 1.00 64.81 397 PHE A C 1
ATOM 3091 O O . PHE A 1 397 ? 7.005 4.604 3.849 1.00 64.81 397 PHE A O 1
ATOM 3098 N N . GLY A 1 398 ? 8.983 5.633 3.992 1.00 63.66 398 GLY A N 1
ATOM 3099 C CA . GLY A 1 398 ? 8.434 6.992 4.078 1.00 63.66 398 GLY A CA 1
ATOM 3100 C C . GLY A 1 398 ? 7.854 7.390 5.437 1.00 63.66 398 GLY A C 1
ATOM 3101 O O . GLY A 1 398 ? 7.047 8.326 5.484 1.00 63.66 398 GLY A O 1
ATOM 3102 N N . ASN A 1 399 ? 8.259 6.708 6.516 1.00 70.75 399 ASN A N 1
ATOM 3103 C CA . ASN A 1 399 ? 7.784 6.924 7.891 1.00 70.75 399 ASN A CA 1
ATOM 3104 C C . ASN A 1 399 ? 6.251 6.939 7.968 1.00 70.75 399 ASN A C 1
ATOM 3106 O O . ASN A 1 399 ? 5.646 7.768 8.655 1.00 70.75 399 ASN A O 1
ATOM 3110 N N . ARG A 1 400 ? 5.613 6.065 7.183 1.00 79.38 400 ARG A N 1
ATOM 3111 C CA . ARG A 1 400 ? 4.177 5.843 7.271 1.00 79.38 400 ARG A CA 1
ATOM 3112 C C . ARG A 1 400 ? 3.903 4.854 8.389 1.00 79.38 400 ARG A C 1
ATOM 3114 O O . ARG A 1 400 ? 4.688 3.949 8.645 1.00 79.38 400 ARG A O 1
ATOM 3121 N N . PHE A 1 401 ? 2.754 4.999 9.018 1.00 83.31 401 PHE A N 1
ATOM 3122 C CA . PHE A 1 401 ? 2.253 4.036 9.987 1.00 83.31 401 PHE A CA 1
ATOM 3123 C C . PHE A 1 401 ? 0.798 3.714 9.651 1.00 83.31 401 PHE A C 1
ATOM 3125 O O . PHE A 1 401 ? 0.144 4.428 8.880 1.00 83.31 401 PHE A O 1
ATOM 3132 N N . VAL A 1 402 ? 0.312 2.603 10.196 1.00 87.12 402 VAL A N 1
ATOM 3133 C CA . VAL A 1 402 ? -1.081 2.177 10.054 1.00 87.12 402 VAL A CA 1
ATOM 3134 C C . VAL A 1 402 ? -1.959 3.169 10.823 1.00 87.12 402 VAL A C 1
ATOM 3136 O O . VAL A 1 402 ? -1.783 3.322 12.023 1.00 87.12 402 VAL A O 1
ATOM 3139 N N . MET A 1 403 ? -2.858 3.866 10.127 1.00 87.06 403 MET A N 1
ATOM 3140 C CA . MET A 1 403 ? -3.849 4.793 10.702 1.00 87.06 403 MET A CA 1
ATOM 3141 C C . MET A 1 403 ? -5.117 4.080 11.152 1.00 87.06 403 MET A C 1
ATOM 3143 O O . MET A 1 403 ? -5.806 4.526 12.064 1.00 87.06 403 MET A O 1
ATOM 3147 N N . ALA A 1 404 ? -5.477 3.033 10.418 1.00 88.69 404 ALA A N 1
ATOM 3148 C CA . ALA A 1 404 ? -6.653 2.224 10.653 1.00 88.69 404 ALA A CA 1
ATOM 3149 C C . ALA A 1 404 ? -6.445 0.878 9.961 1.00 88.69 404 ALA A C 1
ATOM 3151 O O . ALA A 1 404 ? -5.907 0.830 8.852 1.00 88.69 404 ALA A O 1
ATOM 3152 N N . GLN A 1 405 ? -6.898 -0.198 10.598 1.00 91.19 405 GLN A N 1
ATOM 3153 C CA . GLN A 1 405 ? -6.895 -1.538 10.023 1.00 91.19 405 GLN A CA 1
ATOM 3154 C C . GLN A 1 405 ? -8.197 -2.260 10.365 1.00 91.19 405 GLN A C 1
ATOM 3156 O O . GLN A 1 405 ? -8.743 -2.067 11.450 1.00 91.19 405 GLN A O 1
ATOM 3161 N N . HIS A 1 406 ? -8.657 -3.126 9.468 1.00 89.81 406 HIS A N 1
ATOM 3162 C CA . HIS A 1 406 ? -9.768 -4.036 9.724 1.00 89.81 406 HIS A CA 1
ATOM 3163 C C . HIS A 1 406 ? -9.527 -5.377 9.057 1.00 89.81 406 HIS A C 1
ATOM 3165 O O . HIS A 1 406 ? -9.098 -5.433 7.905 1.00 89.81 406 HIS A O 1
ATOM 3171 N N . PHE A 1 407 ? -9.828 -6.441 9.783 1.00 87.88 407 PHE A N 1
ATOM 3172 C CA . PHE A 1 407 ? -9.786 -7.809 9.305 1.00 87.88 407 PHE A CA 1
ATOM 3173 C C . PHE A 1 407 ? -11.221 -8.257 9.030 1.00 87.88 407 PHE A C 1
ATOM 3175 O O . PHE A 1 407 ? -12.110 -8.096 9.864 1.00 87.88 407 PHE A O 1
ATOM 3182 N N . HIS A 1 408 ? -11.461 -8.805 7.848 1.00 83.12 408 HIS A N 1
ATOM 3183 C CA . HIS A 1 408 ? -12.746 -9.377 7.477 1.00 83.12 408 HIS A CA 1
ATOM 3184 C C . HIS A 1 408 ? -12.496 -10.600 6.611 1.00 83.12 408 HIS A C 1
ATOM 3186 O O . HIS A 1 408 ? -11.878 -10.475 5.554 1.00 83.12 408 HIS A O 1
ATOM 3192 N N . GLU A 1 409 ? -12.973 -11.757 7.070 1.00 82.75 409 GLU A N 1
ATOM 3193 C CA . GLU A 1 409 ? -12.644 -13.057 6.478 1.00 82.75 409 GLU A CA 1
ATOM 3194 C C . GLU A 1 409 ? -11.112 -13.238 6.432 1.00 82.75 409 GLU A C 1
ATOM 3196 O O . GLU A 1 409 ? -10.424 -12.976 7.421 1.00 82.75 409 GLU A O 1
ATOM 3201 N N . ASP A 1 410 ? -10.557 -13.632 5.291 1.00 75.88 410 ASP A N 1
ATOM 3202 C CA . ASP A 1 410 ? -9.110 -13.722 5.089 1.00 75.88 410 ASP A CA 1
ATOM 3203 C C . ASP A 1 410 ? -8.520 -12.437 4.484 1.00 75.88 410 ASP A C 1
ATOM 3205 O O . ASP A 1 410 ? -7.387 -12.434 4.012 1.00 75.88 410 ASP A O 1
ATOM 3209 N N . CYS A 1 411 ? -9.261 -11.322 4.512 1.00 77.31 411 CYS A N 1
ATOM 3210 C CA . CYS A 1 411 ? -8.797 -10.035 4.007 1.00 77.31 411 CYS A CA 1
ATOM 3211 C C . CYS A 1 411 ? -8.438 -9.046 5.123 1.00 77.31 411 CYS A C 1
ATOM 3213 O O . CYS A 1 411 ? -9.148 -8.912 6.120 1.00 77.31 411 CYS A O 1
ATOM 3215 N N . CYS A 1 412 ? -7.387 -8.256 4.901 1.00 82.88 412 CYS A N 1
ATOM 3216 C CA . CYS A 1 412 ? -7.040 -7.111 5.739 1.00 82.88 412 CYS A CA 1
ATOM 3217 C C . CYS A 1 412 ? -7.119 -5.808 4.938 1.00 82.88 412 CYS A C 1
ATOM 3219 O O . CYS A 1 412 ? -6.415 -5.652 3.945 1.00 82.88 412 CYS A O 1
ATOM 3221 N N . SER A 1 413 ? -7.920 -4.847 5.394 1.00 84.31 413 SER A N 1
ATOM 3222 C CA . SER A 1 413 ? -7.942 -3.486 4.854 1.00 84.31 413 SER A CA 1
ATOM 3223 C C . SER A 1 413 ? -7.178 -2.540 5.769 1.00 84.31 413 SER A C 1
ATOM 3225 O O . SER A 1 413 ? -7.442 -2.512 6.968 1.00 84.31 413 SER A O 1
ATOM 3227 N N . MET A 1 414 ? -6.259 -1.742 5.220 1.00 85.50 414 MET A N 1
ATOM 3228 C CA . MET A 1 414 ? -5.441 -0.794 5.994 1.00 85.50 414 MET A CA 1
ATOM 3229 C C . MET A 1 414 ? -5.369 0.573 5.329 1.00 85.50 414 MET A C 1
ATOM 3231 O O . MET A 1 414 ? -5.201 0.640 4.113 1.00 85.50 414 MET A O 1
ATOM 3235 N N . PHE A 1 415 ? -5.398 1.637 6.134 1.00 85.75 415 PHE A N 1
ATOM 3236 C CA . PHE A 1 415 ? -4.958 2.975 5.738 1.00 85.75 415 PHE A CA 1
ATOM 3237 C C . PHE A 1 415 ? -3.600 3.281 6.347 1.00 85.75 415 PHE A C 1
ATOM 3239 O O . PHE A 1 415 ? -3.372 3.030 7.528 1.00 85.75 415 PHE A O 1
ATOM 3246 N N . PHE A 1 416 ? -2.734 3.900 5.555 1.00 84.81 416 PHE A N 1
ATOM 3247 C CA . PHE A 1 416 ? -1.438 4.393 6.006 1.00 84.81 416 PHE A CA 1
ATOM 3248 C C . PHE A 1 416 ? -1.409 5.916 5.933 1.00 84.81 416 PHE A C 1
ATOM 3250 O O . PHE A 1 416 ? -2.025 6.503 5.047 1.00 84.81 416 PHE A O 1
ATOM 3257 N N . ALA A 1 417 ? -0.673 6.580 6.815 1.00 83.00 417 ALA A N 1
ATOM 3258 C CA . ALA A 1 417 ? -0.379 8.003 6.655 1.00 83.00 417 ALA A CA 1
ATOM 3259 C C . ALA A 1 417 ? 0.967 8.364 7.279 1.00 83.00 417 ALA A C 1
ATOM 3261 O O . ALA A 1 417 ? 1.521 7.598 8.065 1.00 83.00 417 ALA A O 1
ATOM 3262 N N . ARG A 1 418 ? 1.483 9.549 6.934 1.00 82.19 418 ARG A N 1
ATOM 3263 C CA . ARG A 1 418 ? 2.628 10.163 7.610 1.00 82.19 418 ARG A CA 1
ATOM 3264 C C . ARG A 1 418 ? 2.127 11.286 8.515 1.00 82.19 418 ARG A C 1
ATOM 3266 O O . ARG A 1 418 ? 1.460 12.208 8.047 1.00 82.19 418 ARG A O 1
ATOM 3273 N N . ILE A 1 419 ? 2.488 11.248 9.794 1.00 76.12 419 ILE A N 1
ATOM 3274 C CA . ILE A 1 419 ? 2.201 12.320 10.754 1.00 76.12 419 ILE A CA 1
ATOM 3275 C C . ILE A 1 419 ? 3.481 13.134 10.948 1.00 76.12 419 ILE A C 1
ATOM 3277 O O . ILE A 1 419 ? 4.491 12.585 11.388 1.00 76.12 419 ILE A O 1
ATOM 3281 N N . PRO A 1 420 ? 3.477 14.443 10.637 1.00 75.44 420 PRO A N 1
ATOM 3282 C CA . PRO A 1 420 ? 4.590 15.325 10.961 1.00 75.44 420 PRO A CA 1
ATOM 3283 C C . PRO A 1 420 ? 4.945 15.263 12.445 1.00 75.44 420 PRO A C 1
ATOM 3285 O O . PRO A 1 420 ? 4.075 15.418 13.299 1.00 75.44 420 PRO A O 1
ATOM 3288 N N . GLY A 1 421 ? 6.229 15.068 12.743 1.00 73.75 421 GLY A N 1
ATOM 3289 C CA . GLY A 1 421 ? 6.734 15.012 14.117 1.00 73.75 421 GLY A CA 1
ATOM 3290 C C . GLY A 1 421 ? 6.517 13.676 14.831 1.00 73.75 421 GLY A C 1
ATOM 3291 O O . GLY A 1 421 ? 7.000 13.526 15.948 1.00 73.75 421 GLY A O 1
ATOM 3292 N N . TYR A 1 422 ? 5.846 12.709 14.201 1.00 74.38 422 TYR A N 1
ATOM 3293 C CA . TYR A 1 422 ? 5.862 11.320 14.646 1.00 74.38 422 TYR A CA 1
ATOM 3294 C C . TYR A 1 422 ? 6.858 10.553 13.777 1.00 74.38 422 TYR A C 1
ATOM 3296 O O . TYR A 1 422 ? 6.553 10.169 12.647 1.00 74.38 422 TYR A O 1
ATOM 3304 N N . ASP A 1 423 ? 8.079 10.400 14.282 1.00 69.88 423 ASP A N 1
ATOM 3305 C CA . ASP A 1 423 ? 9.057 9.494 13.696 1.00 69.88 423 ASP A CA 1
ATOM 3306 C C . ASP A 1 423 ? 9.043 8.211 14.513 1.00 69.88 423 ASP A C 1
ATOM 3308 O O . ASP A 1 423 ? 9.503 8.190 15.653 1.00 69.88 423 ASP A O 1
ATOM 3312 N N . ALA A 1 424 ? 8.467 7.154 13.944 1.00 64.75 424 ALA A N 1
ATOM 3313 C CA . ALA A 1 424 ? 8.520 5.851 14.584 1.00 64.75 424 ALA A CA 1
ATOM 3314 C C . ALA A 1 424 ? 9.987 5.381 14.691 1.00 64.75 424 ALA A C 1
ATOM 3316 O O . ALA A 1 424 ? 10.337 4.714 15.655 1.00 64.75 424 ALA A O 1
ATOM 3317 N N . GLY A 1 425 ? 10.867 5.791 13.766 1.00 64.31 425 GLY A N 1
ATOM 3318 C CA . GLY A 1 425 ? 12.232 5.286 13.609 1.00 64.31 425 GLY A CA 1
ATOM 3319 C C . GLY A 1 425 ? 12.283 4.085 12.659 1.00 64.31 425 GLY A C 1
ATOM 3320 O O . GLY A 1 425 ? 11.304 3.359 12.489 1.00 64.31 425 GLY A O 1
ATOM 3321 N N . THR A 1 426 ? 13.415 3.836 12.004 1.00 59.75 426 THR A N 1
ATOM 3322 C CA . THR A 1 426 ? 13.595 2.640 11.165 1.00 59.75 426 THR A CA 1
ATOM 3323 C C . THR A 1 426 ? 13.761 1.394 12.047 1.00 59.75 426 THR A C 1
ATOM 3325 O O . THR A 1 426 ? 14.583 1.370 12.956 1.00 59.75 426 THR A O 1
ATOM 3328 N N . GLY A 1 427 ? 12.959 0.345 11.811 1.00 61.78 427 GLY A N 1
ATOM 3329 C CA . GLY A 1 427 ? 12.956 -0.877 12.643 1.00 61.78 427 GLY A CA 1
ATOM 3330 C C . GLY A 1 427 ? 12.093 -0.808 13.913 1.00 61.78 427 GLY A C 1
ATOM 3331 O O . GLY A 1 427 ? 12.160 -1.699 14.755 1.00 61.78 427 GLY A O 1
ATOM 3332 N N . SER A 1 428 ? 11.263 0.222 14.030 1.00 75.75 428 SER A N 1
ATOM 3333 C CA . SER A 1 428 ? 10.443 0.539 15.202 1.00 75.75 428 SER A CA 1
ATOM 3334 C C . SER A 1 428 ? 9.059 -0.094 15.234 1.00 75.75 428 SER A C 1
ATOM 3336 O O . SER A 1 428 ? 8.284 0.203 16.137 1.00 75.75 428 SER A O 1
ATOM 3338 N N . ALA A 1 429 ? 8.712 -0.917 14.249 1.00 86.94 429 ALA A N 1
ATOM 3339 C CA . ALA A 1 429 ? 7.381 -1.483 14.131 1.00 86.94 429 ALA A CA 1
ATOM 3340 C C . ALA A 1 429 ? 7.428 -3.005 14.043 1.00 86.94 429 ALA A C 1
ATOM 3342 O O . ALA A 1 429 ? 8.305 -3.590 13.402 1.00 86.94 429 ALA A O 1
ATOM 3343 N N . LYS A 1 430 ? 6.450 -3.645 14.677 1.00 90.94 430 LYS A N 1
ATOM 3344 C CA . LYS A 1 430 ? 6.219 -5.084 14.616 1.00 90.94 430 LYS A CA 1
ATOM 3345 C C . LYS A 1 430 ? 4.765 -5.372 14.305 1.00 90.94 430 LYS A C 1
ATOM 3347 O O . LYS A 1 430 ? 3.875 -4.574 14.574 1.00 90.94 430 LYS A O 1
ATOM 3352 N N . TRP A 1 431 ? 4.526 -6.549 13.761 1.00 91.06 431 TRP A N 1
ATOM 3353 C CA . TRP A 1 431 ? 3.190 -7.029 13.461 1.00 91.06 431 TRP A CA 1
ATOM 3354 C C . TRP A 1 431 ? 3.148 -8.543 13.639 1.00 91.06 431 TRP A C 1
ATOM 3356 O O . TRP A 1 431 ? 4.176 -9.221 13.536 1.00 91.06 431 TRP A O 1
ATOM 3366 N N . CYS A 1 432 ? 1.959 -9.079 13.875 1.00 91.62 432 CYS A N 1
ATOM 3367 C CA . CYS A 1 432 ? 1.737 -10.516 13.939 1.00 91.62 432 CYS A CA 1
ATOM 3368 C C . CYS A 1 432 ? 0.347 -10.891 13.430 1.00 91.62 432 CYS A C 1
ATOM 3370 O O . CYS A 1 432 ? -0.543 -10.044 13.314 1.00 91.62 432 CYS A O 1
ATOM 3372 N N . ILE A 1 433 ? 0.201 -12.180 13.131 1.00 90.94 433 ILE A N 1
ATOM 3373 C CA . ILE A 1 433 ? -1.086 -12.848 12.978 1.00 90.94 433 ILE A CA 1
ATOM 3374 C C . ILE A 1 433 ? -1.101 -13.980 13.997 1.00 90.94 433 ILE A C 1
ATOM 3376 O O . ILE A 1 433 ? -0.171 -14.784 14.019 1.00 90.94 433 ILE A O 1
ATOM 3380 N N . MET A 1 434 ? -2.127 -14.024 14.841 1.00 94.12 434 MET A N 1
ATOM 3381 C CA . MET A 1 434 ? -2.234 -14.975 15.951 1.00 94.12 434 MET A CA 1
ATOM 3382 C C . MET A 1 434 ? -3.612 -15.623 15.946 1.00 94.12 434 MET A C 1
ATOM 3384 O O . MET A 1 434 ? -4.608 -14.946 15.720 1.00 94.12 434 MET A O 1
ATOM 3388 N N . SER A 1 435 ? -3.692 -16.928 16.183 1.00 94.44 435 SER A N 1
ATOM 3389 C CA . SER A 1 435 ? -4.960 -17.673 16.145 1.00 94.44 435 SER A CA 1
ATOM 3390 C C . SER A 1 435 ? -5.616 -17.849 17.516 1.00 94.44 435 SER A C 1
ATOM 3392 O O . SER A 1 435 ? -6.714 -18.384 17.592 1.00 94.44 435 SER A O 1
ATOM 3394 N N . THR A 1 436 ? -4.955 -17.438 18.602 1.00 96.19 436 THR A N 1
ATOM 3395 C CA . THR A 1 436 ? -5.470 -17.556 19.977 1.00 96.19 436 THR A CA 1
ATOM 3396 C C . THR A 1 436 ? -5.154 -16.302 20.781 1.00 96.19 436 THR A C 1
ATOM 3398 O O . THR A 1 436 ? -4.219 -15.566 20.450 1.00 96.19 436 THR A O 1
ATOM 3401 N N . TYR A 1 437 ? -5.902 -16.049 21.858 1.00 96.69 437 TYR A N 1
ATOM 3402 C CA . TYR A 1 437 ? -5.615 -14.909 22.729 1.00 96.69 437 TYR A CA 1
ATOM 3403 C C . TYR A 1 437 ? -4.301 -15.119 23.492 1.00 96.69 437 TYR A C 1
ATOM 3405 O O . TYR A 1 437 ? -3.503 -14.192 23.627 1.00 96.69 437 TYR A O 1
ATOM 3413 N N . SER A 1 438 ? -4.027 -16.358 23.911 1.00 97.31 438 SER A N 1
ATOM 3414 C CA . SER A 1 438 ? -2.777 -16.732 24.583 1.00 97.31 438 SER A CA 1
ATOM 3415 C C . SER A 1 438 ? -1.538 -16.424 23.732 1.00 97.31 438 SER A C 1
ATOM 3417 O O . SER A 1 438 ? -0.608 -15.788 24.219 1.00 97.31 438 SER A O 1
ATOM 3419 N N . SER A 1 439 ? -1.537 -16.802 22.447 1.00 97.06 439 SER A N 1
ATOM 3420 C CA . SER A 1 439 ? -0.404 -16.535 21.541 1.00 97.06 439 SER A CA 1
ATOM 3421 C C . SER A 1 439 ? -0.227 -15.046 21.239 1.00 97.06 439 SER A C 1
ATOM 3423 O O . SER A 1 439 ? 0.900 -14.548 21.223 1.00 97.06 439 SER A O 1
ATOM 3425 N N . LEU A 1 440 ? -1.336 -14.314 21.079 1.00 96.81 440 LEU A N 1
ATOM 3426 C CA . LEU A 1 440 ? -1.316 -12.856 21.002 1.00 96.81 440 LEU A CA 1
ATOM 3427 C C . LEU A 1 440 ? -0.659 -12.254 22.245 1.00 96.81 440 LEU A C 1
ATOM 3429 O O . LEU A 1 440 ? 0.251 -11.443 22.110 1.00 96.81 440 LEU A O 1
ATOM 3433 N N . ARG A 1 441 ? -1.079 -12.662 23.445 1.00 97.38 441 ARG A N 1
ATOM 3434 C CA . ARG A 1 441 ? -0.538 -12.142 24.702 1.00 97.38 441 ARG A CA 1
ATOM 3435 C C . ARG A 1 441 ? 0.957 -12.421 24.855 1.00 97.38 441 ARG A C 1
ATOM 3437 O O . ARG A 1 441 ? 1.695 -11.493 25.170 1.00 97.38 441 ARG A O 1
ATOM 3444 N N . THR A 1 442 ? 1.407 -13.641 24.566 1.00 97.69 442 THR A N 1
ATOM 3445 C CA . THR A 1 442 ? 2.836 -13.989 24.572 1.00 97.69 442 THR A CA 1
ATOM 3446 C C . THR A 1 442 ? 3.629 -13.076 23.639 1.00 97.69 442 THR A C 1
ATOM 3448 O O . THR A 1 442 ? 4.644 -12.516 24.040 1.00 97.69 442 THR A O 1
ATOM 3451 N N . TRP A 1 443 ? 3.137 -12.829 22.423 1.00 96.75 443 TRP A N 1
ATOM 3452 C CA . TRP A 1 443 ? 3.791 -11.906 21.492 1.00 96.75 443 TRP A CA 1
ATOM 3453 C C . TRP A 1 443 ? 3.812 -10.453 21.991 1.00 96.75 443 TRP A C 1
ATOM 3455 O O . TRP A 1 443 ? 4.789 -9.731 21.786 1.00 96.75 443 TRP A O 1
ATOM 3465 N N . LEU A 1 444 ? 2.763 -9.998 22.675 1.00 96.38 444 LEU A N 1
ATOM 3466 C CA . LEU A 1 444 ? 2.763 -8.666 23.284 1.00 96.38 444 LEU A CA 1
ATOM 3467 C C . LEU A 1 444 ? 3.833 -8.545 24.364 1.00 96.38 444 LEU A C 1
ATOM 3469 O O . LEU A 1 444 ? 4.606 -7.590 24.352 1.00 96.38 444 LEU A O 1
ATOM 3473 N N . GLU A 1 445 ? 3.906 -9.521 25.260 1.00 96.38 445 GLU A N 1
ATOM 3474 C CA . GLU A 1 445 ? 4.828 -9.512 26.392 1.00 96.38 445 GLU A CA 1
ATOM 3475 C C . GLU A 1 445 ? 6.286 -9.688 25.932 1.00 96.38 445 GLU A C 1
ATOM 3477 O O . GLU A 1 445 ? 7.148 -8.865 26.254 1.00 96.38 445 GLU A O 1
ATOM 3482 N N . GLU A 1 446 ? 6.564 -10.714 25.127 1.00 96.38 446 GLU A N 1
ATOM 3483 C CA . GLU A 1 446 ? 7.923 -11.115 24.746 1.00 96.38 446 GLU A CA 1
ATOM 3484 C C . GLU A 1 446 ? 8.483 -10.319 23.567 1.00 96.38 446 GLU A C 1
ATOM 3486 O O . GLU A 1 446 ? 9.689 -10.058 23.501 1.00 96.38 446 GLU A O 1
ATOM 3491 N N . ASP A 1 447 ? 7.628 -9.917 22.627 1.00 94.81 447 ASP A N 1
ATOM 3492 C CA . ASP A 1 447 ? 8.059 -9.297 21.381 1.00 94.81 447 ASP A CA 1
ATOM 3493 C C . ASP A 1 447 ? 7.771 -7.809 21.276 1.00 94.81 447 ASP A C 1
ATOM 3495 O O . ASP A 1 447 ? 8.457 -7.154 20.482 1.00 94.81 447 ASP A O 1
ATOM 3499 N N . CYS A 1 448 ? 6.827 -7.269 22.046 1.00 95.12 448 CYS A N 1
ATOM 3500 C CA . CYS A 1 448 ? 6.485 -5.851 21.989 1.00 95.12 448 CYS A CA 1
ATOM 3501 C C . CYS A 1 448 ? 6.927 -5.099 23.244 1.00 95.12 448 CYS A C 1
ATOM 3503 O O . CYS A 1 448 ? 7.880 -4.319 23.182 1.00 95.12 448 CYS A O 1
ATOM 3505 N N . TRP A 1 449 ? 6.286 -5.348 24.384 1.00 95.25 449 TRP A N 1
ATOM 3506 C CA . TRP A 1 449 ? 6.476 -4.565 25.604 1.00 95.25 449 TRP A CA 1
ATOM 3507 C C . TRP A 1 449 ? 7.898 -4.683 26.158 1.00 95.25 449 TRP A C 1
ATOM 3509 O O . TRP A 1 449 ? 8.493 -3.666 26.510 1.00 95.25 449 TRP A O 1
ATOM 3519 N N . SER A 1 450 ? 8.494 -5.882 26.138 1.00 94.38 450 SER A N 1
ATOM 3520 C CA . SER A 1 450 ? 9.899 -6.103 26.533 1.00 94.38 450 SER A CA 1
ATOM 3521 C C . SER A 1 450 ? 10.910 -5.294 25.704 1.00 94.38 450 SER A C 1
ATOM 3523 O O . SER A 1 450 ? 12.031 -5.047 26.146 1.00 94.38 450 SER A O 1
ATOM 3525 N N . LYS A 1 451 ? 10.513 -4.871 24.499 1.00 93.56 451 LYS A N 1
ATOM 3526 C CA . LYS A 1 451 ? 11.328 -4.141 23.519 1.00 93.56 451 LYS A CA 1
ATOM 3527 C C . LYS A 1 451 ? 10.872 -2.682 23.363 1.00 93.56 451 LYS A C 1
ATOM 3529 O O . LYS A 1 451 ? 11.330 -1.996 22.455 1.00 93.56 451 LYS A O 1
ATOM 3534 N N . GLY A 1 452 ? 9.978 -2.200 24.234 1.00 92.06 452 GLY A N 1
ATOM 3535 C CA . GLY A 1 452 ? 9.483 -0.820 24.220 1.00 92.06 452 GLY A CA 1
ATOM 3536 C C . GLY A 1 452 ? 8.527 -0.489 23.067 1.00 92.06 452 GLY A C 1
ATOM 3537 O O . GLY A 1 452 ? 8.363 0.685 22.733 1.00 92.06 452 GLY A O 1
ATOM 3538 N N . LEU A 1 453 ? 7.910 -1.498 22.444 1.00 93.00 453 LEU A N 1
ATOM 3539 C CA . LEU A 1 453 ? 6.842 -1.311 21.460 1.00 93.00 453 LEU A CA 1
ATOM 3540 C C . LEU A 1 453 ? 5.477 -1.430 22.133 1.00 93.00 453 LEU A C 1
ATOM 3542 O O . LEU A 1 453 ? 5.278 -2.296 22.981 1.00 93.00 453 LEU A O 1
ATOM 3546 N N . ASN A 1 454 ? 4.515 -0.636 21.675 1.00 93.75 454 ASN A N 1
ATOM 3547 C CA . ASN A 1 454 ? 3.121 -0.726 22.102 1.00 93.75 454 ASN A CA 1
ATOM 3548 C C . ASN A 1 454 ? 2.216 -0.929 20.886 1.00 93.75 454 ASN A C 1
ATOM 3550 O O . ASN A 1 454 ? 2.459 -0.376 19.812 1.00 93.75 454 ASN A O 1
ATOM 3554 N N . VAL A 1 455 ? 1.152 -1.710 21.056 1.00 94.00 455 VAL A N 1
ATOM 3555 C CA . VAL A 1 455 ? 0.153 -1.960 20.012 1.00 94.00 455 VAL A CA 1
ATOM 3556 C C . VAL A 1 455 ? -0.596 -0.682 19.696 1.00 94.00 455 VAL A C 1
ATOM 3558 O O . VAL A 1 455 ? -1.203 -0.093 20.586 1.00 94.00 455 VAL A O 1
ATOM 3561 N N . MET A 1 456 ? -0.587 -0.293 18.427 1.00 91.69 456 MET A N 1
ATOM 3562 C CA . MET A 1 456 ? -1.410 0.797 17.908 1.00 91.69 456 MET A CA 1
ATOM 3563 C C . MET A 1 456 ? -2.766 0.290 17.436 1.00 91.69 456 MET A C 1
ATOM 3565 O O . MET A 1 456 ? -3.776 0.948 17.656 1.00 91.69 456 MET A O 1
ATOM 3569 N N . HIS A 1 457 ? -2.784 -0.885 16.803 1.00 92.88 457 HIS A N 1
ATOM 3570 C CA . HIS A 1 457 ? -3.998 -1.464 16.253 1.00 92.88 457 HIS A CA 1
ATOM 3571 C C . HIS A 1 457 ? -4.047 -2.978 16.460 1.00 92.88 457 HIS A C 1
ATOM 3573 O O . HIS A 1 457 ? -3.067 -3.689 16.230 1.00 92.88 457 HIS A O 1
ATOM 3579 N N . ILE A 1 458 ? -5.228 -3.464 16.828 1.00 94.94 458 ILE A N 1
ATOM 3580 C CA . ILE A 1 458 ? -5.632 -4.864 16.809 1.00 94.94 458 ILE A CA 1
ATOM 3581 C C . ILE A 1 458 ? -6.960 -4.996 16.061 1.00 94.94 458 ILE A C 1
ATOM 3583 O O . ILE A 1 458 ? -7.861 -4.176 16.223 1.00 94.94 458 ILE A O 1
ATOM 3587 N N . SER A 1 459 ? -7.069 -6.012 15.214 1.00 93.81 459 SER A N 1
ATOM 3588 C CA . SER A 1 459 ? -8.314 -6.396 14.551 1.00 93.81 459 SER A CA 1
ATOM 3589 C C . SER A 1 459 ? -8.458 -7.917 14.555 1.00 93.81 459 SER A C 1
ATOM 3591 O O . SER A 1 459 ? -7.475 -8.627 14.769 1.00 93.81 459 SER A O 1
ATOM 3593 N N . CYS A 1 460 ? -9.673 -8.417 14.345 1.00 93.31 460 CYS A N 1
ATOM 3594 C CA . CYS A 1 460 ? -9.985 -9.842 14.374 1.00 93.31 460 CYS A CA 1
ATOM 3595 C C . CYS A 1 460 ? -10.989 -10.186 13.269 1.00 93.31 460 CYS A C 1
ATOM 3597 O O . CYS A 1 460 ? -11.974 -9.466 13.109 1.00 93.31 460 CYS A O 1
ATOM 3599 N N . SER A 1 461 ? -10.760 -11.281 12.536 1.00 86.00 461 SER A N 1
ATOM 3600 C CA . SER A 1 461 ? -11.689 -11.812 11.520 1.00 86.00 461 SER A CA 1
ATOM 3601 C C . SER A 1 461 ? -12.489 -13.040 11.977 1.00 86.00 461 SER A C 1
ATOM 3603 O O . SER A 1 461 ? -12.986 -13.799 11.153 1.00 86.00 461 SER A O 1
ATOM 3605 N N . GLY A 1 462 ? -12.634 -13.245 13.287 1.00 84.75 462 GLY A N 1
ATOM 3606 C CA . GLY A 1 462 ? -13.369 -14.372 13.874 1.00 84.75 462 GLY A CA 1
ATOM 3607 C C . GLY A 1 462 ? -12.492 -15.584 14.200 1.00 84.75 462 GLY A C 1
ATOM 3608 O O . GLY A 1 462 ? -12.730 -16.243 15.205 1.00 84.75 462 GLY A O 1
ATOM 3609 N N . HIS A 1 463 ? -11.433 -15.844 13.427 1.00 90.00 463 HIS A N 1
ATOM 3610 C CA . HIS A 1 463 ? -10.488 -16.952 13.674 1.00 90.00 463 HIS A CA 1
ATOM 3611 C C . HIS A 1 463 ? -9.034 -16.515 13.868 1.00 90.00 463 HIS A C 1
ATOM 3613 O O . HIS A 1 463 ? -8.189 -17.346 14.205 1.00 90.00 463 HIS A O 1
ATOM 3619 N N . ARG A 1 464 ? -8.704 -15.240 13.626 1.00 92.19 464 ARG A N 1
ATOM 3620 C CA . ARG A 1 464 ? -7.335 -14.714 13.745 1.00 92.19 464 ARG A CA 1
ATOM 3621 C C . ARG A 1 464 ? -7.323 -13.261 14.194 1.00 92.19 464 ARG A C 1
ATOM 3623 O O . ARG A 1 464 ? -8.111 -12.452 13.711 1.00 92.19 464 ARG A O 1
ATOM 3630 N N . PHE A 1 465 ? -6.361 -12.933 15.046 1.00 93.88 465 PHE A N 1
ATOM 3631 C CA . PHE A 1 465 ? -5.957 -11.577 15.380 1.00 93.88 465 PHE A CA 1
ATOM 3632 C C . PHE A 1 465 ? -4.891 -11.088 14.407 1.00 93.88 465 PHE A C 1
ATOM 3634 O O . PHE A 1 465 ? -3.934 -11.806 14.122 1.00 93.88 465 PHE A O 1
ATOM 3641 N N . GLY A 1 466 ? -5.016 -9.841 13.970 1.00 92.75 466 GLY A N 1
ATOM 3642 C CA . GLY A 1 466 ? -3.935 -9.064 13.381 1.00 92.75 466 GLY A CA 1
ATOM 3643 C C . GLY A 1 466 ? -3.560 -7.925 14.309 1.00 92.75 466 GLY A C 1
ATOM 3644 O O . GLY A 1 466 ? -4.417 -7.106 14.644 1.00 92.75 466 GLY A O 1
ATOM 3645 N N . ALA A 1 467 ? -2.295 -7.852 14.714 1.00 94.00 467 ALA A N 1
ATOM 3646 C CA . ALA A 1 467 ? -1.800 -6.768 15.557 1.00 94.00 467 ALA A CA 1
ATOM 3647 C C . ALA A 1 467 ? -0.662 -6.009 14.872 1.00 94.00 467 ALA A C 1
ATOM 3649 O O . ALA A 1 467 ? 0.146 -6.593 14.145 1.00 94.00 467 ALA A O 1
ATOM 3650 N N . TYR A 1 468 ? -0.612 -4.704 15.122 1.00 93.19 468 TYR A N 1
ATOM 3651 C CA . TYR A 1 468 ? 0.440 -3.791 14.694 1.00 93.19 468 TYR A CA 1
ATOM 3652 C C . TYR A 1 468 ? 0.904 -2.968 15.898 1.00 93.19 468 TYR A C 1
ATOM 3654 O O . TYR A 1 468 ? 0.102 -2.298 16.554 1.00 93.19 468 TYR A O 1
ATOM 3662 N N . ALA A 1 469 ? 2.199 -3.030 16.190 1.00 93.06 469 ALA A N 1
ATOM 3663 C CA . ALA A 1 469 ? 2.852 -2.347 17.295 1.00 93.06 469 ALA A CA 1
ATOM 3664 C C . ALA A 1 469 ? 3.960 -1.429 16.783 1.00 93.06 469 ALA A C 1
ATOM 3666 O O . ALA A 1 469 ? 4.650 -1.758 15.821 1.00 93.06 469 ALA A O 1
ATOM 3667 N N . SER A 1 470 ? 4.136 -0.293 17.451 1.00 90.44 470 SER A N 1
ATOM 3668 C CA . SER A 1 470 ? 5.138 0.714 17.112 1.00 90.44 470 SER A CA 1
ATOM 3669 C C . SER A 1 470 ? 5.835 1.220 18.368 1.00 90.44 470 SER A C 1
ATOM 3671 O O . SER A 1 470 ? 5.230 1.340 19.438 1.00 90.44 470 SER A O 1
ATOM 3673 N N . GLN A 1 471 ? 7.115 1.542 18.237 1.00 89.00 471 GLN A N 1
ATOM 3674 C CA . GLN A 1 471 ? 7.886 2.226 19.260 1.00 89.00 471 GLN A CA 1
ATOM 3675 C C . GLN A 1 471 ? 7.362 3.657 19.434 1.00 89.00 471 GLN A C 1
ATOM 3677 O O . GLN A 1 471 ? 6.860 4.279 18.495 1.00 89.00 471 GLN A O 1
ATOM 3682 N N . GLY A 1 472 ? 7.428 4.170 20.663 1.00 84.06 472 GLY A N 1
ATOM 3683 C CA . GLY A 1 472 ? 6.992 5.531 20.994 1.00 84.06 472 GLY A CA 1
ATOM 3684 C C . GLY A 1 472 ? 5.472 5.741 21.026 1.00 84.06 472 GLY A C 1
ATOM 3685 O O . GLY A 1 472 ? 5.020 6.855 21.286 1.00 84.06 472 GLY A O 1
ATOM 3686 N N . PHE A 1 473 ? 4.659 4.707 20.783 1.00 87.75 473 PHE A N 1
ATOM 3687 C CA . PHE A 1 473 ? 3.207 4.808 20.927 1.00 87.75 473 PHE A CA 1
ATOM 3688 C C . PHE A 1 473 ? 2.775 4.673 22.394 1.00 87.75 473 PHE A C 1
ATOM 3690 O O . PHE A 1 473 ? 2.576 3.574 22.897 1.00 87.75 473 PHE A O 1
ATOM 3697 N N . GLY A 1 474 ? 2.616 5.790 23.101 1.00 88.81 474 GLY A N 1
ATOM 3698 C CA . GLY A 1 474 ? 2.270 5.774 24.527 1.00 88.81 474 GLY A CA 1
ATOM 3699 C C . GLY A 1 474 ? 3.401 5.244 25.419 1.00 88.81 474 GLY A C 1
ATOM 3700 O O . GLY A 1 474 ? 4.451 4.819 24.940 1.00 88.81 474 GLY A O 1
ATOM 3701 N N . SER A 1 475 ? 3.209 5.312 26.736 1.00 89.00 475 SER A N 1
ATOM 3702 C CA . SER A 1 475 ? 4.249 4.972 27.720 1.00 89.00 475 SER A CA 1
ATOM 3703 C C . SER A 1 475 ? 4.062 3.610 28.376 1.00 89.00 475 SER A C 1
ATOM 3705 O O . SER A 1 475 ? 5.037 3.006 28.813 1.00 89.00 475 SER A O 1
ATOM 3707 N N . ARG A 1 476 ? 2.817 3.139 28.495 1.00 91.38 476 ARG A N 1
ATOM 3708 C CA . ARG A 1 476 ? 2.454 1.849 29.102 1.00 91.38 476 ARG A CA 1
ATOM 3709 C C . ARG A 1 476 ? 1.221 1.291 28.407 1.00 91.38 476 ARG A C 1
ATOM 3711 O O . ARG A 1 476 ? 0.409 2.065 27.905 1.00 91.38 476 ARG A O 1
ATOM 3718 N N . GLN A 1 477 ? 1.061 -0.026 28.415 1.00 93.44 477 GLN A N 1
ATOM 3719 C CA . GLN A 1 477 ? -0.076 -0.688 27.793 1.00 93.44 477 GLN A CA 1
ATOM 3720 C C . GLN A 1 477 ? -0.542 -1.884 28.623 1.00 93.44 477 GLN A C 1
ATOM 3722 O O . GLN A 1 477 ? 0.248 -2.517 29.318 1.00 93.44 477 GLN A O 1
ATOM 3727 N N . GLN A 1 478 ? -1.841 -2.155 28.562 1.00 94.56 478 GLN A N 1
ATOM 3728 C CA . GLN A 1 478 ? -2.479 -3.346 29.105 1.00 94.56 478 GLN A CA 1
ATOM 3729 C C . GLN A 1 478 ? -3.439 -3.913 28.059 1.00 94.56 478 GLN A C 1
ATOM 3731 O O . GLN A 1 478 ? -3.926 -3.188 27.186 1.00 94.56 478 GLN A O 1
ATOM 3736 N N . ILE A 1 479 ? -3.710 -5.210 28.155 1.00 96.25 479 ILE A N 1
ATOM 3737 C CA . ILE A 1 479 ? -4.701 -5.898 27.331 1.00 96.25 479 ILE A CA 1
ATOM 3738 C C . ILE A 1 479 ? -5.727 -6.572 28.239 1.00 96.25 479 ILE A C 1
ATOM 3740 O O . ILE A 1 479 ? -5.370 -7.233 29.214 1.00 96.25 479 ILE A O 1
ATOM 3744 N N . PHE A 1 480 ? -7.000 -6.382 27.914 1.00 96.38 480 PHE A N 1
ATOM 3745 C CA . PHE A 1 480 ? -8.130 -6.999 28.594 1.00 96.38 480 PHE A CA 1
ATOM 3746 C C . PHE A 1 480 ? -8.908 -7.845 27.597 1.00 96.38 480 PHE A C 1
ATOM 3748 O O . PHE A 1 480 ? -9.093 -7.433 26.450 1.00 96.38 480 PHE A O 1
ATOM 3755 N N . ALA A 1 481 ? -9.399 -8.999 28.040 1.00 97.25 481 ALA A N 1
ATOM 3756 C CA . ALA A 1 481 ? -10.284 -9.837 27.249 1.00 97.25 481 ALA A CA 1
ATOM 3757 C C . ALA A 1 481 ? -11.424 -10.372 28.117 1.00 97.25 481 ALA A C 1
ATOM 3759 O O . ALA A 1 481 ? -11.197 -10.781 29.254 1.00 97.25 481 ALA A O 1
ATOM 3760 N N . GLY A 1 482 ? -12.652 -10.336 27.603 1.00 97.38 482 GLY A N 1
ATOM 3761 C CA . GLY A 1 482 ? -13.838 -10.772 28.339 1.00 97.38 482 GLY A CA 1
ATOM 3762 C C . GLY A 1 482 ? -15.129 -10.172 27.790 1.00 97.38 482 GLY A C 1
ATOM 3763 O O . GLY A 1 482 ? -15.177 -9.734 26.641 1.00 97.38 482 GLY A O 1
ATOM 3764 N N . THR A 1 483 ? -16.176 -10.149 28.617 1.00 97.56 483 THR A N 1
ATOM 3765 C CA . THR A 1 483 ? -17.461 -9.520 28.274 1.00 97.56 483 THR A CA 1
ATOM 3766 C C . THR A 1 483 ? -17.331 -7.995 28.204 1.00 97.56 483 THR A C 1
ATOM 3768 O O . THR A 1 483 ? -16.370 -7.410 28.716 1.00 97.56 483 THR A O 1
ATOM 3771 N N . PHE A 1 484 ? -18.324 -7.322 27.613 1.00 97.19 484 PHE A N 1
ATOM 3772 C CA . PHE A 1 484 ? -18.382 -5.854 27.597 1.00 97.19 484 PHE A CA 1
ATOM 3773 C C . PHE A 1 484 ? -18.294 -5.269 29.013 1.00 97.19 484 PHE A C 1
ATOM 3775 O O . PHE A 1 484 ? -17.551 -4.325 29.261 1.00 97.19 484 PHE A O 1
ATOM 3782 N N . GLU A 1 485 ? -19.021 -5.865 29.951 1.00 97.31 485 GLU A N 1
ATOM 3783 C CA . GLU A 1 485 ? -19.113 -5.466 31.350 1.00 97.31 485 GLU A CA 1
ATOM 3784 C C . GLU A 1 485 ? -17.771 -5.655 32.064 1.00 97.31 485 GLU A C 1
ATOM 3786 O O . GLU A 1 485 ? -17.373 -4.797 32.852 1.00 97.31 485 GLU A O 1
ATOM 3791 N N . HIS A 1 486 ? -17.037 -6.727 31.744 1.00 96.25 486 HIS A N 1
ATOM 3792 C CA . HIS A 1 486 ? -15.684 -6.939 32.250 1.00 96.25 486 HIS A CA 1
ATOM 3793 C C . HIS A 1 486 ? -14.721 -5.863 31.735 1.00 96.25 486 HIS A C 1
ATOM 3795 O O . HIS A 1 486 ? -14.064 -5.209 32.540 1.00 96.25 486 HIS A O 1
ATOM 3801 N N . ILE A 1 487 ? -14.681 -5.620 30.418 1.00 95.81 487 ILE A N 1
ATOM 3802 C CA . ILE A 1 487 ? -13.818 -4.584 29.824 1.00 95.81 487 ILE A CA 1
ATOM 3803 C C . ILE A 1 487 ? -14.163 -3.207 30.389 1.00 95.81 487 ILE A C 1
ATOM 3805 O O . ILE A 1 487 ? -13.265 -2.462 30.778 1.00 95.81 487 ILE A O 1
ATOM 3809 N N . LYS A 1 488 ? -15.456 -2.882 30.480 1.00 95.00 488 LYS A N 1
ATOM 3810 C CA . LYS A 1 488 ? -15.937 -1.625 31.051 1.00 95.00 488 LYS A CA 1
ATOM 3811 C C . LYS A 1 488 ? -15.508 -1.475 32.509 1.00 95.00 488 LYS A C 1
ATOM 3813 O O . LYS A 1 488 ? -14.957 -0.439 32.861 1.00 95.00 488 LYS A O 1
ATOM 3818 N N . SER A 1 489 ? -15.679 -2.512 33.329 1.00 94.12 489 SER A N 1
ATOM 3819 C CA . SER A 1 489 ? -15.259 -2.495 34.733 1.00 94.12 489 SER A CA 1
ATOM 3820 C C . SER A 1 489 ? -13.741 -2.353 34.878 1.00 94.12 489 SER A C 1
ATOM 3822 O O . SER A 1 489 ? -13.275 -1.518 35.651 1.00 94.12 489 SER A O 1
ATOM 3824 N N . CYS A 1 490 ? -12.949 -3.103 34.103 1.00 91.38 490 CYS A N 1
ATOM 3825 C CA . CYS A 1 490 ? -11.493 -2.956 34.067 1.00 91.38 490 CYS A CA 1
ATOM 3826 C C . CYS A 1 490 ? -11.083 -1.536 33.670 1.00 91.38 490 CYS A C 1
ATOM 3828 O O . CYS A 1 490 ? -10.174 -0.970 34.273 1.00 91.38 490 CYS A O 1
ATOM 3830 N N . PHE A 1 491 ? -11.758 -0.946 32.687 1.00 85.88 491 PHE A N 1
ATOM 3831 C CA . PHE A 1 491 ? -11.476 0.408 32.234 1.00 85.88 491 PHE A CA 1
ATOM 3832 C C . PHE A 1 491 ? -11.850 1.468 33.286 1.00 85.88 491 PHE A C 1
ATOM 3834 O O . PHE A 1 491 ? -11.045 2.346 33.587 1.00 85.88 491 PHE A O 1
ATOM 3841 N N . GLU A 1 492 ? -13.021 1.355 33.916 1.00 87.25 492 GLU A N 1
ATOM 3842 C CA . GLU A 1 492 ? -13.486 2.280 34.959 1.00 87.25 492 GLU A CA 1
ATOM 3843 C C . GLU A 1 492 ? -12.638 2.207 36.239 1.00 87.25 492 GLU A C 1
ATOM 3845 O O . GLU A 1 492 ? -12.323 3.242 36.832 1.00 87.25 492 GLU A O 1
ATOM 3850 N N . ASN A 1 493 ? -12.193 1.007 36.623 1.00 83.44 493 ASN A N 1
ATOM 3851 C CA . ASN A 1 493 ? -11.376 0.786 37.817 1.00 83.44 493 ASN A CA 1
ATOM 3852 C C . ASN A 1 493 ? -9.916 1.240 37.656 1.00 83.44 493 ASN A C 1
ATOM 3854 O O . ASN A 1 493 ? -9.287 1.632 38.640 1.00 83.44 493 ASN A O 1
ATOM 3858 N N . ASN A 1 494 ? -9.371 1.241 36.434 1.00 69.94 494 ASN A N 1
ATOM 3859 C CA . ASN A 1 494 ? -7.984 1.646 36.156 1.00 69.94 494 ASN A CA 1
ATOM 3860 C C . ASN A 1 494 ? -7.780 3.170 36.036 1.00 69.94 494 ASN A C 1
ATOM 3862 O O . ASN A 1 494 ? -6.751 3.621 35.542 1.00 69.94 494 ASN A O 1
ATOM 3866 N N . LYS A 1 495 ? -8.733 3.954 36.559 1.00 59.41 495 LYS A N 1
ATOM 3867 C CA . LYS A 1 495 ? -8.697 5.415 36.708 1.00 59.41 495 LYS A CA 1
ATOM 3868 C C . LYS A 1 495 ? -8.445 6.169 35.398 1.00 59.41 495 LYS A C 1
ATOM 3870 O O . LYS A 1 495 ? -7.322 6.475 35.009 1.00 59.41 495 LYS A O 1
ATOM 3875 N N . TRP A 1 496 ? -9.551 6.653 34.848 1.00 64.00 496 TRP A N 1
ATOM 3876 C CA . TRP A 1 496 ? -9.683 7.751 33.884 1.00 64.00 496 TRP A CA 1
ATOM 3877 C C . TRP A 1 496 ? -8.702 8.926 34.052 1.00 64.00 496 TRP A C 1
ATOM 3879 O O . TRP A 1 496 ? -8.361 9.592 33.080 1.00 64.00 496 TRP A O 1
ATOM 3889 N N . ASN A 1 497 ? -8.233 9.182 35.275 1.00 65.00 497 ASN A N 1
ATOM 3890 C CA . ASN A 1 497 ? -7.399 10.338 35.600 1.00 65.00 497 ASN A CA 1
ATOM 3891 C C . ASN A 1 497 ? -5.910 10.157 35.266 1.00 65.00 497 ASN A C 1
ATOM 3893 O O . ASN A 1 497 ? -5.182 11.147 35.233 1.00 65.00 497 ASN A O 1
ATOM 3897 N N . ASP A 1 498 ? -5.455 8.933 34.987 1.00 74.25 498 ASP A N 1
ATOM 3898 C CA . ASP A 1 498 ? -4.026 8.649 34.799 1.00 74.25 498 ASP A CA 1
ATOM 3899 C C . ASP A 1 498 ? -3.605 8.660 33.313 1.00 74.25 498 ASP A C 1
ATOM 3901 O O . ASP A 1 498 ? -2.490 8.254 32.977 1.00 74.25 498 ASP A O 1
ATOM 3905 N N . GLY A 1 499 ? -4.477 9.127 32.409 1.00 84.25 499 GLY A N 1
ATOM 3906 C CA . GLY A 1 499 ? -4.198 9.234 30.969 1.00 84.25 499 GLY A CA 1
ATOM 3907 C C . GLY A 1 499 ? -4.275 7.906 30.205 1.00 84.25 499 GLY A C 1
ATOM 3908 O O . GLY A 1 499 ? -3.624 7.756 29.168 1.00 84.25 499 GLY A O 1
ATOM 3909 N N . TRP A 1 500 ? -5.021 6.928 30.728 1.00 88.62 500 TRP A N 1
ATOM 3910 C CA . TRP A 1 500 ? -5.307 5.662 30.049 1.00 88.62 500 TRP A CA 1
ATOM 3911 C C . TRP A 1 500 ? -6.505 5.797 29.110 1.00 88.62 500 TRP A C 1
ATOM 3913 O O . TRP A 1 500 ? -7.531 6.366 29.469 1.00 88.62 500 TRP A O 1
ATOM 3923 N N . SER A 1 501 ? -6.382 5.227 27.914 1.00 90.19 501 SER A N 1
ATOM 3924 C CA . SER A 1 501 ? -7.437 5.218 26.898 1.00 90.19 501 SER A CA 1
ATOM 3925 C C . SER A 1 501 ? -7.468 3.877 26.175 1.00 90.19 501 SER A C 1
ATOM 3927 O O . SER A 1 501 ? -6.419 3.277 25.934 1.00 90.19 501 SER A O 1
ATOM 3929 N N . ILE A 1 502 ? -8.661 3.397 25.824 1.00 92.62 502 ILE A N 1
ATOM 3930 C CA . ILE A 1 502 ? -8.833 2.293 24.878 1.00 92.62 502 ILE A CA 1
ATOM 3931 C C . ILE A 1 502 ? -8.342 2.795 23.523 1.00 92.62 502 ILE A C 1
ATOM 3933 O O . ILE A 1 502 ? -8.985 3.641 22.894 1.00 92.62 502 ILE A O 1
ATOM 3937 N N . THR A 1 503 ? -7.189 2.289 23.101 1.00 91.94 503 THR A N 1
ATOM 3938 C CA . THR A 1 503 ? -6.533 2.661 21.845 1.00 91.94 503 THR A CA 1
ATOM 3939 C C . THR A 1 503 ? -6.863 1.699 20.726 1.00 91.94 503 THR A C 1
ATOM 3941 O O . THR A 1 503 ? -6.886 2.121 19.574 1.00 91.94 503 THR A O 1
ATOM 3944 N N . SER A 1 504 ? -7.201 0.452 21.053 1.00 94.94 504 SER A N 1
ATOM 3945 C CA . SER A 1 504 ? -7.692 -0.501 20.070 1.00 94.94 504 SER A CA 1
ATOM 3946 C C . SER A 1 504 ? -8.695 -1.483 20.669 1.00 94.94 504 SER A C 1
ATOM 3948 O O . SER A 1 504 ? -8.569 -1.891 21.824 1.00 94.94 504 SER A O 1
ATOM 3950 N N . LEU A 1 505 ? -9.682 -1.883 19.870 1.00 96.06 505 LEU A N 1
ATOM 3951 C CA . LEU A 1 505 ? -10.758 -2.788 20.268 1.00 96.06 505 LEU A CA 1
ATOM 3952 C C . LEU A 1 505 ? -11.117 -3.724 19.113 1.00 96.06 505 LEU A C 1
ATOM 3954 O O . LEU A 1 505 ? -11.251 -3.275 17.977 1.00 96.06 505 LEU A O 1
ATOM 3958 N N . CYS A 1 506 ? -11.318 -5.007 19.401 1.00 96.81 506 CYS A N 1
ATOM 3959 C CA . CYS A 1 506 ? -11.777 -5.978 18.410 1.00 96.81 506 CYS A CA 1
ATOM 3960 C C . CYS A 1 506 ? -12.593 -7.113 19.057 1.00 96.81 506 CYS A C 1
ATOM 3962 O O . CYS A 1 506 ? -12.554 -7.270 20.283 1.00 96.81 506 CYS A O 1
ATOM 3964 N N . PRO A 1 507 ? -13.329 -7.907 18.259 1.00 96.12 507 PRO A N 1
ATOM 3965 C CA . PRO A 1 507 ? -13.892 -9.178 18.714 1.00 96.12 507 PRO A CA 1
ATOM 3966 C C . PRO A 1 507 ? -12.799 -10.121 19.225 1.00 96.12 507 PRO A C 1
ATOM 3968 O O . PRO A 1 507 ? -11.702 -10.156 18.661 1.00 96.12 507 PRO A O 1
ATOM 3971 N N . GLY A 1 508 ? -13.083 -10.899 20.266 1.00 94.88 508 GLY A N 1
ATOM 3972 C CA . GLY A 1 508 ? -12.188 -11.978 20.682 1.00 94.88 508 GLY A CA 1
ATOM 3973 C C . GLY A 1 508 ? -12.456 -13.285 19.925 1.00 94.88 508 GLY A C 1
ATOM 3974 O O . GLY A 1 508 ? -13.494 -13.453 19.293 1.00 94.88 508 GLY A O 1
ATOM 3975 N N . ILE A 1 509 ? -11.483 -14.202 19.968 1.00 93.81 509 ILE A N 1
ATOM 3976 C CA . ILE A 1 509 ? -11.620 -15.574 19.439 1.00 93.81 509 ILE A CA 1
ATOM 3977 C C . ILE A 1 509 ? -12.118 -16.506 20.553 1.00 93.81 509 ILE A C 1
ATOM 3979 O O . ILE A 1 509 ? -13.084 -17.238 20.388 1.00 93.81 509 ILE A O 1
ATOM 3983 N N . GLU A 1 510 ? -11.451 -16.453 21.709 1.00 94.31 510 GLU A N 1
ATOM 3984 C CA . GLU A 1 510 ? -11.750 -17.258 22.910 1.00 94.31 510 GLU A CA 1
ATOM 3985 C C . GLU A 1 510 ? -12.581 -16.472 23.945 1.00 94.31 510 GLU A C 1
ATOM 3987 O O . GLU A 1 510 ? -12.986 -16.998 24.979 1.00 94.31 510 GLU A O 1
ATOM 3992 N N . HIS A 1 511 ? -12.815 -15.190 23.667 1.00 92.94 511 HIS A N 1
ATOM 3993 C CA . HIS A 1 511 ? -13.513 -14.226 24.512 1.00 92.94 511 HIS A CA 1
ATOM 3994 C C . HIS A 1 511 ? -14.457 -13.399 23.636 1.00 92.94 511 HIS A C 1
ATOM 3996 O O . HIS A 1 511 ? -14.223 -13.301 22.435 1.00 92.94 511 HIS A O 1
ATOM 4002 N N . ASP A 1 512 ? -15.463 -12.740 24.214 1.00 95.88 512 ASP A N 1
ATOM 4003 C CA . ASP A 1 512 ? -16.358 -11.882 23.422 1.00 95.88 512 ASP A CA 1
ATOM 4004 C C . ASP A 1 512 ? -15.588 -10.713 22.787 1.00 95.88 512 ASP A C 1
ATOM 4006 O O . ASP A 1 512 ? -15.738 -10.405 21.603 1.00 95.88 512 ASP A O 1
ATOM 4010 N N . TRP A 1 513 ? -14.721 -10.074 23.576 1.00 97.69 513 TRP A N 1
ATOM 4011 C CA . TRP A 1 513 ? -14.034 -8.844 23.198 1.00 97.69 513 TRP A CA 1
ATOM 4012 C C . TRP A 1 513 ? -12.596 -8.821 23.699 1.00 97.69 513 TRP A C 1
ATOM 4014 O O . TRP A 1 513 ? -12.283 -9.382 24.750 1.00 97.69 513 TRP A O 1
ATOM 4024 N N . VAL A 1 514 ? -11.737 -8.113 22.965 1.00 97.75 514 VAL A N 1
ATOM 4025 C CA . VAL A 1 514 ? -10.358 -7.802 23.351 1.00 97.75 514 VAL A CA 1
ATOM 4026 C C . VAL A 1 514 ? -10.136 -6.299 23.214 1.00 97.75 514 VAL A C 1
ATOM 4028 O O . VAL A 1 514 ? -10.322 -5.732 22.133 1.00 97.75 514 VAL A O 1
ATOM 4031 N N . ALA A 1 515 ? -9.718 -5.656 24.303 1.00 97.06 515 ALA A N 1
ATOM 4032 C CA . ALA A 1 515 ? -9.402 -4.235 24.355 1.00 97.06 515 ALA A CA 1
ATOM 4033 C C . ALA A 1 515 ? -7.944 -4.017 24.754 1.00 97.06 515 ALA A C 1
ATOM 4035 O O . ALA A 1 515 ? -7.454 -4.570 25.738 1.00 97.06 515 ALA A O 1
ATOM 4036 N N . VAL A 1 516 ? -7.269 -3.157 24.001 1.00 95.44 516 VAL A N 1
ATOM 4037 C CA . VAL A 1 516 ? -5.940 -2.651 24.317 1.00 95.44 516 VAL A CA 1
ATOM 4038 C C . VAL A 1 516 ? -6.099 -1.255 24.900 1.00 95.44 516 VAL A C 1
ATOM 4040 O O . VAL A 1 516 ? -6.706 -0.378 24.280 1.00 95.44 516 VAL A O 1
ATOM 4043 N N . VAL A 1 517 ? -5.546 -1.051 26.092 1.00 93.62 517 VAL A N 1
ATOM 4044 C CA . VAL A 1 517 ? -5.585 0.234 26.790 1.00 93.62 517 VAL A CA 1
ATOM 4045 C C . VAL A 1 517 ? -4.165 0.749 26.923 1.00 93.62 517 VAL A C 1
ATOM 4047 O O . VAL A 1 517 ? -3.296 0.061 27.454 1.00 93.62 517 VAL A O 1
ATOM 4050 N N . THR A 1 518 ? -3.922 1.957 26.431 1.00 91.69 518 THR A N 1
ATOM 4051 C CA . THR A 1 518 ? -2.600 2.586 26.437 1.00 91.69 518 THR A CA 1
ATOM 4052 C C . THR A 1 518 ? -2.636 3.838 27.295 1.00 91.69 518 THR A C 1
ATOM 4054 O O . THR A 1 518 ? -3.569 4.640 27.211 1.00 91.69 518 THR A O 1
ATOM 4057 N N . GLN A 1 519 ? -1.593 4.027 28.097 1.00 90.19 519 GLN A N 1
ATOM 4058 C CA . GLN A 1 519 ? -1.332 5.288 28.765 1.00 90.19 519 GLN A CA 1
ATOM 4059 C C . GLN A 1 519 ? -0.627 6.239 27.795 1.00 90.19 519 GLN A C 1
ATOM 4061 O O . GLN A 1 519 ? 0.528 6.022 27.421 1.00 90.19 519 GLN A O 1
ATOM 4066 N N . CYS A 1 520 ? -1.317 7.295 27.380 1.00 80.81 52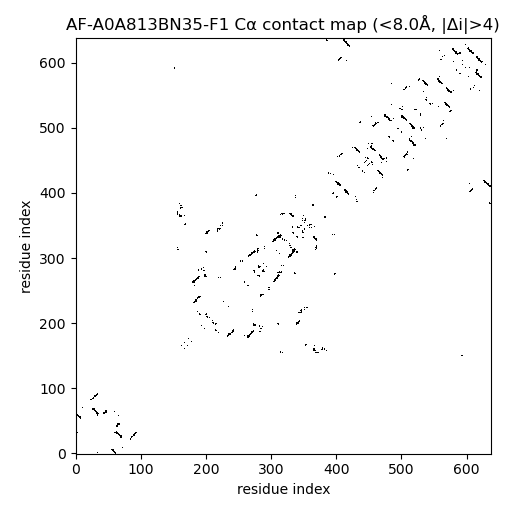0 CYS A N 1
ATOM 4067 C CA . CYS A 1 520 ? -0.826 8.239 26.382 1.00 80.81 520 CYS A CA 1
ATOM 4068 C C . CYS A 1 520 ? -0.328 9.515 27.075 1.00 80.81 520 CYS A C 1
ATOM 4070 O O . CYS A 1 520 ? -1.103 10.214 27.723 1.00 80.81 520 CYS A O 1
ATOM 4072 N N . GLN A 1 521 ? 0.960 9.846 26.931 1.00 70.69 521 GLN A N 1
ATOM 4073 C CA . GLN A 1 521 ? 1.546 11.065 27.524 1.00 70.69 521 GLN A CA 1
ATOM 4074 C C . GLN A 1 521 ? 1.278 12.341 26.706 1.00 70.69 521 GLN A C 1
ATOM 4076 O O . GLN A 1 521 ? 1.437 13.449 27.211 1.00 70.69 521 GLN A O 1
ATOM 4081 N N . GLY A 1 522 ? 0.853 12.189 25.455 1.00 64.69 522 GLY A N 1
ATOM 4082 C CA . GLY A 1 522 ? 0.514 13.262 24.531 1.00 64.69 522 GLY A CA 1
ATOM 4083 C C . GLY A 1 522 ? -0.178 12.661 23.316 1.00 64.69 522 GLY A C 1
ATOM 4084 O O . GLY A 1 522 ? 0.064 11.503 22.966 1.00 64.69 522 GLY A O 1
ATOM 4085 N N . ASP A 1 523 ? -1.100 13.410 22.722 1.00 55.97 523 ASP A N 1
ATOM 4086 C CA . ASP A 1 523 ? -2.052 12.828 21.790 1.00 55.97 523 ASP A CA 1
ATOM 4087 C C . ASP A 1 523 ? -1.670 13.044 20.320 1.00 55.97 523 ASP A C 1
ATOM 4089 O O . ASP A 1 523 ? -1.849 14.125 19.753 1.00 55.97 523 ASP A O 1
ATOM 4093 N N . TYR A 1 524 ? -1.141 11.996 19.688 1.00 60.81 524 TYR A N 1
ATOM 4094 C CA . TYR A 1 524 ? -0.755 12.052 18.279 1.00 60.81 524 TYR A CA 1
ATOM 4095 C C . TYR A 1 524 ? -1.947 11.836 17.329 1.00 60.81 524 TYR A C 1
ATOM 4097 O O . TYR A 1 524 ? -2.000 12.467 16.270 1.00 60.81 524 TYR A O 1
ATOM 4105 N N . LEU A 1 525 ? -2.948 11.027 17.699 1.00 65.44 525 LEU A N 1
ATOM 4106 C CA . LEU A 1 525 ? -4.023 10.599 16.785 1.00 65.44 525 LEU A CA 1
ATOM 4107 C C . LEU A 1 525 ? -5.427 11.092 17.173 1.00 65.44 525 LEU A C 1
ATOM 4109 O O . LEU A 1 525 ? -6.198 11.460 16.284 1.00 65.44 525 LEU A O 1
ATOM 4113 N N . TYR A 1 526 ? -5.748 11.207 18.460 1.00 61.12 526 TYR A N 1
ATOM 4114 C CA . TYR A 1 526 ? -7.122 11.327 18.964 1.00 61.12 526 TYR A CA 1
ATOM 4115 C C . TYR A 1 526 ? -7.419 12.631 19.758 1.00 61.12 526 TYR A C 1
ATOM 4117 O O . TYR A 1 526 ? -8.585 13.003 19.901 1.00 61.12 526 TYR A O 1
ATOM 4125 N N . GLY A 1 527 ? -6.394 13.435 20.073 1.00 58.09 527 GLY A N 1
ATOM 4126 C CA . GLY A 1 527 ? -6.452 14.738 20.776 1.00 58.09 527 GLY A CA 1
ATOM 4127 C C . GLY A 1 527 ? -6.455 14.661 22.317 1.00 58.09 527 GLY A C 1
ATOM 4128 O O . GLY A 1 527 ? -7.179 13.853 22.858 1.00 58.09 527 GLY A O 1
ATOM 4129 N N . ASP A 1 528 ? -5.673 15.512 23.007 1.00 60.06 528 ASP A N 1
ATOM 4130 C CA . ASP A 1 528 ? -5.409 15.521 24.470 1.00 60.06 528 ASP A CA 1
ATOM 4131 C C . ASP A 1 528 ? -5.945 14.310 25.269 1.00 60.06 528 ASP A C 1
ATOM 4133 O O . ASP A 1 528 ? -7.083 14.295 25.742 1.00 60.06 528 ASP A O 1
ATOM 4137 N N . SER A 1 529 ? -5.067 13.333 25.526 1.00 55.81 529 SER A N 1
ATOM 4138 C CA . SER A 1 529 ? -5.310 12.107 26.311 1.00 55.81 529 SER A CA 1
ATOM 4139 C C . SER A 1 529 ? -5.762 12.333 27.762 1.00 55.81 529 SER A C 1
ATOM 4141 O O . SER A 1 529 ? -5.989 11.383 28.507 1.00 55.81 529 SER A O 1
ATOM 4143 N N . LYS A 1 530 ? -5.896 13.596 28.176 1.00 62.19 530 LYS A N 1
ATOM 4144 C CA . LYS A 1 530 ? -6.505 14.017 29.442 1.00 62.19 530 LYS A CA 1
ATOM 4145 C C . LYS A 1 530 ? -8.038 14.068 29.379 1.00 62.19 530 LYS A C 1
ATOM 4147 O O . LYS A 1 530 ? -8.674 14.383 30.382 1.00 62.19 530 LYS A O 1
ATOM 4152 N N . GLY A 1 531 ? -8.633 13.825 28.211 1.00 62.78 531 GLY A N 1
ATOM 4153 C CA . GLY A 1 531 ? -10.078 13.808 28.017 1.00 62.78 531 GLY A CA 1
ATOM 4154 C C . GLY A 1 531 ? -10.758 12.560 28.583 1.00 62.78 531 GLY A C 1
ATOM 4155 O O . GLY A 1 531 ? -10.194 11.469 28.581 1.00 62.78 531 GLY A O 1
ATOM 4156 N N . SER A 1 532 ? -12.016 12.707 29.012 1.00 82.81 532 SER A N 1
ATOM 4157 C CA . SER A 1 532 ? -12.874 11.552 29.289 1.00 82.81 532 SER A CA 1
ATOM 4158 C C . SER A 1 532 ? -13.139 10.786 27.983 1.00 82.81 532 SER A C 1
ATOM 4160 O O . SER A 1 532 ? -13.610 11.362 26.997 1.00 82.81 532 SER A O 1
ATOM 4162 N N . GLN A 1 533 ? -12.812 9.492 27.964 1.00 89.81 533 GLN A N 1
ATOM 4163 C CA . GLN A 1 533 ? -13.368 8.544 27.005 1.00 89.81 533 GLN A CA 1
ATOM 4164 C C . GLN A 1 533 ? -14.873 8.265 27.274 1.00 89.81 533 GLN A C 1
ATOM 4166 O O . GLN A 1 533 ? -15.517 8.864 28.127 1.00 89.81 533 GLN A O 1
ATOM 4171 N N . SER A 1 534 ? -15.493 7.366 26.542 1.00 93.62 534 SER A N 1
ATOM 4172 C CA . SER A 1 534 ? -16.760 6.726 26.867 1.00 93.62 534 SER A CA 1
ATOM 4173 C C . SER A 1 534 ? -16.730 5.360 26.207 1.00 93.62 534 SER A C 1
ATOM 4175 O O . SER A 1 534 ? -16.027 5.162 25.214 1.00 93.62 534 SER A O 1
ATOM 4177 N N . LEU A 1 535 ? -17.454 4.405 26.780 1.00 96.19 535 LEU A N 1
ATOM 4178 C CA . LEU A 1 535 ? -17.566 3.061 26.237 1.00 96.19 535 LEU A CA 1
ATOM 4179 C C . LEU A 1 535 ? -19.042 2.674 26.230 1.00 96.19 535 LEU A C 1
ATOM 4181 O O . LEU A 1 535 ? -19.674 2.600 27.289 1.00 96.19 535 LEU A O 1
ATOM 4185 N N . ARG A 1 536 ? -19.597 2.455 25.038 1.00 97.31 536 ARG A N 1
ATOM 4186 C CA . ARG A 1 536 ? -21.008 2.100 24.856 1.00 97.31 536 ARG A CA 1
ATOM 4187 C C . ARG A 1 536 ? -21.154 0.814 24.061 1.00 97.31 536 ARG A C 1
ATOM 4189 O O . ARG A 1 536 ? -20.293 0.461 23.258 1.00 97.31 536 ARG A O 1
ATOM 4196 N N . LYS A 1 537 ? -22.270 0.136 24.311 1.00 97.75 537 LYS A N 1
ATOM 4197 C CA . LYS A 1 537 ? -22.715 -1.067 23.616 1.00 97.75 537 LYS A CA 1
ATOM 4198 C C . LYS A 1 537 ? -23.997 -0.730 22.867 1.00 97.75 537 LYS A C 1
ATOM 4200 O O . LYS A 1 537 ? -24.846 -0.039 23.422 1.00 97.75 537 LYS A O 1
ATOM 4205 N N . ALA A 1 538 ? -24.129 -1.222 21.645 1.00 97.81 538 ALA A N 1
ATOM 4206 C CA . ALA A 1 538 ? -25.349 -1.135 20.857 1.00 97.81 538 ALA A CA 1
ATOM 4207 C C . ALA A 1 538 ? -25.704 -2.512 20.294 1.00 97.81 538 ALA A C 1
ATOM 4209 O O . ALA A 1 538 ? -24.824 -3.294 19.946 1.00 97.81 538 ALA A O 1
ATOM 4210 N N . SER A 1 539 ? -26.996 -2.792 20.194 1.00 96.62 539 SER A N 1
ATOM 4211 C CA . SER A 1 539 ? -27.576 -4.047 19.691 1.00 96.62 539 SER A CA 1
ATOM 4212 C C . SER A 1 539 ? -28.184 -3.910 18.293 1.00 96.62 539 SER A C 1
ATOM 4214 O O . SER A 1 539 ? -28.706 -4.862 17.722 1.00 96.62 539 SER A O 1
ATOM 4216 N N . SER A 1 540 ? -28.159 -2.701 17.728 1.00 95.62 540 SER A N 1
ATOM 4217 C CA . SER A 1 540 ? -28.634 -2.433 16.374 1.00 95.62 540 SER A CA 1
ATOM 4218 C C . SER A 1 540 ? -27.906 -1.246 15.752 1.00 95.62 540 SER A C 1
ATOM 4220 O O . SER A 1 540 ? -27.421 -0.350 16.447 1.00 95.62 540 SER A O 1
ATOM 4222 N N . TRP A 1 541 ? -27.922 -1.167 14.420 1.00 94.38 541 TRP A N 1
ATOM 4223 C CA . TRP A 1 541 ? -27.419 0.008 13.703 1.00 94.38 541 TRP A CA 1
ATOM 4224 C C . TRP A 1 541 ? -28.147 1.308 14.092 1.00 94.38 541 TRP A C 1
ATOM 4226 O O . TRP A 1 541 ? -27.540 2.380 14.113 1.00 94.38 541 TRP A O 1
ATOM 4236 N N . VAL A 1 542 ? -29.455 1.239 14.370 1.00 95.94 542 VAL A N 1
ATOM 4237 C CA . VAL A 1 542 ? -30.251 2.414 14.770 1.00 95.94 542 VAL A CA 1
ATOM 4238 C C . VAL A 1 542 ? -29.744 2.957 16.103 1.00 95.94 542 VAL A C 1
ATOM 4240 O O . VAL A 1 542 ? -29.502 4.159 16.220 1.00 95.94 542 VAL A O 1
ATOM 4243 N N . GLU A 1 543 ? -29.519 2.063 17.063 1.00 97.69 543 GLU A N 1
ATOM 4244 C CA . GLU A 1 543 ? -28.957 2.396 18.369 1.00 97.69 543 GLU A CA 1
ATOM 4245 C C . GLU A 1 543 ? -27.523 2.927 18.244 1.00 97.69 543 GLU A C 1
ATOM 4247 O O . GLU A 1 543 ? -27.231 4.009 18.749 1.00 97.69 543 GLU A O 1
ATOM 4252 N N . LEU A 1 544 ? -26.651 2.246 17.488 1.00 96.81 544 LEU A N 1
ATOM 4253 C CA . LEU A 1 544 ? -25.276 2.696 17.253 1.00 96.81 544 LEU A CA 1
ATOM 4254 C C . LEU A 1 544 ? -25.241 4.109 16.653 1.00 96.81 544 LEU A C 1
ATOM 4256 O O . LEU A 1 544 ? -24.479 4.968 17.093 1.00 96.81 544 LEU A O 1
ATOM 4260 N N . ARG A 1 545 ? -26.088 4.380 15.654 1.00 96.81 545 ARG A N 1
ATOM 4261 C CA . ARG A 1 545 ? -26.177 5.698 15.017 1.00 96.81 545 ARG A CA 1
ATOM 4262 C C . ARG A 1 545 ? -26.631 6.779 15.997 1.00 96.81 545 ARG A C 1
ATOM 4264 O O . ARG A 1 545 ? -26.117 7.896 15.920 1.00 96.81 545 ARG A O 1
ATOM 4271 N N . ALA A 1 546 ? -27.588 6.470 16.872 1.00 97.81 546 ALA A N 1
ATOM 4272 C CA . ALA A 1 546 ? -28.031 7.389 17.914 1.00 97.81 546 ALA A CA 1
ATOM 4273 C C . ALA A 1 546 ? -26.886 7.697 18.891 1.00 97.81 546 ALA A C 1
ATOM 4275 O O . ALA A 1 546 ? -26.590 8.868 19.120 1.00 97.81 546 ALA A O 1
ATOM 4276 N N . GLN A 1 547 ? -26.171 6.665 19.351 1.00 98.00 547 GLN A N 1
ATOM 4277 C CA . GLN A 1 547 ? -25.025 6.808 20.250 1.00 98.00 547 GLN A CA 1
ATOM 4278 C C . GLN A 1 547 ? -23.888 7.631 19.620 1.00 98.00 547 GLN A C 1
ATOM 4280 O O . GLN A 1 547 ? -23.374 8.536 20.267 1.00 98.00 547 GLN A O 1
ATOM 4285 N N . ILE A 1 548 ? -23.546 7.419 18.340 1.00 97.44 548 ILE A N 1
ATOM 4286 C CA . ILE A 1 548 ? -22.569 8.269 17.626 1.00 97.44 548 ILE A CA 1
ATOM 4287 C C . ILE A 1 548 ? -23.007 9.743 17.639 1.00 97.44 548 ILE A C 1
ATOM 4289 O O . ILE A 1 548 ? -22.193 10.638 17.858 1.00 97.44 548 ILE A O 1
ATOM 4293 N N . GLY A 1 549 ? -24.298 10.005 17.411 1.00 97.44 549 GLY A N 1
ATOM 4294 C CA . GLY A 1 549 ? -24.850 11.359 17.452 1.00 97.44 549 GLY A CA 1
ATOM 4295 C C . GLY A 1 549 ? -24.771 12.003 18.838 1.00 97.44 549 GLY A C 1
ATOM 4296 O O . GLY A 1 549 ? -24.537 13.206 18.930 1.00 97.44 549 GLY A O 1
ATOM 4297 N N . GLU A 1 550 ? -24.950 11.226 19.906 1.00 97.81 550 GLU A N 1
ATOM 4298 C CA . GLU A 1 550 ? -24.781 11.686 21.290 1.00 97.81 550 GLU A CA 1
ATOM 4299 C C . GLU A 1 550 ? -23.321 12.019 21.606 1.00 97.81 550 GLU A C 1
ATOM 4301 O O . GLU A 1 550 ? -23.045 13.113 22.093 1.00 97.81 550 GLU A O 1
ATOM 4306 N N . GLU A 1 551 ? -22.377 11.151 21.237 1.00 96.81 551 GLU A N 1
ATOM 4307 C CA . GLU A 1 551 ? -20.944 11.402 21.450 1.00 96.81 551 GLU A CA 1
ATOM 4308 C C . GLU A 1 551 ? -20.471 12.675 20.729 1.00 96.81 551 GLU A C 1
ATOM 4310 O O . GLU A 1 551 ? -19.755 13.499 21.299 1.00 96.81 551 GLU A O 1
ATOM 4315 N N . TRP A 1 552 ? -20.942 12.917 19.502 1.00 95.81 552 TRP A N 1
ATOM 4316 C CA . TRP A 1 552 ? -20.636 14.157 18.785 1.00 95.81 552 TRP A CA 1
ATOM 4317 C C . TRP A 1 552 ? -21.247 15.404 19.435 1.00 95.81 552 TRP A C 1
ATOM 4319 O O . TRP A 1 552 ? -20.597 16.452 19.454 1.00 95.81 552 TRP A O 1
ATOM 4329 N N . LYS A 1 553 ? -22.462 15.315 20.000 1.00 96.19 553 LYS A N 1
ATOM 4330 C CA . LYS A 1 553 ? -23.057 16.419 20.782 1.00 96.19 553 LYS A CA 1
ATOM 4331 C C . LYS A 1 553 ? -22.208 16.748 22.012 1.00 96.19 553 LYS A C 1
ATOM 4333 O O . LYS A 1 553 ? -22.070 17.918 22.357 1.00 96.19 553 LYS A O 1
ATOM 4338 N N . GLU A 1 554 ? -21.590 15.736 22.614 1.00 94.75 554 GLU A N 1
ATOM 4339 C CA . GLU A 1 554 ? -20.658 15.865 23.740 1.00 94.75 554 GLU A CA 1
ATOM 4340 C C . GLU A 1 554 ? -19.222 16.241 23.318 1.00 94.75 554 GLU A C 1
ATOM 4342 O O . GLU A 1 554 ? -18.323 16.286 24.157 1.00 94.75 554 GLU A O 1
ATOM 4347 N N . ARG A 1 555 ? -18.989 16.560 22.033 1.00 93.44 555 ARG A N 1
ATOM 4348 C CA . ARG A 1 555 ? -17.665 16.886 21.463 1.00 93.44 555 ARG A CA 1
ATOM 4349 C C . ARG A 1 555 ? -16.633 15.768 21.655 1.00 93.44 555 ARG A C 1
ATOM 4351 O O . ARG A 1 555 ? -15.460 16.019 21.945 1.00 93.44 555 ARG A O 1
ATOM 4358 N N . ARG A 1 556 ? -17.067 14.522 21.483 1.00 93.19 556 ARG A N 1
ATOM 4359 C CA . ARG A 1 556 ? -16.201 13.342 21.479 1.00 93.19 556 ARG A CA 1
ATOM 4360 C C . ARG A 1 556 ? -16.101 12.754 20.082 1.00 93.19 556 ARG A C 1
ATOM 4362 O O . ARG A 1 556 ? -17.090 12.666 19.365 1.00 93.19 556 ARG A O 1
ATOM 4369 N N . ASN A 1 557 ? -14.904 12.322 19.707 1.00 94.31 557 ASN A N 1
ATOM 4370 C CA . ASN A 1 557 ? -14.660 11.585 18.474 1.00 94.31 557 ASN A CA 1
ATOM 4371 C C . ASN A 1 557 ? -14.693 10.092 18.755 1.00 94.31 557 ASN A C 1
ATOM 4373 O O . ASN A 1 557 ? -14.136 9.642 19.749 1.00 94.31 557 ASN A O 1
ATOM 4377 N N . ILE A 1 558 ? -15.286 9.317 17.854 1.00 96.19 558 ILE A N 1
ATOM 4378 C CA . ILE A 1 558 ? -15.223 7.859 17.908 1.00 96.19 558 ILE A CA 1
ATOM 4379 C C . ILE A 1 558 ? -13.777 7.452 17.623 1.00 96.19 558 ILE A C 1
ATOM 4381 O O . ILE A 1 558 ? -13.244 7.785 16.561 1.00 96.19 558 ILE A O 1
ATOM 4385 N N . THR A 1 559 ? -13.133 6.777 18.571 1.00 93.19 559 THR A N 1
ATOM 4386 C CA . THR A 1 559 ? -11.731 6.341 18.462 1.00 93.19 559 THR A CA 1
ATOM 4387 C C . THR A 1 559 ? -11.596 4.844 18.273 1.00 93.19 559 THR A C 1
ATOM 4389 O O . THR A 1 559 ? -10.553 4.406 17.816 1.00 93.19 559 THR A O 1
ATOM 4392 N N . ASN A 1 560 ? -12.636 4.068 18.583 1.00 95.56 560 ASN A N 1
ATOM 4393 C CA . ASN A 1 560 ? -12.690 2.637 18.317 1.00 95.56 560 ASN A CA 1
ATOM 4394 C C . ASN A 1 560 ? -14.122 2.187 18.048 1.00 95.56 560 ASN A C 1
ATOM 4396 O O . ASN A 1 560 ? -15.067 2.693 18.654 1.00 95.56 560 ASN A O 1
ATOM 4400 N N . LEU A 1 561 ? -14.270 1.212 17.155 1.00 96.38 561 LEU A N 1
ATOM 4401 C CA . LEU A 1 561 ? -15.543 0.574 16.860 1.00 96.38 561 LEU A CA 1
ATOM 4402 C C . LEU A 1 561 ? -15.298 -0.880 16.464 1.00 96.38 561 LEU A C 1
ATOM 4404 O O . LEU A 1 561 ? -14.525 -1.148 15.548 1.00 96.38 561 LEU A O 1
ATOM 4408 N N . ALA A 1 562 ? -15.984 -1.799 17.129 1.00 96.25 562 ALA A N 1
ATOM 4409 C CA . ALA A 1 562 ? -15.915 -3.224 16.846 1.00 96.25 562 ALA A CA 1
ATOM 4410 C C . ALA A 1 562 ? -17.322 -3.830 16.835 1.00 96.25 562 ALA A C 1
ATOM 4412 O O . ALA A 1 562 ? -18.234 -3.298 17.470 1.00 96.25 562 ALA A O 1
ATOM 4413 N N . VAL A 1 563 ? -17.497 -4.930 16.103 1.00 95.06 563 VAL A N 1
ATOM 4414 C CA . VAL A 1 563 ? -18.780 -5.627 15.952 1.00 95.06 563 VAL A CA 1
ATOM 4415 C C . VAL A 1 563 ? -18.573 -7.136 16.020 1.00 95.06 563 VAL A C 1
ATOM 4417 O O . VAL A 1 563 ? -17.690 -7.670 15.351 1.00 95.06 563 VAL A O 1
ATOM 4420 N N . ALA A 1 564 ? -19.379 -7.805 16.837 1.00 93.44 564 ALA A N 1
ATOM 4421 C CA . ALA A 1 564 ? -19.408 -9.254 17.003 1.00 93.44 564 ALA A CA 1
ATOM 4422 C C . ALA A 1 564 ? -20.810 -9.668 17.448 1.00 93.44 564 ALA A C 1
ATOM 4424 O O . ALA A 1 564 ? -21.398 -8.980 18.280 1.00 93.44 564 ALA A O 1
ATOM 4425 N N . ASN A 1 565 ? -21.334 -10.783 16.930 1.00 90.88 565 ASN A N 1
ATOM 4426 C CA . ASN A 1 565 ? -22.632 -11.337 17.343 1.00 90.88 565 ASN A CA 1
ATOM 4427 C C . ASN A 1 565 ? -23.754 -10.274 17.369 1.00 90.88 565 ASN A C 1
ATOM 4429 O O . ASN A 1 565 ? -24.410 -10.082 18.394 1.00 90.88 565 ASN A O 1
ATOM 4433 N N . ASP A 1 566 ? -23.883 -9.505 16.279 1.00 92.38 566 ASP A N 1
ATOM 4434 C CA . ASP A 1 566 ? -24.848 -8.399 16.122 1.00 92.38 566 ASP A CA 1
ATOM 4435 C C . ASP A 1 566 ? -24.813 -7.341 17.241 1.00 92.38 566 ASP A C 1
ATOM 4437 O O . ASP A 1 566 ? -25.766 -6.599 17.476 1.00 92.38 566 ASP A O 1
ATOM 4441 N N . THR A 1 567 ? -23.689 -7.257 17.947 1.00 95.50 567 THR A N 1
ATOM 4442 C CA . THR A 1 567 ? -23.431 -6.282 18.997 1.00 95.50 567 THR A CA 1
ATOM 4443 C C . THR A 1 567 ? -22.269 -5.404 18.570 1.00 95.50 567 THR A C 1
ATOM 4445 O O . THR A 1 567 ? -21.214 -5.899 18.178 1.00 95.50 567 THR A O 1
ATOM 4448 N N . TRP A 1 568 ? -22.436 -4.093 18.694 1.00 96.94 568 TRP A N 1
ATOM 4449 C CA . TRP A 1 568 ? -21.385 -3.109 18.484 1.00 96.94 568 TRP A CA 1
ATOM 4450 C C . TRP A 1 568 ? -20.873 -2.606 19.828 1.00 96.94 568 TRP A C 1
ATOM 4452 O O . TRP A 1 568 ? -21.660 -2.319 20.731 1.00 96.94 568 TRP A O 1
ATOM 4462 N N . ILE A 1 569 ? -19.561 -2.430 19.935 1.00 97.62 569 ILE A N 1
ATOM 4463 C CA . ILE A 1 569 ? -18.949 -1.632 20.995 1.00 97.62 569 ILE A CA 1
ATOM 4464 C C . ILE A 1 569 ? -18.260 -0.442 20.348 1.00 97.62 569 ILE A C 1
ATOM 4466 O O . ILE A 1 569 ? -17.469 -0.606 19.417 1.00 97.62 569 ILE A O 1
ATOM 4470 N N . LEU A 1 570 ? -18.534 0.747 20.877 1.00 96.88 570 LEU A N 1
ATOM 4471 C CA . LEU A 1 570 ? -17.876 1.982 20.475 1.00 96.88 570 LEU A CA 1
ATOM 4472 C C . LEU A 1 570 ? -17.144 2.602 21.664 1.00 96.88 570 LEU A C 1
ATOM 4474 O O . LEU A 1 570 ? -17.691 2.680 22.768 1.00 96.88 570 LEU A O 1
ATOM 4478 N N . ALA A 1 571 ? -15.923 3.069 21.418 1.00 95.56 571 ALA A N 1
ATOM 4479 C CA . ALA A 1 571 ? -15.224 3.959 22.331 1.00 95.56 571 ALA A CA 1
ATOM 4480 C C . ALA A 1 571 ? -15.112 5.348 21.700 1.00 95.56 571 ALA A C 1
ATOM 4482 O O . ALA A 1 571 ? -14.762 5.468 20.520 1.00 95.56 571 ALA A O 1
ATOM 4483 N N . ALA A 1 572 ? -15.399 6.392 22.473 1.00 94.81 572 ALA A N 1
ATOM 4484 C CA . ALA A 1 572 ? -15.295 7.776 22.022 1.00 94.81 572 ALA A CA 1
ATOM 4485 C C . ALA A 1 572 ? -14.463 8.605 22.998 1.00 94.81 572 ALA A C 1
ATOM 4487 O O . ALA A 1 572 ? -14.547 8.394 24.195 1.00 94.81 572 ALA A O 1
ATOM 4488 N N . GLN A 1 573 ? -13.655 9.542 22.513 1.00 91.56 573 GLN A N 1
ATOM 4489 C CA . GLN A 1 573 ? -12.761 10.366 23.329 1.00 91.56 573 GLN A CA 1
ATOM 4490 C C . GLN A 1 573 ? -13.040 11.844 23.099 1.00 91.56 573 GLN A C 1
ATOM 4492 O O . GLN A 1 573 ? -13.225 12.269 21.957 1.00 91.56 573 GLN A O 1
ATOM 4497 N N . ALA A 1 574 ? -13.051 12.635 24.176 1.00 90.06 574 ALA A N 1
ATOM 4498 C CA . ALA A 1 574 ? -13.172 14.088 24.078 1.00 90.06 574 ALA A CA 1
ATOM 4499 C C . ALA A 1 574 ? -12.086 14.644 23.154 1.00 90.06 574 ALA A C 1
ATOM 4501 O O . ALA A 1 574 ? -10.904 14.365 23.336 1.00 90.06 574 ALA A O 1
ATOM 4502 N N . SER A 1 575 ? -12.489 15.410 22.141 1.00 89.06 575 SER A N 1
ATOM 4503 C CA . SER A 1 575 ? -11.560 15.895 21.128 1.00 89.06 575 SER A CA 1
ATOM 4504 C C . SER A 1 575 ? -12.032 17.233 20.567 1.00 89.06 575 SER A C 1
ATOM 4506 O O . SER A 1 575 ? -13.207 17.384 20.232 1.00 89.06 575 SER A O 1
ATOM 4508 N N . PRO A 1 576 ? -11.136 18.220 20.397 1.00 87.81 576 PRO A N 1
ATOM 4509 C CA . PRO A 1 576 ? -11.484 19.475 19.734 1.00 87.81 576 PRO A CA 1
ATOM 4510 C C . PRO A 1 576 ? -11.594 19.316 18.209 1.00 87.81 576 PRO A C 1
ATOM 4512 O O . PRO A 1 576 ? -11.999 20.247 17.514 1.00 87.81 576 PRO A O 1
ATOM 4515 N N . ARG A 1 577 ? -11.176 18.166 17.667 1.00 90.12 577 ARG A N 1
ATOM 4516 C CA . ARG A 1 577 ? -11.168 17.891 16.230 1.00 90.12 577 ARG A CA 1
ATOM 4517 C C . ARG A 1 577 ? -12.564 17.514 15.763 1.00 90.12 577 ARG A C 1
ATOM 4519 O O . ARG A 1 577 ? -13.251 16.751 16.430 1.00 90.12 577 ARG A O 1
ATOM 4526 N N . SER A 1 578 ? -12.950 17.979 14.580 1.00 93.62 578 SER A N 1
ATOM 4527 C CA . SER A 1 578 ? -14.181 17.521 13.943 1.00 93.62 578 SER A CA 1
ATOM 4528 C C . SER A 1 578 ? -14.027 16.088 13.434 1.00 93.62 578 SER A C 1
ATOM 4530 O O . SER A 1 578 ? -12.958 15.690 12.971 1.00 93.62 578 SER A O 1
ATOM 4532 N N . GLN A 1 579 ? -15.108 15.318 13.462 1.00 95.19 579 GLN A N 1
ATOM 4533 C CA . GLN A 1 579 ? -15.157 13.987 12.875 1.00 95.19 579 GLN A CA 1
ATOM 4534 C C . GLN A 1 579 ? -16.437 13.823 12.063 1.00 95.19 579 GLN A C 1
ATOM 4536 O O . GLN A 1 579 ? -17.464 14.439 12.337 1.00 95.19 579 GLN A O 1
ATOM 4541 N N . LYS A 1 580 ? -16.362 12.990 11.032 1.00 95.88 580 LYS A N 1
ATOM 4542 C CA . LYS A 1 580 ? -17.513 12.541 10.251 1.00 95.88 580 LYS A CA 1
ATOM 4543 C C . LYS A 1 580 ? -17.372 11.056 9.960 1.00 95.88 580 LYS A C 1
ATOM 4545 O O . LYS A 1 580 ? -16.254 10.547 9.916 1.00 95.88 580 LYS A O 1
ATOM 4550 N N . TYR A 1 581 ? -18.481 10.383 9.681 1.00 96.81 581 TYR A N 1
ATOM 4551 C CA . TYR A 1 581 ? -18.447 9.017 9.171 1.00 96.81 581 TYR A CA 1
ATOM 4552 C C . TYR A 1 581 ? -19.185 8.885 7.843 1.00 96.81 581 TYR A C 1
ATOM 4554 O O . TYR A 1 581 ? -20.028 9.709 7.480 1.00 96.81 581 TYR A O 1
ATOM 4562 N N . ARG A 1 582 ? -18.861 7.820 7.113 1.00 95.62 582 ARG A N 1
ATOM 4563 C CA . ARG A 1 582 ? -19.535 7.412 5.884 1.00 95.62 582 ARG A CA 1
ATOM 4564 C C . ARG A 1 582 ? -19.787 5.915 5.934 1.00 95.62 582 ARG A C 1
ATOM 4566 O O . ARG A 1 582 ? -18.855 5.137 6.109 1.00 95.62 582 ARG A O 1
ATOM 4573 N N . ARG A 1 583 ? -21.047 5.531 5.737 1.00 95.06 583 ARG A N 1
ATOM 4574 C CA . ARG A 1 583 ? -21.423 4.149 5.437 1.00 95.06 583 ARG A CA 1
ATOM 4575 C C . ARG A 1 583 ? -21.297 3.911 3.933 1.00 95.06 583 ARG A C 1
ATOM 4577 O O . ARG A 1 583 ? -21.685 4.779 3.146 1.00 95.06 583 ARG A O 1
ATOM 4584 N N . GLY A 1 584 ? -20.732 2.773 3.562 1.00 92.50 584 GLY A N 1
ATOM 4585 C CA . GLY A 1 584 ? -20.514 2.345 2.191 1.00 92.50 584 GLY A CA 1
ATOM 4586 C C . GLY A 1 584 ? -21.803 1.946 1.470 1.00 92.50 584 GLY A C 1
ATOM 4587 O O . GLY A 1 584 ? -22.874 1.885 2.091 1.00 92.50 584 GLY A O 1
ATOM 4588 N N . PRO A 1 585 ? -21.716 1.717 0.150 1.00 93.00 585 PRO A N 1
ATOM 4589 C CA . PRO A 1 585 ? -22.841 1.270 -0.663 1.00 93.00 585 PRO A CA 1
ATOM 4590 C C . PRO A 1 585 ? -23.340 -0.125 -0.251 1.00 93.00 585 PRO A C 1
ATOM 4592 O O . PRO A 1 585 ? -22.638 -0.880 0.413 1.00 93.00 585 PRO A O 1
ATOM 4595 N N . LYS A 1 586 ? -24.591 -0.451 -0.609 1.00 92.25 586 LYS A N 1
ATOM 4596 C CA . LYS A 1 586 ? -25.268 -1.709 -0.219 1.00 92.25 586 LYS A CA 1
ATOM 4597 C C . LYS A 1 586 ? -24.690 -2.966 -0.866 1.00 92.25 586 LYS A C 1
ATOM 4599 O O . LYS A 1 586 ? -24.961 -4.050 -0.378 1.00 92.25 586 LYS A O 1
ATOM 4604 N N . ASP A 1 587 ? -23.942 -2.818 -1.948 1.00 89.94 587 ASP A N 1
ATOM 4605 C CA . ASP A 1 587 ? -23.289 -3.921 -2.657 1.00 89.94 587 ASP A CA 1
ATOM 4606 C C . ASP A 1 587 ? -21.996 -4.395 -1.963 1.00 89.94 587 ASP A C 1
ATOM 4608 O O . ASP A 1 587 ? -21.299 -5.258 -2.485 1.00 89.94 587 ASP A O 1
ATOM 4612 N N . GLY A 1 588 ? -21.647 -3.815 -0.806 1.00 87.19 588 GLY A N 1
ATOM 4613 C CA . GLY A 1 588 ? -20.424 -4.146 -0.074 1.00 87.19 588 GLY A CA 1
ATOM 4614 C C . GLY A 1 588 ? -19.154 -3.577 -0.710 1.00 87.19 588 GLY A C 1
ATOM 4615 O O . GLY A 1 588 ? -18.062 -3.768 -0.160 1.00 87.19 588 GLY A O 1
ATOM 4616 N N . SER A 1 589 ? -19.276 -2.839 -1.822 1.00 84.25 589 SER A N 1
ATOM 4617 C CA . SER A 1 589 ? -18.157 -2.111 -2.402 1.00 84.25 589 SER A CA 1
ATOM 4618 C C . SER A 1 589 ? -17.604 -1.133 -1.376 1.00 84.25 589 SER A C 1
ATOM 4620 O O . SER A 1 589 ? -18.297 -0.591 -0.503 1.00 84.25 589 SER A O 1
ATOM 4622 N N . PHE A 1 590 ? -16.297 -0.941 -1.430 1.00 82.88 590 PHE A N 1
ATOM 4623 C CA . PHE A 1 590 ? -15.656 0.014 -0.556 1.00 82.88 590 PHE A CA 1
ATOM 4624 C C . PHE A 1 590 ? -16.215 1.442 -0.987 1.00 82.88 590 PHE A C 1
ATOM 4626 O O . PHE A 1 590 ? -16.536 1.663 -2.156 1.00 82.88 590 PHE A O 1
ATOM 4633 N N . PRO A 1 591 ? -16.342 2.463 -0.105 1.00 86.00 591 PRO A N 1
ATOM 4634 C CA . PRO A 1 591 ? -16.757 3.828 -0.486 1.00 86.00 591 PRO A CA 1
ATOM 4635 C C . PRO A 1 591 ? -15.609 4.771 -0.894 1.00 86.00 591 PRO A C 1
ATOM 4637 O O . PRO A 1 591 ? -14.654 4.902 -0.138 1.00 86.00 591 PRO A O 1
ATOM 4640 N N . ASN A 1 592 ? -15.766 5.568 -1.965 1.00 86.00 592 ASN A N 1
ATOM 4641 C CA . ASN A 1 592 ? -14.758 6.539 -2.445 1.00 86.00 592 ASN A CA 1
ATOM 4642 C C . ASN A 1 592 ? -14.247 7.499 -1.344 1.00 86.00 592 ASN A C 1
ATOM 4644 O O . ASN A 1 592 ? -14.864 8.519 -1.015 1.00 86.00 592 ASN A O 1
ATOM 4648 N N . VAL A 1 593 ? -13.082 7.171 -0.776 1.00 85.75 593 VAL A N 1
ATOM 4649 C CA . VAL A 1 593 ? -12.498 7.871 0.380 1.00 85.75 593 VAL A CA 1
ATOM 4650 C C . VAL A 1 593 ? -12.124 9.302 0.032 1.00 85.75 593 VAL A C 1
ATOM 4652 O O . VAL A 1 593 ? -12.315 10.203 0.848 1.00 85.75 593 VAL A O 1
ATOM 4655 N N . ARG A 1 594 ? -11.602 9.527 -1.176 1.00 82.62 594 ARG A N 1
ATOM 4656 C CA . ARG A 1 594 ? -11.069 10.827 -1.580 1.00 82.62 594 ARG A CA 1
ATOM 4657 C C . ARG A 1 594 ? -12.164 11.893 -1.554 1.00 82.62 594 ARG A C 1
ATOM 4659 O O . ARG A 1 594 ? -12.057 12.864 -0.804 1.00 82.62 594 ARG A O 1
ATOM 4666 N N . GLN A 1 595 ? -13.242 11.639 -2.294 1.00 89.75 595 GLN A N 1
ATOM 4667 C CA . GLN A 1 595 ? -14.380 12.549 -2.425 1.00 89.75 595 GLN A CA 1
ATOM 4668 C C . GLN A 1 595 ? -15.069 12.797 -1.074 1.00 89.75 595 GLN A C 1
ATOM 4670 O O . GLN A 1 595 ? -15.555 13.895 -0.780 1.00 89.75 595 GLN A O 1
ATOM 4675 N N . HIS A 1 596 ? -15.149 11.762 -0.234 1.00 90.44 596 HIS A N 1
ATOM 4676 C CA . HIS A 1 596 ? -15.879 11.843 1.024 1.00 90.44 596 HIS A CA 1
ATOM 4677 C C . HIS A 1 596 ? -15.050 12.393 2.186 1.00 90.44 596 HIS A C 1
ATOM 4679 O O . HIS A 1 596 ? -15.627 13.079 3.034 1.00 90.44 596 HIS A O 1
ATOM 4685 N N . PHE A 1 597 ? -13.736 12.160 2.226 1.00 91.31 597 PHE A N 1
ATOM 4686 C CA . PHE A 1 597 ? -12.858 12.499 3.349 1.00 91.31 597 PHE A CA 1
ATOM 4687 C C . PHE A 1 597 ? -11.731 13.453 2.964 1.00 91.31 597 PHE A C 1
ATOM 4689 O O . PHE A 1 597 ? -11.753 14.596 3.432 1.00 91.31 597 PHE A O 1
ATOM 4696 N N . TRP A 1 598 ? -10.794 13.016 2.121 1.00 87.88 598 TRP A N 1
ATOM 4697 C CA . TRP A 1 598 ? -9.525 13.718 1.904 1.00 87.88 598 TRP A CA 1
ATOM 4698 C C . TRP A 1 598 ? -9.685 15.090 1.257 1.00 87.88 598 TRP A C 1
ATOM 4700 O O . TRP A 1 598 ? -9.124 16.054 1.780 1.00 87.88 598 TRP A O 1
ATOM 4710 N N . ASP A 1 599 ? -10.496 15.207 0.199 1.00 87.88 599 ASP A N 1
ATOM 4711 C CA . ASP A 1 599 ? -10.744 16.488 -0.489 1.00 87.88 599 ASP A CA 1
ATOM 4712 C C . ASP A 1 599 ? -11.441 17.505 0.433 1.00 87.88 599 ASP A C 1
ATOM 4714 O O . ASP A 1 599 ? -11.434 18.706 0.190 1.00 87.88 599 ASP A O 1
ATOM 4718 N N . LYS A 1 600 ? -12.021 17.025 1.538 1.00 92.44 600 LYS A N 1
ATOM 4719 C CA . LYS A 1 600 ? -12.678 17.837 2.566 1.00 92.44 600 LYS A CA 1
ATOM 4720 C C . LYS A 1 600 ? -11.801 18.062 3.803 1.00 92.44 600 LYS A C 1
ATOM 4722 O O . LYS A 1 600 ? -12.309 18.538 4.812 1.00 92.44 600 LYS A O 1
ATOM 4727 N N . GLY A 1 601 ? -10.528 17.663 3.769 1.00 91.50 601 GLY A N 1
ATOM 4728 C CA . GLY A 1 601 ? -9.586 17.867 4.873 1.00 91.50 601 GLY A CA 1
ATOM 4729 C C . GLY A 1 601 ? -9.700 16.877 6.040 1.00 91.50 601 GLY A C 1
ATOM 4730 O O . GLY A 1 601 ? -9.218 17.188 7.125 1.00 91.50 601 GLY A O 1
ATOM 4731 N N . PHE A 1 602 ? -10.309 15.704 5.840 1.00 92.25 602 PHE A N 1
ATOM 4732 C CA . PHE A 1 602 ? -10.419 14.664 6.871 1.00 92.25 602 PHE A CA 1
ATOM 4733 C C . PHE A 1 602 ? -9.550 13.458 6.526 1.00 92.25 602 PHE A C 1
ATOM 4735 O O . PHE A 1 602 ? -9.537 13.025 5.376 1.00 92.25 602 PHE A O 1
ATOM 4742 N N . ASP A 1 603 ? -8.902 12.883 7.533 1.00 89.69 603 ASP A N 1
ATOM 4743 C CA . ASP A 1 603 ? -8.095 11.667 7.434 1.00 89.69 603 ASP A CA 1
ATOM 4744 C C . ASP A 1 603 ? -8.855 10.478 8.011 1.00 89.69 603 ASP A C 1
ATOM 4746 O O . ASP A 1 603 ? -9.445 10.606 9.080 1.00 89.69 603 ASP A O 1
ATOM 4750 N N . VAL A 1 604 ? -8.865 9.336 7.316 1.00 91.62 604 VAL A N 1
ATOM 4751 C CA . VAL A 1 604 ? -9.558 8.132 7.801 1.00 91.62 604 VAL A CA 1
ATOM 4752 C C . VAL A 1 604 ? -8.805 7.570 9.005 1.00 91.62 604 VAL A C 1
ATOM 4754 O O . VAL A 1 604 ? -7.643 7.192 8.886 1.00 91.62 604 VAL A O 1
ATOM 4757 N N . THR A 1 605 ? -9.476 7.531 10.154 1.00 91.94 605 THR A N 1
ATOM 4758 C CA . THR A 1 605 ? -8.925 7.065 11.437 1.00 91.94 605 THR A CA 1
ATOM 4759 C C . THR A 1 605 ? -9.573 5.779 11.924 1.00 91.94 605 THR A C 1
ATOM 4761 O O . THR A 1 605 ? -9.030 5.133 12.807 1.00 91.94 605 THR A O 1
ATOM 4764 N N . LEU A 1 606 ? -10.730 5.400 11.371 1.00 93.62 606 LEU A N 1
ATOM 4765 C CA . LEU A 1 606 ? -11.363 4.111 11.640 1.00 93.62 606 LEU A CA 1
ATOM 4766 C C . LEU A 1 606 ? -11.991 3.560 10.376 1.00 93.62 606 LEU A C 1
ATOM 4768 O O . LEU A 1 606 ? -12.558 4.306 9.572 1.00 93.62 606 LEU A O 1
ATOM 4772 N N . LEU A 1 607 ? -11.928 2.243 10.244 1.00 93.88 607 LEU A N 1
ATOM 4773 C CA . LEU A 1 607 ? -12.592 1.507 9.189 1.00 93.88 607 LEU A CA 1
ATOM 4774 C C . LEU A 1 607 ? -13.131 0.198 9.772 1.00 93.88 607 LEU A C 1
ATOM 4776 O O . LEU A 1 607 ? -12.477 -0.433 10.594 1.00 93.88 607 LEU A O 1
ATOM 4780 N N . LEU A 1 608 ? -14.328 -0.187 9.359 1.00 94.00 608 LEU A N 1
ATOM 4781 C CA . LEU A 1 608 ? -14.990 -1.414 9.781 1.00 94.00 608 LEU A CA 1
ATOM 4782 C C . LEU A 1 608 ? -15.793 -1.945 8.597 1.00 94.00 608 LEU A C 1
ATOM 4784 O O . LEU A 1 608 ? -16.466 -1.164 7.927 1.00 94.00 608 LEU A O 1
ATOM 4788 N N . LYS A 1 609 ? -15.750 -3.250 8.338 1.00 92.06 609 LYS A N 1
ATOM 4789 C CA . LYS A 1 609 ? -16.729 -3.916 7.472 1.00 92.06 609 LYS A CA 1
ATOM 4790 C C . LYS A 1 609 ? -17.735 -4.624 8.362 1.00 92.06 609 LYS A C 1
ATOM 4792 O O . LYS A 1 609 ? -17.358 -5.540 9.091 1.00 92.06 609 LYS A O 1
ATOM 4797 N N . ASP A 1 610 ? -18.972 -4.149 8.337 1.00 89.06 610 ASP A N 1
ATOM 4798 C CA . ASP A 1 610 ? -20.047 -4.667 9.173 1.00 89.06 610 ASP A CA 1
ATOM 4799 C C . ASP A 1 610 ? -20.432 -6.078 8.689 1.00 89.06 610 ASP A C 1
ATOM 4801 O O . ASP A 1 610 ? -20.825 -6.228 7.530 1.00 89.06 610 ASP A O 1
ATOM 4805 N N . PRO A 1 611 ? -20.295 -7.129 9.516 1.00 86.25 611 PRO A N 1
ATOM 4806 C CA . PRO A 1 611 ? -20.630 -8.489 9.117 1.00 86.25 611 PRO A CA 1
ATOM 4807 C C . PRO A 1 611 ? -22.140 -8.682 8.926 1.00 86.25 611 PRO A C 1
ATOM 4809 O O . PRO A 1 611 ? -22.527 -9.580 8.186 1.00 86.25 611 PRO A O 1
ATOM 4812 N N . SER A 1 612 ? -22.988 -7.839 9.531 1.00 85.69 612 SER A N 1
ATOM 4813 C CA . SER A 1 612 ? -24.449 -7.981 9.454 1.00 85.69 612 SER A CA 1
ATOM 4814 C C . SER A 1 612 ? -25.026 -7.577 8.095 1.00 85.69 612 SER A C 1
ATOM 4816 O O . SER A 1 612 ? -26.087 -8.055 7.698 1.00 85.69 612 SER A O 1
ATOM 4818 N N . ASP A 1 613 ? -24.347 -6.692 7.360 1.00 87.81 613 ASP A N 1
ATOM 4819 C CA . ASP A 1 613 ? -24.844 -6.206 6.071 1.00 87.81 613 ASP A CA 1
ATOM 4820 C C . ASP A 1 613 ? -23.764 -5.980 5.014 1.00 87.81 613 ASP A C 1
ATOM 4822 O O . ASP A 1 613 ? -24.042 -5.421 3.951 1.00 87.81 613 ASP A O 1
ATOM 4826 N N . THR A 1 614 ? -22.538 -6.419 5.302 1.00 88.44 614 THR A N 1
ATOM 4827 C CA . THR A 1 614 ? -21.333 -6.342 4.463 1.00 88.44 614 THR A CA 1
ATOM 4828 C C . THR A 1 614 ? -20.871 -4.926 4.106 1.00 88.44 614 THR A C 1
ATOM 4830 O O . THR A 1 614 ? -19.867 -4.768 3.403 1.00 88.44 614 THR A O 1
ATOM 4833 N N . ARG A 1 615 ? -21.554 -3.876 4.589 1.00 93.31 615 ARG A N 1
ATOM 4834 C CA . ARG A 1 615 ? -21.208 -2.492 4.263 1.00 93.31 615 ARG A CA 1
ATOM 4835 C C . ARG A 1 615 ? -20.013 -2.029 5.070 1.00 93.31 615 ARG A C 1
ATOM 4837 O O . ARG A 1 615 ? -19.852 -2.308 6.255 1.00 93.31 615 ARG A O 1
ATOM 4844 N N . TRP A 1 616 ? -19.205 -1.207 4.423 1.00 93.69 616 TRP A N 1
ATOM 4845 C CA . TRP A 1 616 ? -18.117 -0.516 5.087 1.00 93.69 616 TRP A CA 1
ATOM 4846 C C . TRP A 1 616 ? -18.612 0.669 5.909 1.00 93.69 616 TRP A C 1
ATOM 4848 O O . TRP A 1 616 ? -19.568 1.351 5.547 1.00 93.69 616 TRP A O 1
ATOM 4858 N N . LEU A 1 617 ? -17.915 0.967 6.991 1.00 95.38 617 LEU A N 1
ATOM 4859 C CA . LEU A 1 617 ? -18.118 2.136 7.819 1.00 95.38 617 LEU A CA 1
ATOM 4860 C C . LEU A 1 617 ? -16.761 2.781 8.073 1.00 95.38 617 LEU A C 1
ATOM 4862 O O . LEU A 1 617 ? -15.861 2.160 8.631 1.00 95.38 617 LEU A O 1
ATOM 4866 N N . LEU A 1 618 ? -16.604 4.018 7.613 1.00 95.38 618 LEU A N 1
ATOM 4867 C CA . LEU A 1 618 ? -15.357 4.767 7.711 1.00 95.38 618 LEU A CA 1
ATOM 4868 C C . LEU A 1 618 ? -15.586 6.001 8.568 1.00 95.38 618 LEU A C 1
ATOM 4870 O O . LEU A 1 618 ? -16.559 6.719 8.335 1.00 95.38 618 LEU A O 1
ATOM 4874 N N . PHE A 1 619 ? -14.669 6.291 9.485 1.00 96.19 619 PHE A N 1
ATOM 4875 C CA . PHE A 1 619 ? -14.626 7.557 10.212 1.00 96.19 619 PHE A CA 1
ATOM 4876 C C . PHE A 1 619 ? -13.406 8.339 9.768 1.00 96.19 619 PHE A C 1
ATOM 4878 O O . PHE A 1 619 ? -12.304 7.798 9.696 1.00 96.19 619 PHE A O 1
ATOM 4885 N N . GLY A 1 620 ? -13.611 9.620 9.491 1.00 94.50 620 GLY A N 1
ATOM 4886 C CA . GLY A 1 620 ? -12.534 10.540 9.196 1.00 94.50 620 GLY A CA 1
ATOM 4887 C C . GLY A 1 620 ? -12.521 11.696 10.170 1.00 94.50 620 GLY A C 1
ATOM 4888 O O . GLY A 1 620 ? -13.570 12.271 10.467 1.00 94.50 620 GLY A O 1
ATOM 4889 N N . THR A 1 621 ? -11.324 12.042 10.619 1.00 93.12 621 THR A N 1
ATOM 4890 C CA . THR A 1 621 ? -11.063 13.071 11.621 1.00 93.12 621 THR A CA 1
ATOM 4891 C C . THR A 1 621 ? -10.346 14.247 10.957 1.00 93.12 621 THR A C 1
ATOM 4893 O O . THR A 1 621 ? -9.381 14.072 10.213 1.00 93.12 621 THR A O 1
ATOM 4896 N N . GLY A 1 622 ? -10.870 15.453 11.158 1.00 91.31 622 GLY A N 1
ATOM 4897 C CA . GLY A 1 622 ? -10.344 16.698 10.612 1.00 91.31 622 GLY A CA 1
ATOM 4898 C C . GLY A 1 622 ? -9.217 17.270 11.469 1.00 91.31 622 GLY A C 1
ATOM 4899 O O . GLY A 1 622 ? -9.078 16.954 12.650 1.00 91.31 622 GLY A O 1
ATOM 4900 N N . GLY A 1 623 ? -8.390 18.129 10.871 1.00 84.81 623 GLY A N 1
ATOM 4901 C CA . GLY A 1 623 ? -7.301 18.808 11.585 1.00 84.81 623 GLY A CA 1
ATOM 4902 C C . GLY A 1 623 ? -6.103 17.915 11.928 1.00 84.81 623 GLY A C 1
ATOM 4903 O O . GLY A 1 623 ? -5.142 18.388 12.537 1.00 84.81 623 GLY A O 1
ATOM 4904 N N . LEU A 1 624 ? -6.119 16.648 11.507 1.00 78.38 624 LEU A N 1
ATOM 4905 C CA . LEU A 1 624 ? -4.912 15.841 11.417 1.00 78.38 624 LEU A CA 1
ATOM 4906 C C . LEU A 1 624 ? -4.016 16.478 10.349 1.00 78.38 624 LEU A C 1
ATOM 4908 O O . LEU A 1 624 ? -4.394 16.595 9.187 1.00 78.38 624 LEU A O 1
ATOM 4912 N N . LYS A 1 625 ? -2.817 16.924 10.736 1.00 70.12 625 LYS A N 1
ATOM 4913 C CA . LYS A 1 625 ? -1.807 17.433 9.791 1.00 70.12 625 LYS A CA 1
ATOM 4914 C C . LYS A 1 625 ? -1.135 16.286 9.022 1.00 70.12 625 LYS A C 1
ATOM 4916 O O . LYS A 1 625 ? 0.053 16.366 8.735 1.00 70.12 625 LYS A O 1
ATOM 4921 N N . ALA A 1 626 ? -1.852 15.197 8.750 1.00 62.75 626 ALA A N 1
ATOM 4922 C CA . ALA A 1 626 ? -1.286 14.055 8.057 1.00 62.75 626 ALA A CA 1
ATOM 4923 C C . ALA A 1 626 ? -0.911 14.465 6.626 1.00 62.75 626 ALA A C 1
ATOM 4925 O O . ALA A 1 626 ? -1.719 15.017 5.878 1.00 62.75 626 ALA A O 1
ATOM 4926 N N . VAL A 1 627 ? 0.338 14.207 6.259 1.00 54.75 627 VAL A N 1
ATOM 4927 C CA . VAL A 1 627 ? 0.875 14.412 4.908 1.00 54.75 627 VAL A CA 1
ATOM 4928 C C . VAL A 1 627 ? 1.014 13.058 4.235 1.00 54.75 627 VAL A C 1
ATOM 4930 O O . VAL A 1 627 ? 1.086 12.029 4.904 1.00 54.75 627 VAL A O 1
ATOM 4933 N N . ASN A 1 628 ? 1.053 13.044 2.901 1.00 53.34 628 ASN A N 1
ATOM 4934 C CA . ASN A 1 628 ? 1.150 11.805 2.124 1.00 53.34 628 ASN A CA 1
ATOM 4935 C C . ASN A 1 628 ? 0.080 10.779 2.538 1.00 53.34 628 ASN A C 1
ATOM 4937 O O . ASN A 1 628 ? 0.402 9.631 2.849 1.00 53.34 628 ASN A O 1
ATOM 4941 N N . ARG A 1 629 ? -1.182 11.233 2.583 1.00 53.22 629 ARG A N 1
ATOM 4942 C CA . ARG A 1 629 ? -2.361 10.424 2.923 1.00 53.22 629 ARG A CA 1
ATOM 4943 C C . ARG A 1 629 ? -2.368 9.159 2.065 1.00 53.22 629 ARG A C 1
ATOM 4945 O O . ARG A 1 629 ? -2.459 9.241 0.842 1.00 53.22 629 ARG A O 1
ATOM 4952 N N . GLY A 1 630 ? -2.176 8.016 2.710 1.00 48.75 630 GLY A N 1
ATOM 4953 C CA . GLY A 1 630 ? -2.017 6.720 2.070 1.00 48.75 630 GLY A CA 1
ATOM 4954 C C . GLY A 1 630 ? -3.341 5.986 1.895 1.00 48.75 630 GLY A C 1
ATOM 4955 O O . GLY A 1 630 ? -4.356 6.268 2.530 1.00 48.75 630 GLY A O 1
ATOM 4956 N N . TYR A 1 631 ? -3.300 5.049 0.961 1.00 51.53 631 TYR A N 1
ATOM 4957 C CA . TYR A 1 631 ? -4.424 4.341 0.359 1.00 51.53 631 TYR A CA 1
ATOM 4958 C C . TYR A 1 631 ? -5.093 3.369 1.324 1.00 51.53 631 TYR A C 1
ATOM 4960 O O . TYR A 1 631 ? -4.431 2.848 2.217 1.00 51.53 631 TYR A O 1
ATOM 4968 N N . CYS A 1 632 ? -6.369 3.053 1.080 1.00 41.09 632 CYS A N 1
ATOM 4969 C CA . CYS A 1 632 ? -6.882 1.776 1.554 1.00 41.09 632 CYS A CA 1
ATOM 4970 C C . CYS A 1 632 ? -6.360 0.688 0.634 1.00 41.09 632 CYS A C 1
ATOM 4972 O O . CYS A 1 63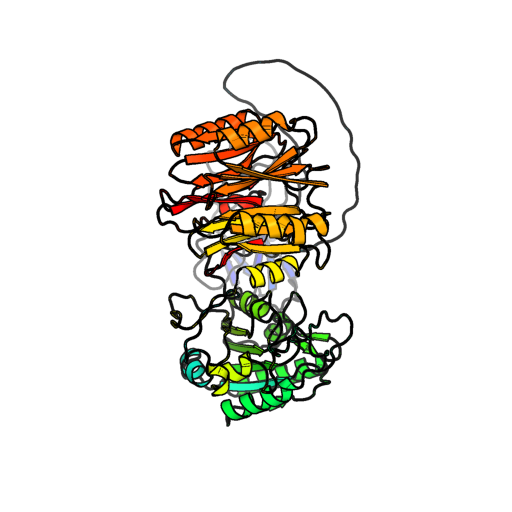2 ? -6.584 0.755 -0.574 1.00 41.09 632 CYS A O 1
ATOM 4974 N N . THR A 1 633 ? -5.687 -0.305 1.193 1.00 50.84 633 THR A N 1
ATOM 4975 C CA . THR A 1 633 ? -5.353 -1.521 0.450 1.00 50.84 633 THR A CA 1
ATOM 4976 C C . THR A 1 633 ? -6.054 -2.684 1.114 1.00 50.84 633 THR A C 1
ATOM 4978 O O . THR A 1 633 ? -5.846 -2.898 2.305 1.00 50.84 633 THR A O 1
ATOM 4981 N N . GLN A 1 634 ? -6.868 -3.411 0.351 1.00 43.16 634 GLN A N 1
ATOM 4982 C CA . GLN A 1 634 ? -7.377 -4.713 0.759 1.00 43.16 634 GLN A CA 1
ATOM 4983 C C . GLN A 1 634 ? -6.316 -5.757 0.390 1.00 43.16 634 GLN A C 1
ATOM 4985 O O . GLN A 1 634 ? -5.991 -5.955 -0.778 1.00 43.16 634 GLN A O 1
ATOM 4990 N N . VAL A 1 635 ? -5.712 -6.370 1.396 1.00 49.12 635 VAL A N 1
ATOM 4991 C CA . VAL A 1 635 ? -4.820 -7.521 1.266 1.00 49.12 635 VAL A CA 1
ATOM 4992 C C . VAL A 1 635 ? -5.705 -8.757 1.300 1.00 49.12 635 VAL A C 1
ATOM 4994 O O . VAL A 1 635 ? -6.449 -8.922 2.258 1.00 49.12 635 VAL A O 1
ATOM 4997 N N . ALA A 1 636 ? -5.659 -9.583 0.256 1.00 42.38 636 ALA A N 1
ATOM 4998 C CA . ALA A 1 636 ? -6.625 -10.662 0.039 1.00 42.38 636 ALA A CA 1
ATOM 4999 C C . ALA A 1 636 ? -6.339 -11.967 0.813 1.00 42.38 636 ALA A C 1
ATOM 5001 O O . ALA A 1 636 ? -7.092 -12.924 0.661 1.00 42.38 636 ALA A O 1
ATOM 5002 N N . GLN A 1 637 ? -5.258 -12.046 1.599 1.00 43.06 637 GLN A N 1
ATOM 5003 C CA . GLN A 1 637 ? -4.913 -13.273 2.325 1.00 43.06 637 GLN A CA 1
ATOM 5004 C C . GLN A 1 637 ? -4.116 -12.963 3.596 1.00 43.06 637 GLN A C 1
ATOM 5006 O O . GLN A 1 637 ? -2.980 -12.472 3.557 1.00 43.06 637 GLN A O 1
ATOM 5011 N N . ILE A 1 638 ? -4.754 -13.242 4.727 1.00 37.28 638 ILE A N 1
ATOM 5012 C CA . ILE A 1 638 ? -4.168 -13.304 6.068 1.00 37.28 638 ILE A CA 1
ATOM 5013 C C . ILE A 1 638 ? -3.543 -14.683 6.267 1.00 37.28 638 ILE A C 1
ATOM 5015 O O . ILE A 1 638 ? -4.178 -15.698 5.894 1.00 37.28 638 ILE A O 1
#

Secondary structure (DSSP, 8-state):
--EEEEPPPPPPPPTT-----------EEEEE--SS--TT---SEE---GGGGGSSEEEE-TTEEEEEE--S----TT---SS----EEEE---SSSPP-SPPPP-----------------------------------------------S--BTB-----SSBTBHHHHHHHSTTS-EEEEEEEPPSSPPTTS-B-PPEE--TT---B--S--THHHHHHHHHHHHHGGGEEEEE--TT--HHHHHHHHHHHHHHHHHTT-EEEEEEES-BBTTT-PEE-SS-EE-HHHHHHSSPTT--EEEEEEESTTTHHHHHHHHT-SSSEEEEEESS-TTSPPEEEBTEEHHHHHHTT-GGGGG-----EESS--TTTSPPPTTPPPPPHHHHHHHHHHSTT-EEEEEEEETTEEEEEEEB-TT----TT-EEEEEESSHHHHHHHIIIIIGGGTEEEEEEEE-SS-EEEEEEETS-SEEEEEEE-HHHHHHHHHHT-GGG-EEEEEEEE-SSSSEEEEEEE-SS-SSSS-TTS-EEEEEESSHHHHHHHHHHHHHTTEEEEEEEEETTEEEEEEEE-SS-EEEEEPPTT-PPP-HHHHTGGGTEEEEEEEE-TTT--EEEEEEES---BS-PPEEEES--